Protein AF-A0A662WIC7-F1 (afdb_monomer)

Foldseek 3Di:
DVVLVVVLVVLVVVVVVCVPVDDPVSVVVSVVSVVVVVVVVVVVVVVVVVVVVVVVVVVVVVVVVVVVVVVQVVVLVVVCVVPVPDPSDSPPVVVVVLLVLLLDDDLVLLQVLVLVLVVVVVVLVCVVVVPPDDDDDDDDDDDPPPPPRDDDDPVVSVVLSVLQSVLSVVCSVVLLLLQQLLQLVDPDGFSQWHAPVSQVVLCCQQQPPPPQSDPVLLVVLLVVLLVPDDPPDPPPPDPPPDDDDDDDDDDDPPPPRSIAGSNSSSSSLLSSLSRRQADDSDPPDPDDDPDDRDRSSVSSVCCCPPGRVVGGPPPPLVVLVVLCVDPLNVVLCVVCVVLLVQLLQVLLVVPDDPPGSFWHALVSVVVLCVLLVVDPPFDHSSRSLSLLSSLDDPPVPQDDPDDDDRVVVSRSRIAGSSSVSSSLLSSLCRVVVDPVDRSSVSSNCCVVPGRSVRRDGDDDVPD

Radius of gyration: 36.05 Å; Cα contacts (8 Å, |Δi|>4): 368; chains: 1; bounding box: 97×63×124 Å

pLDDT: mean 76.26, std 19.21, range [27.27, 95.88]

Secondary structure (DSSP, 8-state):
-HHHHHHHHHHHHHHHHTTT---HHHHHHHHHHHHHHHHHHHHHHHHHHHHHHHHHHHHHHHHHHHHHHHHHHHHHHHHHHH-TTS------HHHHHHHHHHH---HHHHHHHHHHHHHHHHHHHHHHHGGG---------------PPP---HHHHHHHHHHHHHHHHHTHHHHHHHHHHHHTSSTT--TT-B-HHHHHHHHHHHHTT-SSS-HHHHHHHHHHHHT---S----------------------------B-HHHHHHHHHHHHHHHTPPPPPPS-TTPPPPPPPPHHHHHHHIIIIIITTTTT---HHHHHHHHTSHHHHHHHHHTHHHHHHHHHHHHHHH--TT-TT-EEHHHHHHHHHHTT-BTTTB-HHHHHHHHHHH----S-------S-HHHHHTT-EE-HHHHHHHHHHHHHHHS--TTS-HHHHHHHHIIIIIHHHS-----TT-

Structure (mmCIF, N/CA/C/O backbone):
data_AF-A0A662WIC7-F1
#
_entry.id   AF-A0A662WIC7-F1
#
loop_
_atom_site.group_PDB
_atom_site.id
_atom_site.type_symbol
_atom_site.label_atom_id
_atom_site.label_alt_id
_atom_site.label_comp_id
_atom_site.label_asym_id
_atom_site.label_entity_id
_atom_site.label_seq_id
_atom_site.pdbx_PDB_ins_code
_atom_site.Cartn_x
_atom_site.Cartn_y
_atom_site.Cartn_z
_atom_site.occupancy
_atom_site.B_iso_or_equiv
_atom_site.auth_seq_id
_atom_site.auth_comp_id
_atom_site.auth_asym_id
_atom_site.auth_atom_id
_atom_site.pdbx_PDB_model_num
ATOM 1 N N . ILE A 1 1 ? 34.655 -25.694 -41.082 1.00 86.75 1 ILE A N 1
ATOM 2 C CA . ILE A 1 1 ? 36.067 -26.144 -40.950 1.00 86.75 1 ILE A CA 1
ATOM 3 C C . ILE A 1 1 ? 36.380 -27.325 -41.868 1.00 86.75 1 ILE A C 1
ATOM 5 O O . ILE A 1 1 ? 37.167 -27.144 -42.785 1.00 86.75 1 ILE A O 1
ATOM 9 N N . VAL A 1 2 ? 35.740 -28.493 -41.701 1.00 89.50 2 VAL A N 1
ATOM 10 C CA . VAL A 1 2 ? 36.023 -29.711 -42.502 1.00 89.50 2 VAL A CA 1
ATOM 11 C C . VAL A 1 2 ? 35.977 -29.463 -44.016 1.00 89.50 2 VAL A C 1
ATOM 13 O O . VAL A 1 2 ? 36.882 -29.871 -44.739 1.00 89.50 2 VAL A O 1
ATOM 16 N N . THR A 1 3 ? 34.964 -28.742 -44.502 1.00 92.12 3 THR A N 1
ATOM 17 C CA . THR A 1 3 ? 34.838 -28.384 -45.924 1.00 92.12 3 THR A CA 1
ATOM 18 C C . THR A 1 3 ? 35.985 -27.494 -46.408 1.00 92.12 3 THR A C 1
ATOM 20 O O . THR A 1 3 ? 36.548 -27.756 -47.466 1.00 92.12 3 THR A O 1
ATOM 23 N N . ALA A 1 4 ? 36.375 -26.484 -45.625 1.00 88.06 4 ALA A N 1
ATOM 24 C CA . ALA A 1 4 ? 37.481 -25.588 -45.965 1.00 88.06 4 ALA A CA 1
ATOM 25 C C . ALA A 1 4 ? 38.823 -26.342 -45.972 1.00 88.06 4 ALA A C 1
ATOM 27 O O . ALA A 1 4 ? 39.595 -26.218 -46.916 1.00 88.06 4 ALA A O 1
ATOM 28 N N . TRP A 1 5 ? 39.045 -27.235 -45.001 1.00 92.25 5 TRP A N 1
ATOM 29 C CA . TRP A 1 5 ? 40.227 -28.098 -44.971 1.00 92.25 5 TRP A CA 1
ATOM 30 C C . TRP A 1 5 ? 40.295 -29.041 -46.176 1.00 92.25 5 TRP A C 1
ATOM 32 O O . TRP A 1 5 ? 41.360 -29.252 -46.754 1.00 92.25 5 TRP A O 1
ATOM 42 N N . ARG A 1 6 ? 39.147 -29.579 -46.610 1.00 93.44 6 ARG A N 1
ATOM 43 C CA . ARG A 1 6 ? 39.058 -30.397 -47.827 1.00 93.44 6 ARG A CA 1
ATOM 44 C C . ARG A 1 6 ? 39.462 -29.597 -49.071 1.00 93.44 6 ARG A C 1
ATOM 46 O O . ARG A 1 6 ? 40.166 -30.147 -49.914 1.00 93.44 6 ARG A O 1
ATOM 53 N N . ARG A 1 7 ? 39.075 -28.317 -49.163 1.00 92.75 7 ARG A N 1
ATOM 54 C CA . ARG A 1 7 ? 39.489 -27.410 -50.251 1.00 92.75 7 ARG A CA 1
ATOM 55 C C . ARG A 1 7 ? 40.985 -27.100 -50.202 1.00 92.75 7 ARG A C 1
ATOM 57 O O . ARG A 1 7 ? 41.653 -27.281 -51.213 1.00 92.75 7 ARG A O 1
ATOM 64 N N . VAL A 1 8 ? 41.526 -26.751 -49.031 1.00 93.31 8 VAL A N 1
ATOM 65 C CA . VAL A 1 8 ? 42.975 -26.542 -48.824 1.00 93.31 8 VAL A CA 1
ATOM 66 C C . VAL A 1 8 ? 43.773 -27.777 -49.238 1.00 93.31 8 VAL A C 1
ATOM 68 O O . VAL A 1 8 ? 44.730 -27.670 -49.997 1.00 93.31 8 VAL A O 1
ATOM 71 N N . ARG A 1 9 ? 43.354 -28.971 -48.800 1.00 93.38 9 ARG A N 1
ATOM 72 C CA . ARG A 1 9 ? 43.996 -30.235 -49.184 1.00 93.38 9 ARG A CA 1
ATOM 73 C C . ARG A 1 9 ? 43.935 -30.474 -50.694 1.00 93.38 9 ARG A C 1
ATOM 75 O O . ARG A 1 9 ? 44.922 -30.932 -51.258 1.00 93.38 9 ARG A O 1
ATOM 82 N N . GLY A 1 10 ? 42.798 -30.192 -51.331 1.00 93.50 10 GLY A N 1
ATOM 83 C CA . GLY A 1 10 ? 42.648 -30.293 -52.784 1.00 93.50 10 GLY A CA 1
ATOM 84 C C . GLY A 1 10 ? 43.647 -29.401 -53.519 1.00 93.50 10 GLY A C 1
ATOM 85 O O . GLY A 1 10 ? 44.419 -29.903 -54.331 1.00 93.50 10 GLY A O 1
ATOM 86 N N . LEU A 1 11 ? 43.706 -28.121 -53.140 1.00 91.62 11 LEU A N 1
ATOM 87 C CA . LEU A 1 11 ? 44.625 -27.137 -53.717 1.00 91.62 11 LEU A CA 1
ATOM 88 C C . LEU A 1 11 ? 46.099 -27.501 -53.475 1.00 91.62 11 LEU A C 1
ATOM 90 O O . LEU A 1 11 ? 46.910 -27.399 -54.386 1.00 91.62 11 LEU A O 1
ATOM 94 N N . LEU A 1 12 ? 46.458 -27.999 -52.287 1.00 90.62 12 LEU A N 1
ATOM 95 C CA . LEU A 1 12 ? 47.821 -28.474 -52.002 1.00 90.62 12 LEU A CA 1
ATOM 96 C C . LEU A 1 12 ? 48.233 -29.650 -52.894 1.00 90.62 12 LEU A C 1
ATOM 98 O O . LEU A 1 12 ? 49.374 -29.720 -53.348 1.00 90.62 12 LEU A O 1
ATOM 102 N N . LEU A 1 13 ? 47.317 -30.593 -53.132 1.00 92.88 13 LEU A N 1
ATOM 103 C CA . LEU A 1 13 ? 47.580 -31.736 -54.007 1.00 92.88 13 LEU A CA 1
ATOM 104 C C . LEU A 1 13 ? 47.713 -31.308 -55.469 1.00 92.88 13 LEU A C 1
ATOM 106 O O . LEU A 1 13 ? 48.514 -31.893 -56.194 1.00 92.88 13 LEU A O 1
ATOM 110 N N . GLU A 1 14 ? 46.958 -30.300 -55.891 1.00 89.06 14 GLU A N 1
ATOM 111 C CA . GLU A 1 14 ? 47.039 -29.719 -57.230 1.00 89.06 14 GLU A CA 1
ATOM 112 C C . GLU A 1 14 ? 48.365 -28.979 -57.442 1.00 89.06 14 GLU A C 1
ATOM 114 O O . GLU A 1 14 ? 49.097 -29.313 -58.371 1.00 89.06 14 GLU A O 1
ATOM 119 N N . VAL A 1 15 ? 48.762 -28.113 -56.500 1.00 88.06 15 VAL A N 1
ATOM 120 C CA . VAL A 1 15 ? 50.086 -27.459 -56.480 1.00 88.06 15 VAL A CA 1
ATOM 121 C C . VAL A 1 15 ? 51.210 -28.495 -56.558 1.00 88.06 15 VAL A C 1
ATOM 123 O O . VAL A 1 15 ? 52.120 -28.363 -57.373 1.00 88.06 15 VAL A O 1
ATOM 126 N N . LYS A 1 16 ? 51.124 -29.573 -55.766 1.00 87.88 16 LYS A N 1
ATOM 127 C CA . LYS A 1 16 ? 52.119 -30.656 -55.778 1.00 87.88 16 LYS A CA 1
ATOM 128 C C . LYS A 1 16 ? 52.183 -31.389 -57.124 1.00 87.88 16 LYS A C 1
ATOM 130 O O . LYS A 1 16 ? 53.265 -31.788 -57.541 1.00 87.88 16 LYS A O 1
ATOM 135 N N . ARG A 1 17 ? 51.046 -31.596 -57.797 1.00 89.12 17 ARG A N 1
ATOM 136 C CA . ARG A 1 17 ? 50.989 -32.268 -59.110 1.00 89.12 17 ARG A CA 1
ATOM 137 C C . ARG A 1 17 ? 51.620 -31.439 -60.223 1.00 89.12 17 ARG A C 1
ATOM 139 O O . ARG A 1 17 ? 52.103 -32.023 -61.186 1.00 89.12 17 ARG A O 1
ATOM 146 N N . MET A 1 18 ? 51.628 -30.114 -60.091 1.00 85.38 18 MET A N 1
ATOM 147 C CA . MET A 1 18 ? 52.156 -29.215 -61.117 1.00 85.38 18 MET A CA 1
ATOM 148 C C . MET A 1 18 ? 53.691 -29.112 -61.137 1.00 85.38 18 MET A C 1
ATOM 150 O O . MET A 1 18 ? 54.204 -28.481 -62.052 1.00 85.38 18 MET A O 1
ATOM 154 N N . ASN A 1 19 ? 54.414 -29.745 -60.197 1.00 78.44 19 ASN A N 1
ATOM 155 C CA . ASN A 1 19 ? 55.881 -29.911 -60.202 1.00 78.44 19 ASN A CA 1
ATOM 156 C C . ASN A 1 19 ? 56.645 -28.647 -60.664 1.00 78.44 19 ASN A C 1
ATOM 158 O O . ASN A 1 19 ? 57.348 -28.676 -61.671 1.00 78.44 19 ASN A O 1
ATOM 162 N N . ASP A 1 20 ? 56.432 -27.543 -59.938 1.00 75.19 20 ASP A N 1
ATOM 163 C CA . ASP A 1 20 ? 56.993 -26.193 -60.148 1.00 75.19 20 ASP A CA 1
ATOM 164 C C . ASP A 1 20 ? 56.408 -25.337 -61.294 1.00 75.19 20 ASP A C 1
ATOM 166 O O . ASP A 1 20 ? 56.745 -24.162 -61.400 1.00 75.19 20 ASP A O 1
ATOM 170 N N . ASN A 1 21 ? 55.437 -25.842 -62.065 1.00 82.50 21 ASN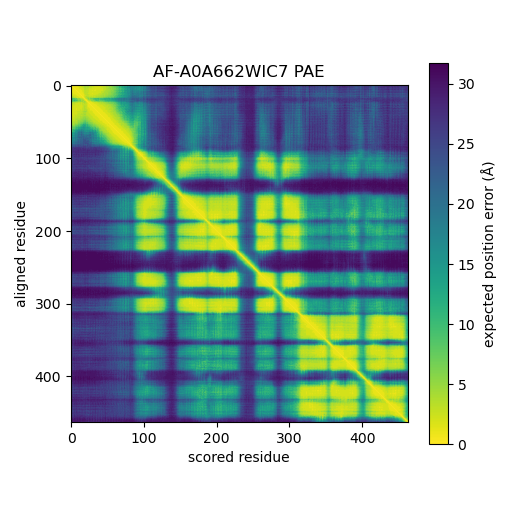 A N 1
ATOM 171 C CA . ASN A 1 21 ? 54.682 -25.069 -63.072 1.00 82.50 21 ASN A CA 1
ATOM 172 C C . ASN A 1 21 ? 53.361 -24.473 -62.538 1.00 82.50 21 ASN A C 1
ATOM 174 O O . ASN A 1 21 ? 52.371 -24.389 -63.264 1.00 82.50 21 ASN A O 1
ATOM 178 N N . TYR A 1 22 ? 53.290 -24.096 -61.262 1.00 79.12 22 TYR A N 1
ATOM 179 C CA . TYR A 1 22 ? 52.057 -23.551 -60.684 1.00 79.12 22 TYR A CA 1
ATOM 180 C C . TYR A 1 22 ? 51.867 -22.058 -60.999 1.00 79.12 22 TYR A C 1
ATOM 182 O O . TYR A 1 22 ? 52.802 -21.264 -60.940 1.00 79.12 22 TYR A O 1
ATOM 190 N N . ASP A 1 23 ? 50.622 -21.662 -61.276 1.00 84.06 23 ASP A N 1
ATOM 191 C CA . ASP A 1 23 ? 50.244 -20.253 -61.421 1.00 84.06 23 ASP A CA 1
ATOM 192 C C . ASP A 1 23 ? 50.256 -19.553 -60.046 1.00 84.06 23 ASP A C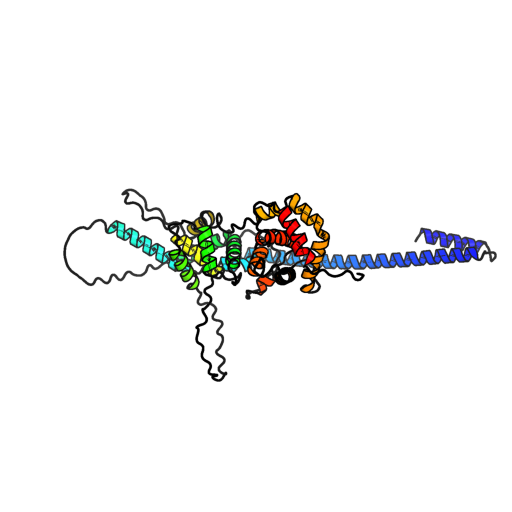 1
ATOM 194 O O . ASP A 1 23 ? 49.756 -20.086 -59.046 1.00 84.06 23 ASP A O 1
ATOM 198 N N . ALA A 1 24 ? 50.790 -18.330 -59.993 1.00 87.12 24 ALA A N 1
ATOM 199 C CA . ALA A 1 24 ? 50.759 -17.462 -58.820 1.00 87.12 24 ALA A CA 1
ATOM 200 C C . ALA A 1 24 ? 49.332 -17.281 -58.267 1.00 87.12 24 ALA A C 1
ATOM 202 O O . ALA A 1 24 ? 49.143 -17.221 -57.048 1.00 87.12 24 ALA A O 1
ATOM 203 N N . LEU A 1 25 ? 48.313 -17.272 -59.135 1.00 88.56 25 LEU A N 1
ATOM 204 C CA . LEU A 1 25 ? 46.906 -17.195 -58.728 1.00 88.56 25 LEU A CA 1
ATOM 205 C C . LEU A 1 25 ? 46.463 -18.394 -57.874 1.00 88.56 25 LEU A C 1
ATOM 207 O O . LEU A 1 25 ? 45.694 -18.225 -56.923 1.00 88.56 25 LEU A O 1
ATOM 211 N N . MET A 1 26 ? 46.978 -19.593 -58.151 1.00 87.31 26 MET A N 1
ATOM 212 C CA . MET A 1 26 ? 46.645 -20.801 -57.393 1.00 87.31 26 MET A CA 1
ATOM 213 C C . MET A 1 26 ? 47.255 -20.770 -55.986 1.00 87.31 26 MET A C 1
ATOM 215 O O . MET A 1 26 ? 46.589 -21.139 -55.017 1.00 87.31 26 MET A O 1
ATOM 219 N N . ILE A 1 27 ? 48.484 -20.260 -55.850 1.00 87.88 27 ILE A N 1
ATOM 220 C CA . ILE A 1 27 ? 49.127 -20.052 -54.543 1.00 87.88 27 ILE A CA 1
ATOM 221 C C . ILE A 1 27 ? 48.354 -19.015 -53.722 1.00 87.88 27 ILE A C 1
ATOM 223 O O . ILE A 1 27 ? 48.080 -19.241 -52.543 1.00 87.88 27 ILE A O 1
ATOM 227 N N . VAL A 1 28 ? 47.931 -17.908 -54.340 1.00 92.06 28 VAL A N 1
ATOM 228 C CA . VAL A 1 28 ? 47.095 -16.894 -53.674 1.00 92.06 28 VAL A CA 1
ATOM 229 C C . VAL A 1 28 ? 45.765 -17.494 -53.208 1.00 92.06 28 VAL A C 1
ATOM 231 O O . VAL A 1 28 ? 45.329 -17.230 -52.084 1.00 92.06 28 VAL A O 1
ATOM 234 N N . HIS A 1 29 ? 45.133 -18.338 -54.027 1.00 92.06 29 HIS A N 1
ATOM 235 C CA . HIS A 1 29 ? 43.888 -19.012 -53.662 1.00 92.06 29 HIS A CA 1
ATOM 236 C C . HIS A 1 29 ? 44.078 -19.995 -52.498 1.00 92.06 29 HIS A C 1
ATOM 238 O O . HIS A 1 29 ? 43.297 -19.974 -51.544 1.00 92.06 29 HIS A O 1
ATOM 244 N N . LEU A 1 30 ? 45.150 -20.791 -52.522 1.00 91.25 30 LEU A N 1
ATOM 245 C CA . LEU A 1 30 ? 45.516 -21.677 -51.420 1.00 91.25 30 LEU A CA 1
ATOM 246 C C . LEU A 1 30 ? 45.731 -20.892 -50.119 1.00 91.25 30 LEU A C 1
ATOM 248 O O . LEU A 1 30 ? 45.150 -21.243 -49.093 1.00 91.25 30 LEU A O 1
ATOM 252 N N . LEU A 1 31 ? 46.496 -19.797 -50.158 1.00 93.31 31 LEU A N 1
ATOM 253 C CA . LEU A 1 31 ? 46.727 -18.940 -48.991 1.00 93.31 31 LEU A CA 1
ATOM 254 C C . LEU A 1 31 ? 45.421 -18.336 -48.454 1.00 93.31 31 LEU A C 1
ATOM 256 O O . LEU A 1 31 ? 45.233 -18.253 -47.239 1.00 93.31 31 LEU A O 1
ATOM 260 N N . LYS A 1 32 ? 44.491 -17.952 -49.335 1.00 94.88 32 LYS A N 1
ATOM 261 C CA . LYS A 1 32 ? 43.167 -17.449 -48.945 1.00 94.88 32 LYS A CA 1
ATOM 262 C C . LYS A 1 32 ? 42.329 -18.523 -48.245 1.00 94.88 32 LYS A C 1
ATOM 264 O O . LYS A 1 32 ? 41.727 -18.244 -47.206 1.00 94.88 32 LYS A O 1
ATOM 269 N N . GLU A 1 33 ? 42.304 -19.747 -48.766 1.00 92.69 33 GLU A N 1
ATOM 270 C CA . GLU A 1 33 ? 41.586 -20.863 -48.135 1.00 92.69 33 GLU A CA 1
ATOM 271 C C . GLU A 1 33 ? 42.251 -21.309 -46.821 1.00 92.69 33 GLU A C 1
ATOM 273 O O . GLU A 1 33 ? 41.548 -21.647 -45.865 1.00 92.69 33 GLU A O 1
ATOM 278 N N . MET A 1 34 ? 43.583 -21.234 -46.718 1.00 92.88 34 MET A N 1
ATOM 279 C CA . MET A 1 34 ? 44.312 -21.472 -45.466 1.00 92.88 34 MET A CA 1
ATOM 280 C C . MET A 1 34 ? 43.974 -20.421 -44.404 1.00 92.88 34 MET A C 1
ATOM 282 O O . MET A 1 34 ? 43.642 -20.793 -43.278 1.00 92.88 34 MET A O 1
ATOM 286 N N . ARG A 1 35 ? 43.956 -19.127 -44.760 1.00 94.06 35 ARG A N 1
ATOM 287 C CA . ARG A 1 35 ? 43.497 -18.057 -43.852 1.00 94.06 35 ARG A CA 1
ATOM 288 C C . ARG A 1 35 ? 42.044 -18.260 -43.432 1.00 94.06 35 ARG A C 1
ATOM 290 O O . ARG A 1 35 ? 41.717 -18.113 -42.262 1.00 94.06 35 ARG A O 1
ATOM 297 N N . THR A 1 36 ? 41.181 -18.658 -44.365 1.00 93.62 36 THR A N 1
ATOM 298 C CA . THR A 1 36 ? 39.773 -18.959 -44.065 1.00 93.62 36 THR A CA 1
ATOM 299 C C . THR A 1 36 ? 39.656 -20.115 -43.067 1.00 93.62 36 THR A C 1
ATOM 301 O O . THR A 1 36 ? 38.874 -20.033 -42.120 1.00 93.62 36 THR A O 1
ATOM 304 N N . CYS A 1 37 ? 40.454 -21.178 -43.223 1.00 93.62 37 CYS A N 1
ATOM 305 C CA . CYS A 1 37 ? 40.531 -22.256 -42.234 1.00 93.62 37 CYS A CA 1
ATOM 306 C C . CYS A 1 37 ? 40.965 -21.739 -40.860 1.00 93.62 37 CYS A C 1
ATOM 308 O O . CYS A 1 37 ? 40.312 -22.059 -39.869 1.00 93.62 37 CYS A O 1
ATOM 310 N N . GLU A 1 38 ? 42.024 -20.931 -40.800 1.00 93.31 38 GLU A N 1
ATOM 311 C CA . GLU A 1 38 ? 42.535 -20.348 -39.556 1.00 93.31 38 GLU A CA 1
ATOM 312 C C . GLU A 1 38 ? 41.465 -19.515 -38.833 1.00 93.31 38 GLU A C 1
ATOM 314 O O . GLU A 1 38 ? 41.238 -19.708 -37.638 1.00 93.31 38 GLU A O 1
ATOM 319 N N . THR A 1 39 ? 40.752 -18.641 -39.552 1.00 95.19 39 THR A N 1
ATOM 320 C CA . THR A 1 39 ? 39.652 -17.841 -38.990 1.00 95.19 39 THR A CA 1
ATOM 321 C C . THR A 1 39 ? 38.551 -18.726 -38.412 1.00 95.19 39 THR A C 1
ATOM 323 O O . THR A 1 39 ? 38.098 -18.489 -37.294 1.00 95.19 39 THR A O 1
ATOM 326 N N . LEU A 1 40 ? 38.154 -19.781 -39.131 1.00 93.44 40 LEU A N 1
ATOM 327 C CA . LEU A 1 40 ? 37.123 -20.706 -38.657 1.00 93.44 40 LEU A CA 1
ATOM 328 C C . LEU A 1 40 ? 37.567 -21.485 -37.408 1.00 93.44 40 LEU A C 1
ATOM 330 O O . LEU A 1 40 ? 36.750 -21.723 -36.522 1.00 93.44 40 LEU A O 1
ATOM 334 N N . PHE A 1 41 ? 38.843 -21.873 -37.312 1.00 92.88 41 PHE A N 1
ATOM 335 C CA . PHE A 1 41 ? 39.383 -22.522 -36.113 1.00 92.88 41 PHE A CA 1
ATOM 336 C C . PHE A 1 41 ? 39.431 -21.573 -34.911 1.00 92.88 41 PHE A C 1
ATOM 338 O O . PHE A 1 41 ? 39.044 -21.977 -33.815 1.00 92.88 41 PHE A O 1
ATOM 345 N N . LYS A 1 42 ? 39.840 -20.312 -35.108 1.00 94.38 42 LYS A N 1
ATOM 346 C CA . LYS A 1 42 ? 39.803 -19.286 -34.050 1.00 94.38 42 LYS A CA 1
ATOM 347 C C . LYS A 1 42 ? 38.380 -19.053 -33.548 1.00 94.38 42 LYS A C 1
ATOM 349 O O . LYS A 1 42 ? 38.169 -19.001 -32.341 1.00 94.38 42 LYS A O 1
ATOM 354 N N . GLN A 1 43 ? 37.410 -18.981 -34.461 1.00 95.19 43 GLN A N 1
ATOM 355 C CA . GLN A 1 43 ? 36.001 -18.849 -34.102 1.00 95.19 43 GLN A CA 1
ATOM 356 C C . GLN A 1 43 ? 35.514 -20.054 -33.286 1.00 95.19 43 GLN A C 1
ATOM 358 O O . GLN A 1 43 ? 34.951 -19.865 -32.217 1.00 95.19 43 GLN A O 1
ATOM 363 N N . LEU A 1 44 ? 35.788 -21.289 -33.728 1.00 94.12 44 LEU A N 1
ATOM 364 C CA . LEU A 1 44 ? 35.409 -22.490 -32.972 1.00 94.12 44 LEU A CA 1
ATOM 365 C C . LEU A 1 44 ? 36.014 -22.500 -31.562 1.00 94.12 44 LEU A C 1
ATOM 367 O O . LEU A 1 44 ? 35.334 -22.857 -30.605 1.00 94.12 44 LEU A O 1
ATOM 371 N N . HIS A 1 45 ? 37.283 -22.116 -31.424 1.00 94.25 45 HIS A N 1
ATOM 372 C CA . HIS A 1 45 ? 37.937 -22.057 -30.120 1.00 94.25 45 HIS A CA 1
ATOM 373 C C . HIS A 1 45 ? 37.289 -21.015 -29.192 1.00 94.25 45 HIS A C 1
ATOM 375 O O . HIS A 1 45 ? 37.075 -21.298 -28.012 1.00 94.25 45 HIS A O 1
ATOM 381 N N . ALA A 1 46 ? 36.928 -19.843 -29.726 1.00 93.62 46 ALA A N 1
ATOM 382 C CA . ALA A 1 46 ? 36.219 -18.809 -28.974 1.00 93.62 46 ALA A CA 1
ATOM 383 C C . ALA A 1 46 ? 34.832 -19.289 -28.506 1.00 93.62 46 ALA A C 1
ATOM 385 O O . ALA A 1 46 ? 34.505 -19.142 -27.330 1.00 93.62 46 ALA A O 1
ATOM 386 N N . GLU A 1 47 ? 34.063 -19.937 -29.386 1.00 94.94 47 GLU A N 1
ATOM 387 C CA . GLU A 1 47 ? 32.745 -20.508 -29.063 1.00 94.94 47 GLU A CA 1
ATOM 388 C C . GLU A 1 47 ? 32.835 -21.610 -27.994 1.00 94.94 47 GLU A C 1
ATOM 390 O O . GLU A 1 47 ? 32.066 -21.616 -27.033 1.00 94.94 47 GLU A O 1
ATOM 395 N N . LEU A 1 48 ? 33.808 -22.524 -28.105 1.00 93.62 48 LEU A N 1
ATOM 396 C CA . LEU A 1 48 ? 34.027 -23.573 -27.100 1.00 93.62 48 LEU A CA 1
ATOM 397 C C . LEU A 1 48 ? 34.410 -22.992 -25.734 1.00 93.62 48 LEU A C 1
ATOM 399 O O . LEU A 1 48 ? 33.933 -23.471 -24.706 1.00 93.62 48 LEU A O 1
ATOM 403 N N . THR A 1 49 ? 35.242 -21.949 -25.720 1.00 93.75 49 THR A N 1
ATOM 404 C CA . THR A 1 49 ? 35.623 -21.253 -24.482 1.00 93.75 49 THR A CA 1
ATOM 405 C C . THR A 1 49 ? 34.412 -20.572 -23.848 1.00 93.75 49 THR A C 1
ATOM 407 O O . THR A 1 49 ? 34.191 -20.712 -22.648 1.00 93.75 49 THR A O 1
ATOM 410 N N . HIS A 1 50 ? 33.588 -19.897 -24.651 1.00 93.75 50 HIS A N 1
ATOM 411 C CA . HIS A 1 50 ? 32.355 -19.267 -24.184 1.00 93.75 50 HIS A CA 1
ATOM 412 C C . HIS A 1 50 ? 31.375 -20.292 -23.588 1.00 93.75 50 HIS A C 1
ATOM 414 O O . HIS A 1 50 ? 30.859 -20.085 -22.492 1.00 93.75 50 HIS A O 1
ATOM 420 N N . LEU A 1 51 ? 31.170 -21.434 -24.256 1.00 92.88 51 LEU A N 1
ATOM 421 C CA . LEU A 1 51 ? 30.330 -22.523 -23.743 1.00 92.88 51 LEU A CA 1
ATOM 422 C C . LEU A 1 51 ? 30.843 -23.083 -22.409 1.00 92.88 51 LEU A C 1
ATOM 424 O O . LEU A 1 51 ? 30.044 -23.347 -21.511 1.00 92.88 51 LEU A O 1
ATOM 428 N N . ALA A 1 52 ? 32.159 -23.240 -22.255 1.00 91.31 52 ALA A N 1
ATOM 429 C CA . ALA A 1 52 ? 32.752 -23.705 -21.004 1.00 91.31 52 ALA A CA 1
ATOM 430 C C . ALA A 1 52 ? 32.525 -22.710 -19.850 1.00 91.31 52 ALA A C 1
ATOM 432 O O . ALA A 1 52 ? 32.172 -23.124 -18.745 1.00 91.31 52 ALA A O 1
ATOM 433 N N . VAL A 1 53 ? 32.671 -21.405 -20.108 1.00 92.00 53 VAL A N 1
ATOM 434 C CA . VAL A 1 53 ? 32.393 -20.349 -19.118 1.00 92.00 53 VAL A CA 1
ATOM 435 C C . VAL A 1 53 ? 30.918 -20.359 -18.719 1.00 92.00 53 VAL A C 1
ATOM 437 O O . VAL A 1 53 ? 30.618 -20.479 -17.532 1.00 92.00 53 VAL A O 1
ATOM 440 N N . ALA A 1 54 ? 30.003 -20.352 -19.691 1.00 90.25 54 ALA A N 1
ATOM 441 C CA . ALA A 1 54 ? 28.565 -20.388 -19.431 1.00 90.25 54 ALA A CA 1
ATOM 442 C C . ALA A 1 54 ? 28.142 -21.642 -18.641 1.00 90.25 54 ALA A C 1
ATOM 444 O O . ALA A 1 54 ? 27.309 -21.565 -17.739 1.00 90.25 54 ALA A O 1
ATOM 445 N N . SER A 1 55 ? 28.745 -22.803 -18.928 1.00 92.38 55 SER A N 1
ATOM 446 C CA . SER A 1 55 ? 28.497 -24.038 -18.174 1.00 92.38 55 SER A CA 1
ATOM 447 C C . SER A 1 55 ? 28.954 -23.936 -16.716 1.00 92.38 55 SER A C 1
ATOM 449 O O . SER A 1 55 ? 28.270 -24.438 -15.821 1.00 92.38 55 SER A O 1
ATOM 451 N N . ASN A 1 56 ? 30.098 -23.301 -16.457 1.00 91.31 56 ASN A N 1
ATOM 452 C CA . ASN A 1 56 ? 30.596 -23.093 -15.096 1.00 91.31 56 ASN A CA 1
ATOM 453 C C . ASN A 1 56 ? 29.722 -22.101 -14.319 1.00 91.31 56 ASN A C 1
ATOM 455 O O . ASN A 1 56 ? 29.400 -22.351 -13.157 1.00 91.31 56 ASN A O 1
ATOM 459 N N . GLU A 1 57 ? 29.288 -21.015 -14.960 1.00 90.62 57 GLU A N 1
ATOM 460 C CA . GLU A 1 57 ? 28.353 -20.049 -14.372 1.00 90.62 57 GLU A CA 1
ATOM 461 C C . GLU A 1 57 ? 27.011 -20.708 -14.027 1.00 90.62 57 GLU A C 1
ATOM 463 O O . GLU A 1 57 ? 26.519 -20.557 -12.908 1.00 90.62 57 GLU A O 1
ATOM 468 N N . ALA A 1 58 ? 26.461 -21.519 -14.938 1.00 88.75 58 ALA A N 1
ATOM 469 C CA . ALA A 1 58 ? 25.236 -22.275 -14.693 1.00 88.75 58 ALA A CA 1
ATOM 470 C C . ALA A 1 58 ? 25.387 -23.259 -13.519 1.00 88.75 58 ALA A C 1
ATOM 472 O O . ALA A 1 58 ? 24.509 -23.337 -12.660 1.00 88.75 58 ALA A O 1
ATOM 473 N N . SER A 1 59 ? 26.514 -23.973 -13.437 1.00 90.12 59 SER A N 1
ATOM 474 C CA . SER A 1 59 ? 26.815 -24.879 -12.319 1.00 90.12 59 SER A CA 1
ATOM 475 C C . SER A 1 59 ? 26.909 -24.138 -10.976 1.00 90.12 59 SER A C 1
ATOM 477 O O . SER A 1 59 ? 26.368 -24.591 -9.961 1.00 90.12 59 SER A O 1
ATOM 479 N N . SER A 1 60 ? 27.531 -22.953 -10.968 1.00 90.06 60 SER A N 1
ATOM 480 C CA . SER A 1 60 ? 27.592 -22.086 -9.786 1.00 90.06 60 SER A CA 1
ATOM 481 C C . SER A 1 60 ? 26.197 -21.629 -9.350 1.00 90.06 60 SER A C 1
ATOM 483 O O . SER A 1 60 ? 25.838 -21.772 -8.179 1.00 90.06 60 SER A O 1
ATOM 485 N N . ALA A 1 61 ? 25.371 -21.165 -10.292 1.00 87.38 61 ALA A N 1
ATOM 486 C CA . ALA A 1 61 ? 23.996 -20.754 -10.018 1.00 87.38 61 ALA A CA 1
ATOM 487 C C . ALA A 1 61 ? 23.150 -21.909 -9.454 1.00 87.38 61 ALA A C 1
ATOM 489 O O . ALA A 1 61 ? 22.462 -21.735 -8.448 1.00 87.38 61 ALA A O 1
ATOM 490 N N . LEU A 1 62 ? 23.251 -23.111 -10.034 1.00 88.50 62 LEU A N 1
ATOM 491 C CA . LEU A 1 62 ? 22.565 -24.305 -9.527 1.00 88.50 62 LEU A CA 1
ATOM 492 C C . LEU A 1 62 ? 23.007 -24.665 -8.105 1.00 88.50 62 LEU A C 1
ATOM 494 O O . LEU A 1 62 ? 22.169 -25.004 -7.271 1.00 88.50 62 LEU A O 1
ATOM 498 N N . SER A 1 63 ? 24.298 -24.532 -7.801 1.00 87.50 63 SER A N 1
ATOM 499 C CA . SER A 1 63 ? 24.830 -24.773 -6.455 1.00 87.50 63 SER A CA 1
ATOM 500 C C . SER A 1 63 ? 24.274 -23.773 -5.434 1.00 87.50 63 SER A C 1
ATOM 502 O O . SER A 1 63 ? 23.887 -24.160 -4.331 1.00 87.50 63 SER A O 1
ATOM 504 N N . GLN A 1 64 ? 24.162 -22.492 -5.805 1.00 89.00 64 GLN A N 1
ATOM 505 C CA . GLN A 1 64 ? 23.546 -21.468 -4.953 1.00 89.00 64 GLN A CA 1
ATOM 506 C C . GLN A 1 64 ? 22.054 -21.733 -4.721 1.00 89.00 64 GLN A C 1
ATOM 508 O O . GLN A 1 64 ? 21.573 -21.601 -3.594 1.00 89.00 64 GLN A O 1
ATOM 513 N N . ILE A 1 65 ? 21.322 -22.136 -5.764 1.00 86.75 65 ILE A N 1
ATOM 514 C CA . ILE A 1 65 ? 19.905 -22.510 -5.656 1.00 86.75 65 ILE A CA 1
ATOM 515 C C . ILE A 1 65 ? 19.746 -23.711 -4.719 1.00 86.75 65 ILE A C 1
ATOM 517 O O . ILE A 1 65 ? 18.905 -23.671 -3.823 1.00 86.75 65 ILE A O 1
ATOM 521 N N . ALA A 1 66 ? 20.581 -24.743 -4.868 1.00 85.81 66 ALA A N 1
ATOM 522 C CA . ALA A 1 66 ? 20.558 -25.918 -4.002 1.00 85.81 66 ALA A CA 1
ATOM 523 C C . ALA A 1 66 ? 20.819 -25.555 -2.530 1.00 85.81 66 ALA A C 1
ATOM 525 O O . ALA A 1 66 ? 20.102 -26.025 -1.646 1.00 85.81 66 ALA A O 1
ATOM 526 N N . TYR A 1 67 ? 21.783 -24.667 -2.259 1.00 88.12 67 TYR A N 1
ATOM 527 C CA . TYR A 1 67 ? 22.055 -24.186 -0.902 1.00 88.12 67 TYR A CA 1
ATOM 528 C C . TYR A 1 67 ? 20.862 -23.427 -0.307 1.00 88.12 67 TYR A C 1
ATOM 530 O O . TYR A 1 67 ? 20.472 -23.682 0.832 1.00 88.12 67 TYR A O 1
ATOM 538 N N . LYS A 1 68 ? 20.232 -22.534 -1.083 1.00 82.06 68 LYS A N 1
ATOM 539 C CA . LYS A 1 68 ? 19.031 -21.804 -0.646 1.00 82.06 68 LYS A CA 1
ATOM 540 C C . LYS A 1 68 ? 17.848 -22.743 -0.392 1.00 82.06 68 LYS A C 1
ATOM 542 O O . LYS A 1 68 ? 17.167 -22.591 0.618 1.00 82.06 68 LYS A O 1
ATOM 547 N N . ALA A 1 69 ? 17.636 -23.737 -1.253 1.00 78.25 69 ALA A N 1
ATOM 548 C CA . ALA A 1 69 ? 16.597 -24.749 -1.066 1.00 78.25 69 ALA A CA 1
ATOM 549 C C . ALA A 1 69 ? 16.833 -25.585 0.205 1.00 78.25 69 ALA A C 1
ATOM 551 O O . ALA A 1 69 ? 15.897 -25.847 0.964 1.00 78.25 69 ALA A O 1
ATOM 552 N N . LEU A 1 70 ? 18.086 -25.954 0.487 1.00 82.81 70 LEU A N 1
ATOM 553 C CA . LEU A 1 70 ? 18.453 -26.659 1.714 1.00 82.81 70 LEU A CA 1
ATOM 554 C C . LEU A 1 70 ? 18.230 -25.784 2.958 1.00 82.81 70 LEU A C 1
ATOM 556 O O . LEU A 1 70 ? 17.661 -26.254 3.941 1.00 82.81 70 LEU A O 1
ATOM 560 N N . ALA A 1 71 ? 18.632 -24.512 2.913 1.00 74.69 71 ALA A N 1
ATOM 561 C CA . ALA A 1 71 ? 18.405 -23.560 3.999 1.00 74.69 71 ALA A CA 1
ATOM 562 C C . ALA A 1 71 ? 16.906 -23.378 4.292 1.00 74.69 71 ALA A C 1
ATOM 564 O O . ALA A 1 71 ? 16.498 -23.418 5.454 1.00 74.69 71 ALA A O 1
ATOM 565 N N . LEU A 1 72 ? 16.084 -23.266 3.244 1.00 76.06 72 LEU A N 1
ATOM 566 C CA . LEU A 1 72 ? 14.628 -23.207 3.355 1.00 76.06 72 LEU A CA 1
ATOM 567 C C . LEU A 1 72 ? 14.059 -24.471 4.005 1.00 76.06 72 LEU A C 1
ATOM 569 O O . LEU A 1 72 ? 13.240 -24.385 4.918 1.00 76.06 72 LEU A O 1
ATOM 573 N N . THR A 1 73 ? 14.534 -25.640 3.570 1.00 76.19 73 THR A N 1
ATOM 574 C CA . THR A 1 73 ? 14.120 -26.939 4.118 1.00 76.19 73 THR A CA 1
ATOM 575 C C . THR A 1 73 ? 14.411 -27.009 5.617 1.00 76.19 73 THR A C 1
ATOM 577 O O . THR A 1 73 ? 13.525 -27.343 6.400 1.00 76.19 73 THR A O 1
ATOM 580 N N . TRP A 1 74 ? 15.617 -26.620 6.041 1.00 74.94 74 TRP A N 1
ATOM 581 C CA . TRP A 1 74 ? 15.969 -26.561 7.462 1.00 74.94 74 TRP A CA 1
ATOM 582 C C . TRP A 1 74 ? 15.144 -25.541 8.242 1.00 74.94 74 TRP A C 1
ATOM 584 O O . TRP A 1 74 ? 14.784 -25.813 9.386 1.00 74.94 74 TRP A O 1
ATOM 594 N N . SER A 1 75 ? 14.814 -24.396 7.641 1.00 70.81 75 SER A N 1
ATOM 595 C CA . SER A 1 75 ? 13.927 -23.414 8.270 1.00 70.81 75 SER A CA 1
ATOM 596 C C . SER A 1 75 ? 12.533 -23.996 8.516 1.00 70.81 75 SER A C 1
ATOM 598 O O . SER A 1 75 ? 12.027 -23.921 9.632 1.00 70.81 75 SER A O 1
ATOM 600 N N . CYS A 1 76 ? 11.964 -24.692 7.526 1.00 68.25 76 CYS A N 1
ATOM 601 C CA . CYS A 1 76 ? 10.666 -25.359 7.654 1.00 68.25 76 CYS A CA 1
ATOM 602 C C . CYS A 1 76 ? 10.680 -26.454 8.734 1.00 68.25 76 CYS A C 1
ATOM 604 O O . CYS A 1 76 ? 9.727 -26.584 9.502 1.00 68.25 76 CYS A O 1
ATOM 606 N N . VAL A 1 77 ? 11.766 -27.234 8.815 1.00 74.38 77 VAL A N 1
ATOM 607 C CA . VAL A 1 77 ? 11.938 -28.262 9.855 1.00 74.38 77 VAL A CA 1
ATOM 608 C C . VAL A 1 77 ? 11.995 -27.625 11.246 1.00 74.38 77 VAL A C 1
ATOM 610 O O . VAL A 1 77 ? 11.290 -28.085 12.140 1.00 74.38 77 VAL A O 1
ATOM 613 N N . ARG A 1 78 ? 12.766 -26.543 11.425 1.00 72.88 78 ARG A N 1
ATOM 614 C CA . ARG A 1 78 ? 12.823 -25.803 12.699 1.00 72.88 78 ARG A CA 1
ATOM 615 C C . ARG A 1 78 ? 11.476 -25.191 13.075 1.00 72.88 78 ARG A C 1
ATOM 617 O O . ARG A 1 78 ? 11.056 -25.325 14.216 1.00 72.88 78 ARG A O 1
ATOM 624 N N . ALA A 1 79 ? 10.777 -24.568 12.128 1.00 63.69 79 ALA A N 1
ATOM 625 C CA . ALA A 1 79 ? 9.461 -23.981 12.375 1.00 63.69 79 ALA A CA 1
ATOM 626 C C . ALA A 1 79 ? 8.449 -25.028 12.873 1.00 63.69 79 ALA A C 1
ATOM 628 O O . ALA A 1 79 ? 7.672 -24.752 13.782 1.00 63.69 79 ALA A O 1
ATOM 629 N N . ARG A 1 80 ? 8.498 -26.252 12.332 1.00 65.19 80 ARG A N 1
ATOM 630 C CA . ARG A 1 80 ? 7.648 -27.368 12.772 1.00 65.19 80 ARG A CA 1
ATOM 631 C C . ARG A 1 80 ? 8.009 -27.920 14.149 1.00 65.19 80 ARG A C 1
ATOM 633 O O . ARG A 1 80 ? 7.113 -28.382 14.847 1.00 65.19 80 ARG A O 1
ATOM 640 N N . ASP A 1 81 ? 9.282 -27.878 14.528 1.00 72.12 81 ASP A N 1
ATOM 641 C CA . ASP A 1 81 ? 9.725 -28.256 15.875 1.00 72.12 81 ASP A CA 1
ATOM 642 C C . ASP A 1 81 ? 9.224 -27.251 16.928 1.00 72.12 81 ASP A C 1
ATOM 644 O O . ASP A 1 81 ? 8.686 -27.636 17.963 1.00 72.12 81 ASP A O 1
ATOM 648 N N . VAL A 1 82 ? 9.300 -25.951 16.617 1.00 70.62 82 VAL A N 1
ATOM 649 C CA . VAL A 1 82 ? 8.840 -24.870 17.507 1.00 70.62 82 VAL A CA 1
ATOM 650 C C . VAL A 1 82 ? 7.306 -24.773 17.557 1.00 70.62 82 VAL A C 1
ATOM 652 O O . VAL A 1 82 ? 6.738 -24.470 18.607 1.00 70.62 82 VAL A O 1
ATOM 655 N N . HIS A 1 83 ? 6.613 -25.054 16.448 1.00 66.44 83 HIS A N 1
ATOM 656 C CA . HIS A 1 83 ? 5.158 -24.911 16.330 1.00 66.44 83 HIS A CA 1
ATOM 657 C C . HIS A 1 83 ? 4.481 -26.201 15.823 1.00 66.44 83 HIS A C 1
ATOM 659 O O . HIS A 1 83 ? 4.015 -26.256 14.683 1.00 66.44 83 HIS A O 1
ATOM 665 N N . PRO A 1 84 ? 4.346 -27.241 16.669 1.00 64.69 84 PRO A N 1
ATOM 666 C CA . PRO A 1 84 ? 3.892 -28.571 16.245 1.00 64.69 84 PRO A CA 1
ATOM 667 C C . PRO A 1 84 ? 2.435 -28.637 15.758 1.00 64.69 84 PRO A C 1
ATOM 669 O O . PRO A 1 84 ? 2.059 -29.605 15.102 1.00 64.69 84 PRO A O 1
ATOM 672 N N . GLN A 1 85 ? 1.612 -27.633 16.078 1.00 58.84 85 GLN A N 1
ATOM 673 C CA . GLN A 1 85 ? 0.192 -27.562 15.698 1.00 58.84 85 GLN A CA 1
ATOM 674 C C . GLN A 1 85 ? -0.107 -26.454 14.676 1.00 58.84 85 GLN A C 1
ATOM 676 O O . GLN A 1 85 ? -1.254 -26.303 14.258 1.00 58.84 85 GLN A O 1
ATOM 681 N N . ALA A 1 86 ? 0.897 -25.666 14.274 1.00 55.47 86 ALA A N 1
ATOM 682 C CA . ALA A 1 86 ? 0.707 -24.654 13.245 1.00 55.47 86 ALA A CA 1
ATOM 683 C C . ALA A 1 86 ? 0.738 -25.322 11.859 1.00 55.47 86 ALA A C 1
ATOM 685 O O . ALA A 1 86 ? 1.591 -26.183 11.613 1.00 55.47 86 ALA A O 1
ATOM 686 N N . PRO A 1 87 ? -0.164 -24.957 10.931 1.00 52.06 87 PRO A N 1
ATOM 687 C CA . PRO A 1 87 ? -0.039 -25.396 9.551 1.00 52.06 87 PRO A CA 1
ATOM 688 C C . PRO A 1 87 ? 1.331 -24.958 9.019 1.00 52.06 87 PRO A C 1
ATOM 690 O O . PRO A 1 87 ? 1.740 -23.816 9.220 1.00 52.06 87 PRO A O 1
ATOM 693 N N . LEU A 1 88 ? 2.039 -25.879 8.355 1.00 50.25 88 LEU A N 1
ATOM 694 C CA . LEU A 1 88 ? 3.290 -25.625 7.632 1.00 50.25 88 LEU A CA 1
ATOM 695 C C . LEU A 1 88 ? 3.011 -24.690 6.442 1.00 50.25 88 LEU A C 1
ATOM 697 O O . LEU A 1 88 ? 3.001 -25.105 5.285 1.00 50.25 88 LEU A O 1
ATOM 701 N N . ALA A 1 89 ? 2.729 -23.428 6.729 1.00 52.19 89 ALA A N 1
ATOM 702 C CA . ALA A 1 89 ? 2.838 -22.356 5.767 1.00 52.19 89 ALA A CA 1
ATOM 703 C C . ALA A 1 89 ? 4.308 -21.931 5.725 1.00 52.19 89 ALA A C 1
ATOM 705 O O . ALA A 1 89 ? 4.987 -21.918 6.753 1.00 52.19 89 ALA A O 1
ATOM 706 N N . LEU A 1 90 ? 4.809 -21.595 4.537 1.00 49.09 90 LEU A N 1
ATOM 707 C CA . LEU A 1 90 ? 6.022 -20.795 4.412 1.00 49.09 90 LEU A CA 1
ATOM 708 C C . LEU A 1 90 ? 5.750 -19.477 5.140 1.00 49.09 90 LEU A C 1
ATOM 710 O O . LEU A 1 90 ? 5.092 -18.595 4.596 1.00 49.09 90 LEU A O 1
ATOM 714 N N . VAL A 1 91 ? 6.176 -19.388 6.398 1.00 51.19 91 VAL A N 1
ATOM 715 C CA . VAL A 1 91 ? 6.154 -18.134 7.139 1.00 51.19 91 VAL A CA 1
ATOM 716 C C . VAL A 1 91 ? 7.249 -17.291 6.512 1.00 51.19 91 VAL A C 1
ATOM 718 O O . VAL A 1 91 ? 8.432 -17.596 6.640 1.00 51.19 91 VAL A O 1
ATOM 721 N N . ASP A 1 92 ? 6.844 -16.285 5.746 1.00 52.59 92 ASP A N 1
ATOM 722 C CA . ASP A 1 92 ? 7.761 -15.229 5.360 1.00 52.59 92 ASP A CA 1
ATOM 723 C C . ASP A 1 92 ? 8.144 -14.493 6.646 1.00 52.59 92 ASP A C 1
ATOM 725 O O . ASP A 1 92 ? 7.328 -13.762 7.213 1.00 52.59 92 ASP A O 1
ATOM 729 N N . ASP A 1 93 ? 9.371 -14.720 7.121 1.00 51.47 93 ASP A N 1
ATOM 730 C CA . ASP A 1 93 ? 9.916 -14.096 8.330 1.00 51.47 93 ASP A CA 1
ATOM 731 C C . ASP A 1 93 ? 9.745 -12.564 8.303 1.00 51.47 93 ASP A C 1
ATOM 733 O O . ASP A 1 93 ? 9.562 -11.943 9.346 1.00 51.47 93 ASP A O 1
ATOM 737 N N . ARG A 1 94 ? 9.691 -11.946 7.113 1.00 56.00 94 ARG A N 1
ATOM 738 C CA . ARG A 1 94 ? 9.500 -10.496 6.934 1.00 56.00 94 ARG A CA 1
ATOM 739 C C . ARG A 1 94 ? 8.058 -10.065 7.125 1.00 56.00 94 ARG A C 1
ATOM 741 O O . ARG A 1 94 ? 7.794 -8.978 7.633 1.00 56.00 94 ARG A O 1
ATOM 748 N N . ILE A 1 95 ? 7.108 -10.877 6.667 1.00 54.59 95 ILE A N 1
ATOM 749 C CA . ILE A 1 95 ? 5.690 -10.651 6.968 1.00 54.59 95 ILE A CA 1
ATOM 750 C C . ILE A 1 95 ? 5.484 -10.871 8.463 1.00 54.59 95 ILE A C 1
ATOM 752 O O . ILE A 1 95 ? 4.814 -10.069 9.101 1.00 54.59 95 ILE A O 1
ATOM 756 N N . HIS A 1 96 ? 6.121 -11.891 9.038 1.00 62.09 96 HIS A N 1
ATOM 757 C CA . HIS A 1 96 ? 6.041 -12.173 10.465 1.00 62.09 96 HIS A CA 1
ATOM 758 C C . HIS A 1 96 ? 6.592 -11.024 11.325 1.00 62.09 96 HIS A C 1
ATOM 760 O O . HIS A 1 96 ? 5.941 -10.638 12.292 1.00 62.09 96 HIS A O 1
ATOM 766 N N . GLU A 1 97 ? 7.729 -10.425 10.958 1.00 60.84 97 GLU A N 1
ATOM 767 C CA . GLU A 1 97 ? 8.269 -9.241 11.643 1.00 60.84 97 GLU A CA 1
ATOM 768 C C . GLU A 1 97 ? 7.362 -8.013 11.507 1.00 60.84 97 GLU A C 1
ATOM 770 O O . GLU A 1 97 ? 7.080 -7.370 12.516 1.00 60.84 97 GLU A O 1
ATOM 775 N N . ARG A 1 98 ? 6.838 -7.725 10.305 1.00 63.22 98 ARG A N 1
ATOM 776 C CA . ARG A 1 98 ? 5.897 -6.606 10.077 1.00 63.22 98 ARG A CA 1
ATOM 777 C C . ARG A 1 98 ? 4.595 -6.756 10.857 1.00 63.22 98 ARG A C 1
ATOM 779 O O . ARG A 1 98 ? 4.010 -5.780 11.311 1.00 63.22 98 ARG A O 1
ATOM 786 N N . VAL A 1 99 ? 4.134 -7.991 10.986 1.00 66.19 99 VAL A N 1
ATOM 787 C CA . VAL A 1 99 ? 2.873 -8.321 11.637 1.00 66.19 99 VAL A CA 1
ATOM 788 C C . VAL A 1 99 ? 3.018 -8.406 13.157 1.00 66.19 99 VAL A C 1
ATOM 790 O O . VAL A 1 99 ? 2.038 -8.173 13.859 1.00 66.19 99 VAL A O 1
ATOM 793 N N . ARG A 1 100 ? 4.216 -8.709 13.680 1.00 75.56 100 ARG A N 1
ATOM 794 C CA . ARG A 1 100 ? 4.459 -8.932 15.116 1.00 75.56 100 ARG A CA 1
ATOM 795 C C . ARG A 1 100 ? 3.913 -7.803 15.989 1.00 75.56 100 ARG A C 1
ATOM 797 O O . ARG A 1 100 ? 3.334 -8.089 17.031 1.00 75.56 100 ARG A O 1
ATOM 804 N N . GLU A 1 101 ? 4.043 -6.557 15.545 1.00 77.38 101 GLU A N 1
ATOM 805 C CA . GLU A 1 101 ? 3.549 -5.385 16.273 1.00 77.38 101 GLU A CA 1
ATOM 806 C C . GLU A 1 101 ? 2.019 -5.389 16.459 1.00 77.38 101 GLU A C 1
ATOM 808 O O . GLU A 1 101 ? 1.514 -4.922 17.471 1.00 77.38 101 GLU A O 1
ATOM 813 N N . PHE A 1 102 ? 1.269 -5.984 15.530 1.00 83.25 102 PHE A N 1
ATOM 814 C CA . PHE A 1 102 ? -0.195 -6.100 15.591 1.00 83.25 102 PHE A CA 1
ATOM 815 C C . PHE A 1 102 ? -0.670 -7.358 16.332 1.00 83.25 102 PHE A C 1
ATOM 817 O O . PHE A 1 102 ? -1.869 -7.567 16.506 1.00 83.25 102 PHE A O 1
ATOM 824 N N . LEU A 1 103 ? 0.254 -8.228 16.746 1.00 81.81 103 LEU A N 1
ATOM 825 C CA . LEU A 1 103 ? -0.051 -9.418 17.545 1.00 81.81 103 LEU A CA 1
ATOM 826 C C . LEU A 1 103 ? 0.155 -9.179 19.036 1.00 81.81 103 LEU A C 1
ATOM 828 O O . LEU A 1 103 ? -0.298 -9.989 19.849 1.00 81.81 103 LEU A O 1
ATOM 832 N N . ASP A 1 104 ? 0.868 -8.112 19.394 1.00 80.69 104 ASP A N 1
ATOM 833 C CA . ASP A 1 104 ? 1.212 -7.852 20.778 1.00 80.69 104 ASP A CA 1
ATOM 834 C C . ASP A 1 104 ? 0.066 -7.129 21.485 1.00 80.69 104 ASP A C 1
ATOM 836 O O . ASP A 1 104 ? -0.210 -5.951 21.260 1.00 80.69 104 ASP A O 1
ATOM 840 N N . VAL A 1 105 ? -0.636 -7.888 22.322 1.00 82.38 105 VAL A N 1
ATOM 841 C CA . VAL A 1 105 ? -1.611 -7.366 23.274 1.00 82.38 105 VAL A CA 1
ATOM 842 C C . VAL A 1 105 ? -1.132 -7.707 24.664 1.00 82.38 105 VAL A C 1
ATOM 844 O O . VAL A 1 105 ? -0.841 -8.868 24.982 1.00 82.38 105 VAL A O 1
ATOM 847 N N . ASP A 1 106 ? -1.084 -6.668 25.483 1.00 83.06 106 ASP A N 1
ATOM 848 C CA . ASP A 1 106 ? -0.564 -6.725 26.831 1.00 83.06 106 ASP A CA 1
ATOM 849 C C . ASP A 1 106 ? -1.522 -7.460 27.772 1.00 83.06 106 ASP A C 1
ATOM 851 O O . ASP A 1 106 ? -2.719 -7.162 27.858 1.00 83.06 106 ASP A O 1
ATOM 855 N N . SER A 1 107 ? -0.979 -8.385 28.566 1.00 84.56 107 SER A N 1
ATOM 856 C CA . SER A 1 107 ? -1.754 -9.101 29.588 1.00 84.56 107 SER A CA 1
ATOM 857 C C . SER A 1 107 ? -2.333 -8.156 30.651 1.00 84.56 107 SER A C 1
ATOM 859 O O . SER A 1 107 ? -3.356 -8.473 31.257 1.00 84.56 107 SER A O 1
ATOM 861 N N . SER A 1 108 ? -1.718 -6.989 30.880 1.00 85.50 108 SER A N 1
ATOM 862 C CA . SER A 1 108 ? -2.265 -5.928 31.740 1.00 85.50 108 SER A CA 1
ATOM 863 C C . SER A 1 108 ? -3.561 -5.355 31.160 1.00 85.50 108 SER A C 1
ATOM 865 O O . SER A 1 108 ? -4.559 -5.275 31.876 1.00 85.50 108 SER A O 1
ATOM 867 N N . CYS A 1 109 ? -3.587 -5.064 29.855 1.00 86.56 109 CYS A N 1
ATOM 868 C CA . CYS A 1 109 ? -4.779 -4.604 29.146 1.00 86.56 109 CYS A CA 1
ATOM 869 C C . CYS A 1 109 ? -5.915 -5.635 29.236 1.00 86.56 109 CYS A C 1
ATOM 871 O O . CYS A 1 109 ? -7.040 -5.292 29.606 1.00 86.56 109 CYS A O 1
ATOM 873 N N . ILE A 1 110 ? -5.620 -6.914 28.980 1.00 88.94 110 ILE A N 1
ATOM 874 C CA . ILE A 1 110 ? -6.615 -7.992 29.091 1.00 88.94 110 ILE A CA 1
ATOM 875 C C . ILE A 1 110 ? -7.132 -8.120 30.526 1.00 88.94 110 ILE A C 1
ATOM 877 O O . ILE A 1 110 ? -8.341 -8.234 30.736 1.00 88.94 110 ILE A O 1
ATOM 881 N N . ARG A 1 111 ? -6.251 -8.042 31.529 1.00 88.62 111 ARG A N 1
ATOM 882 C CA . ARG A 1 111 ? -6.654 -8.090 32.939 1.00 88.62 111 ARG A CA 1
ATOM 883 C C . ARG A 1 111 ? -7.598 -6.951 33.301 1.00 88.62 111 ARG A C 1
ATOM 885 O O . ARG A 1 111 ? -8.614 -7.207 33.939 1.00 88.62 111 ARG A O 1
ATOM 892 N N . GLU A 1 112 ? -7.294 -5.721 32.892 1.00 88.50 112 GLU A N 1
ATOM 893 C CA . GLU A 1 112 ? -8.171 -4.569 33.122 1.00 88.50 112 GLU A CA 1
ATOM 894 C C . GLU A 1 112 ? -9.568 -4.801 32.544 1.00 88.50 112 GLU A C 1
ATOM 896 O O . GLU A 1 112 ? -10.565 -4.558 33.224 1.00 88.50 112 GLU A O 1
ATOM 901 N N . LEU A 1 113 ? -9.651 -5.316 31.315 1.00 88.19 113 LEU A N 1
ATOM 902 C CA . LEU A 1 113 ? -10.926 -5.607 30.660 1.00 88.19 113 LEU A CA 1
ATOM 903 C C . LEU A 1 113 ? -11.704 -6.719 31.380 1.00 88.19 113 LEU A C 1
ATOM 905 O O . LEU A 1 113 ? -12.912 -6.592 31.574 1.00 88.19 113 LEU A O 1
ATOM 909 N N . LEU A 1 114 ? -11.026 -7.772 31.845 1.00 87.00 114 LEU A N 1
ATOM 910 C CA . LEU A 1 114 ? -11.658 -8.855 32.607 1.00 87.00 114 LEU A CA 1
ATOM 911 C C . LEU A 1 114 ? -12.146 -8.399 33.989 1.00 87.00 114 LEU A C 1
ATOM 913 O O . LEU A 1 114 ? -13.205 -8.840 34.446 1.00 87.00 114 LEU A O 1
ATOM 917 N N . VAL A 1 115 ? -11.414 -7.497 34.650 1.00 86.94 115 VAL A N 1
ATOM 918 C CA . VAL A 1 115 ? -11.852 -6.867 35.906 1.00 86.94 115 VAL A CA 1
ATOM 919 C C . VAL A 1 115 ? -13.092 -6.009 35.654 1.00 86.94 115 VAL A C 1
ATOM 921 O O . VAL A 1 115 ? -14.081 -6.162 36.366 1.00 86.94 115 VAL A O 1
ATOM 924 N N . GLN A 1 116 ? -13.096 -5.187 34.598 1.00 85.06 116 GLN A N 1
ATOM 925 C CA . GLN A 1 116 ? -14.257 -4.371 34.223 1.00 85.06 116 GLN A CA 1
ATOM 926 C C . GLN A 1 116 ? -15.491 -5.222 33.898 1.00 85.06 116 GLN A C 1
ATOM 928 O O . GLN A 1 116 ? -16.602 -4.894 34.321 1.00 85.06 116 GLN A O 1
ATOM 933 N N . ASP A 1 117 ? -15.313 -6.329 33.177 1.00 84.50 117 ASP A N 1
ATOM 934 C CA . ASP A 1 117 ? -16.390 -7.274 32.883 1.00 84.50 117 ASP A CA 1
ATOM 935 C C . ASP A 1 117 ? -16.915 -7.950 34.165 1.00 84.50 117 ASP A C 1
ATOM 937 O O . ASP A 1 117 ? -18.129 -8.091 34.350 1.00 84.50 117 ASP A O 1
ATOM 941 N N . SER A 1 118 ? -16.019 -8.297 35.095 1.00 82.19 118 SER A N 1
ATOM 942 C CA . SER A 1 118 ? -16.374 -8.869 36.400 1.00 82.19 118 SER A CA 1
ATOM 943 C C . SER A 1 118 ? -17.147 -7.878 37.270 1.00 82.19 118 SER A C 1
ATOM 945 O O . SER A 1 118 ? -18.165 -8.246 37.862 1.00 82.19 118 SER A O 1
ATOM 947 N N . ASP A 1 119 ? -16.714 -6.617 37.323 1.00 82.19 119 ASP A N 1
ATOM 948 C CA . ASP A 1 119 ? -17.396 -5.538 38.043 1.00 82.19 119 ASP A CA 1
ATOM 949 C C . ASP A 1 119 ? -18.794 -5.285 37.474 1.00 82.19 119 ASP A C 1
ATOM 951 O O . ASP A 1 119 ? -19.766 -5.146 38.221 1.00 82.19 119 ASP A O 1
ATOM 955 N N . ARG A 1 120 ? -18.928 -5.289 36.145 1.00 78.69 120 ARG A N 1
ATOM 956 C CA . ARG A 1 120 ? -20.220 -5.145 35.460 1.00 78.69 120 ARG A CA 1
ATOM 957 C C . ARG A 1 120 ? -21.165 -6.296 35.775 1.00 78.69 120 ARG A C 1
ATOM 959 O O . ARG A 1 120 ? -22.329 -6.051 36.099 1.00 78.69 120 ARG A O 1
ATOM 966 N N . ALA A 1 121 ? -20.673 -7.533 35.743 1.00 75.44 121 ALA A N 1
ATOM 967 C CA . ALA A 1 121 ? -21.458 -8.704 36.120 1.00 75.44 121 ALA A CA 1
ATOM 968 C C . ALA A 1 121 ? -21.923 -8.623 37.587 1.00 75.44 121 ALA A C 1
ATOM 970 O O . ALA A 1 121 ? -23.090 -8.893 37.887 1.00 75.44 121 ALA A O 1
ATOM 971 N N . HIS A 1 122 ? -21.050 -8.171 38.497 1.00 76.75 122 HIS A N 1
ATOM 972 C CA . HIS A 1 122 ? -21.400 -7.952 39.903 1.00 76.75 122 HIS A CA 1
ATOM 973 C C . HIS A 1 122 ? -22.456 -6.856 40.076 1.00 76.75 122 HIS A C 1
ATOM 975 O O . HIS A 1 122 ? -23.430 -7.057 40.805 1.00 76.75 122 HIS A O 1
ATOM 981 N N . GLN A 1 123 ? -22.320 -5.723 39.385 1.00 75.69 123 GLN A N 1
ATOM 982 C CA . GLN A 1 123 ? -23.313 -4.645 39.414 1.00 75.69 123 GLN A CA 1
ATOM 983 C C . GLN A 1 123 ? -24.673 -5.115 38.881 1.00 75.69 123 GLN A C 1
ATOM 985 O O . GLN A 1 123 ? -25.707 -4.826 39.488 1.00 75.69 123 GLN A O 1
ATOM 990 N N . GLN A 1 124 ? -24.692 -5.890 37.794 1.00 71.62 124 GLN A N 1
ATOM 991 C CA . GLN A 1 124 ? -25.924 -6.448 37.235 1.00 71.62 124 GLN A CA 1
ATOM 992 C C . GLN A 1 124 ? -26.598 -7.427 38.210 1.00 71.62 124 GLN A C 1
ATOM 994 O O . GLN A 1 124 ? -27.816 -7.376 38.402 1.00 71.62 124 GLN A O 1
ATOM 999 N N . MET A 1 125 ? -25.815 -8.270 38.890 1.00 67.44 125 MET A N 1
ATOM 1000 C CA . MET A 1 125 ? -26.325 -9.195 39.904 1.00 67.44 125 MET A CA 1
ATOM 1001 C C . MET A 1 125 ? -26.882 -8.454 41.130 1.00 67.44 125 MET A C 1
ATOM 1003 O O . MET A 1 125 ? -27.975 -8.773 41.602 1.00 67.44 125 MET A O 1
ATOM 1007 N N . GLN A 1 126 ? -26.195 -7.413 41.613 1.00 71.25 126 GLN A N 1
ATOM 1008 C CA . GLN A 1 126 ? -26.679 -6.587 42.726 1.00 71.25 126 GLN A CA 1
ATOM 1009 C C . GLN A 1 126 ? -27.978 -5.846 42.382 1.00 71.25 126 GLN A C 1
ATOM 1011 O O . GLN A 1 126 ? -28.867 -5.747 43.230 1.00 71.25 126 GLN A O 1
ATOM 1016 N N . GLN A 1 127 ? -28.143 -5.378 41.141 1.00 66.19 127 GLN A N 1
ATOM 1017 C CA . GLN A 1 127 ? -29.388 -4.745 40.689 1.00 66.19 127 GLN A CA 1
ATOM 1018 C C . GLN A 1 127 ? -30.574 -5.723 40.639 1.00 66.19 127 GLN A C 1
ATOM 1020 O O . GLN A 1 127 ? -31.703 -5.325 40.935 1.00 66.19 127 GLN A O 1
ATOM 1025 N N . LEU A 1 128 ? -30.336 -7.002 40.327 1.00 62.69 128 LEU A N 1
ATOM 1026 C CA . LEU A 1 128 ? -31.366 -8.048 40.356 1.00 62.69 128 LEU A CA 1
ATOM 1027 C C . LEU A 1 128 ? -31.777 -8.426 41.791 1.00 62.69 128 LEU A C 1
ATOM 1029 O O . LEU A 1 128 ? -32.955 -8.671 42.049 1.00 62.69 128 LEU A O 1
ATOM 1033 N N . VAL A 1 129 ? -30.835 -8.423 42.741 1.00 60.78 129 VAL A N 1
ATOM 1034 C CA . VAL A 1 129 ? -31.089 -8.779 44.152 1.00 60.78 129 VAL A CA 1
ATOM 1035 C C . VAL A 1 129 ? -31.654 -7.595 44.961 1.00 60.78 129 VAL A C 1
ATOM 1037 O O . VAL A 1 129 ? -32.497 -7.784 45.841 1.00 60.78 129 VAL A O 1
ATOM 1040 N N . GLY A 1 130 ? -31.257 -6.359 44.642 1.00 55.66 130 GLY A N 1
ATOM 1041 C CA . GLY A 1 130 ? -31.658 -5.133 45.347 1.00 55.66 130 GLY A CA 1
ATOM 1042 C C . GLY A 1 130 ? -33.085 -4.640 45.065 1.00 55.66 130 GLY A C 1
ATOM 1043 O O . GLY A 1 130 ? -33.591 -3.771 45.774 1.00 55.66 130 GLY A O 1
ATOM 1044 N N . GLY A 1 131 ? -33.783 -5.212 44.078 1.00 48.41 131 GLY A N 1
ATOM 1045 C CA . GLY A 1 131 ? -35.126 -4.786 43.662 1.00 48.41 131 GLY A CA 1
ATOM 1046 C C . GLY A 1 131 ? -36.277 -5.095 44.634 1.00 48.41 131 GLY A C 1
ATOM 1047 O O . GLY A 1 131 ? -37.424 -4.786 44.311 1.00 48.41 131 GLY A O 1
ATOM 1048 N N . ARG A 1 132 ? -36.025 -5.700 45.808 1.00 44.41 132 ARG A N 1
ATOM 1049 C CA . ARG A 1 132 ? -37.089 -6.232 46.689 1.00 44.41 132 ARG A CA 1
ATOM 1050 C C . ARG A 1 132 ? -37.220 -5.611 48.084 1.00 44.41 132 ARG A C 1
ATOM 1052 O O . ARG A 1 132 ? -37.955 -6.156 48.903 1.00 44.41 132 ARG A O 1
ATOM 1059 N N . ARG A 1 133 ? -36.584 -4.474 48.386 1.00 45.00 133 ARG A N 1
ATOM 1060 C CA . ARG A 1 133 ? -36.810 -3.773 49.669 1.00 45.00 133 ARG A CA 1
ATOM 1061 C C . ARG A 1 133 ? -37.143 -2.296 49.472 1.00 45.00 133 ARG A C 1
ATOM 1063 O O . ARG A 1 133 ? -36.263 -1.446 49.431 1.00 45.00 133 ARG A O 1
ATOM 1070 N N . LYS A 1 134 ? -38.443 -1.991 49.410 1.00 43.91 134 LYS A N 1
ATOM 1071 C CA . LYS A 1 134 ? -38.971 -0.678 49.807 1.00 43.91 134 LYS A CA 1
ATOM 1072 C C . LYS A 1 134 ? -39.437 -0.745 51.267 1.00 43.91 134 LYS A C 1
ATOM 1074 O O . LYS A 1 134 ? -40.033 -1.736 51.667 1.00 43.91 134 LYS A O 1
ATOM 1079 N N . SER A 1 135 ? -39.157 0.358 51.969 1.00 40.09 135 SER A N 1
ATOM 1080 C CA . SER A 1 135 ? -39.564 0.802 53.316 1.00 40.09 135 SER A CA 1
ATOM 1081 C C . SER A 1 135 ? -38.973 0.086 54.542 1.00 40.09 135 SER A C 1
ATOM 1083 O O . SER A 1 135 ? -39.485 -0.944 54.956 1.00 40.09 135 SER A O 1
ATOM 1085 N N . SER A 1 136 ? -37.995 0.708 55.218 1.00 35.84 136 SER A N 1
ATOM 1086 C CA . SER A 1 136 ? -38.275 1.631 56.340 1.00 35.84 136 SER A CA 1
ATOM 1087 C C . SER A 1 136 ? -36.998 2.304 56.891 1.00 35.84 136 SER A C 1
ATOM 1089 O O . SER A 1 136 ? -36.062 1.622 57.281 1.00 35.84 136 SER A O 1
ATOM 1091 N N . VAL A 1 137 ? -37.007 3.642 56.901 1.00 41.47 137 VAL A N 1
ATOM 1092 C CA . VAL A 1 137 ? -36.615 4.582 57.980 1.00 41.47 137 VAL A CA 1
ATOM 1093 C C . VAL A 1 137 ? -35.333 4.324 58.824 1.00 41.47 137 VAL A C 1
ATOM 1095 O O . VAL A 1 137 ? -35.233 3.355 59.563 1.00 41.47 137 VAL A O 1
ATOM 1098 N N . THR A 1 138 ? -34.439 5.335 58.769 1.00 36.38 138 THR A N 1
ATOM 1099 C CA . THR A 1 138 ? -33.376 5.799 59.710 1.00 36.38 138 THR A CA 1
ATOM 1100 C C . THR A 1 138 ? -32.182 4.902 60.068 1.00 36.38 138 THR A C 1
ATOM 1102 O O . THR A 1 138 ? -32.342 3.906 60.761 1.00 36.38 138 THR A O 1
ATOM 1105 N N . THR A 1 139 ? -30.958 5.341 59.711 1.00 34.44 139 THR A N 1
ATOM 1106 C CA . THR A 1 139 ? -29.849 5.861 60.577 1.00 34.44 139 THR A CA 1
ATOM 1107 C C . THR A 1 139 ? -28.536 5.891 59.751 1.00 34.44 139 THR A C 1
ATOM 1109 O O . THR A 1 139 ? -28.265 4.910 59.058 1.00 34.44 139 THR A O 1
ATOM 1112 N N . PRO A 1 140 ? -27.703 6.957 59.772 1.00 40.56 140 PRO A N 1
ATOM 1113 C CA . PRO A 1 140 ? -26.445 6.996 59.021 1.00 40.56 140 PRO A CA 1
ATOM 1114 C C . PRO A 1 140 ? -25.332 6.277 59.800 1.00 40.56 140 PRO A C 1
ATOM 1116 O O . PRO A 1 140 ? -24.691 6.851 60.676 1.00 40.56 140 PRO A O 1
ATOM 1119 N N . GLY A 1 141 ? -25.126 4.996 59.498 1.00 32.03 141 GLY A N 1
ATOM 1120 C CA . GLY A 1 141 ? -23.992 4.209 59.979 1.00 32.03 141 GLY A CA 1
ATOM 1121 C C . GLY A 1 141 ? -22.940 4.059 58.884 1.00 32.03 141 GLY A C 1
ATOM 1122 O O . GLY A 1 141 ? -23.245 3.569 57.799 1.00 32.03 141 GLY A O 1
ATOM 1123 N N . LEU A 1 142 ? -21.713 4.483 59.187 1.00 37.88 142 LEU A N 1
ATOM 1124 C CA . LEU A 1 142 ? -20.489 4.279 58.411 1.00 37.88 142 LEU A CA 1
ATOM 1125 C C . LEU A 1 142 ? -20.273 2.783 58.121 1.00 37.88 142 LEU A C 1
ATOM 1127 O O . LEU A 1 142 ? -19.613 2.081 58.881 1.00 37.88 142 LEU A O 1
ATOM 1131 N N . ALA A 1 143 ? -20.822 2.288 57.016 1.00 32.41 143 ALA A N 1
ATOM 1132 C CA . ALA A 1 143 ? -20.443 1.010 56.437 1.00 32.41 143 ALA A CA 1
ATOM 1133 C C . ALA A 1 143 ? -19.512 1.301 55.260 1.00 32.41 143 ALA A C 1
ATOM 1135 O O . ALA A 1 143 ? -19.949 1.463 54.123 1.00 32.41 143 ALA A O 1
ATOM 1136 N N . ALA A 1 144 ? -18.215 1.402 55.552 1.00 37.81 144 ALA A N 1
ATOM 1137 C CA . ALA A 1 144 ? -17.188 1.255 54.537 1.00 37.81 144 ALA A CA 1
ATOM 1138 C C . ALA A 1 144 ? -17.290 -0.181 54.003 1.00 37.81 144 ALA A C 1
ATOM 1140 O O . ALA A 1 144 ? -16.762 -1.122 54.594 1.00 37.81 144 ALA A O 1
ATOM 1141 N N . SER A 1 145 ? -18.040 -0.363 52.917 1.00 40.06 145 SER A N 1
ATOM 1142 C CA . SER A 1 145 ? -17.997 -1.585 52.130 1.00 40.06 145 SER A CA 1
ATOM 1143 C C . SER A 1 145 ? -16.602 -1.673 51.522 1.00 40.06 145 SER A C 1
ATOM 1145 O O . SER A 1 145 ? -16.327 -1.076 50.484 1.00 40.06 145 SER A O 1
ATOM 1147 N N . SER A 1 146 ? -15.708 -2.384 52.204 1.00 42.41 146 SER A N 1
ATOM 1148 C CA . SER A 1 146 ? -14.473 -2.886 51.616 1.00 42.41 146 SER A CA 1
ATOM 1149 C C . SER A 1 146 ? -14.869 -3.907 50.548 1.00 42.41 146 SER A C 1
ATOM 1151 O O . SER A 1 146 ? -14.976 -5.103 50.817 1.00 42.41 146 SER A O 1
ATOM 1153 N N . SER A 1 147 ? -15.220 -3.428 49.351 1.00 45.72 147 SER A N 1
ATOM 1154 C CA . SER A 1 147 ? -15.335 -4.287 48.181 1.00 45.72 147 SER A CA 1
ATOM 1155 C C . SER A 1 147 ? -13.914 -4.689 47.822 1.00 45.72 147 SER A C 1
ATOM 1157 O O . SER A 1 147 ? -13.152 -3.882 47.288 1.00 45.72 147 SER A O 1
ATOM 1159 N N . MET A 1 148 ? -13.531 -5.913 48.180 1.00 47.34 148 MET A N 1
ATOM 1160 C CA . MET A 1 148 ? -12.315 -6.513 47.645 1.00 47.34 148 MET A CA 1
ATOM 1161 C C . MET A 1 148 ? -12.373 -6.391 46.121 1.00 47.34 148 MET A C 1
ATOM 1163 O O . MET A 1 148 ? -13.374 -6.786 45.520 1.00 47.34 148 MET A O 1
ATOM 1167 N N . ALA A 1 149 ? -11.349 -5.779 45.522 1.00 56.16 149 ALA A N 1
ATOM 1168 C CA . ALA A 1 149 ? -11.263 -5.654 44.073 1.00 56.16 149 ALA A CA 1
ATOM 1169 C C . ALA A 1 149 ? -11.375 -7.055 43.441 1.00 56.16 149 ALA A C 1
ATOM 1171 O O . ALA A 1 149 ? -10.812 -8.003 44.005 1.00 56.16 149 ALA A O 1
ATOM 1172 N N . PRO A 1 150 ? -12.094 -7.221 42.317 1.00 66.56 150 PRO A N 1
ATOM 1173 C CA . PRO A 1 150 ? -12.197 -8.515 41.657 1.00 66.56 150 PRO A CA 1
ATOM 1174 C C . PRO A 1 150 ? -10.798 -9.032 41.322 1.00 66.56 150 PRO A C 1
ATOM 1176 O O . PRO A 1 150 ? -10.045 -8.386 40.594 1.00 66.56 150 PRO A O 1
ATOM 1179 N N . VAL A 1 151 ? -10.437 -10.194 41.863 1.00 75.44 151 VAL A N 1
ATOM 1180 C CA . VAL A 1 151 ? -9.171 -10.854 41.535 1.00 75.44 151 VAL A CA 1
ATOM 1181 C C . VAL A 1 151 ? -9.437 -11.825 40.393 1.00 75.44 151 VAL A C 1
ATOM 1183 O O . VAL A 1 151 ? -10.109 -12.837 40.583 1.00 75.44 151 VAL A O 1
ATOM 1186 N N . VAL A 1 152 ? -8.913 -11.510 39.209 1.00 81.69 152 VAL A N 1
ATOM 1187 C CA . VAL A 1 152 ? -8.931 -12.410 38.049 1.00 81.69 152 VAL A CA 1
ATOM 1188 C C . VAL A 1 152 ? -7.706 -13.333 38.132 1.00 81.69 152 VAL A C 1
ATOM 1190 O O . VAL A 1 152 ? -6.586 -12.816 38.219 1.00 81.69 152 VAL A O 1
ATOM 1193 N N . PRO A 1 153 ? -7.876 -14.670 38.132 1.00 84.81 153 PRO A N 1
ATOM 1194 C CA . PRO A 1 153 ? -6.759 -15.612 38.138 1.00 84.81 153 PRO A CA 1
ATOM 1195 C C . PRO A 1 153 ? -5.827 -15.420 36.938 1.00 84.81 153 PRO A C 1
ATOM 1197 O O . PRO A 1 153 ? -6.286 -15.227 35.815 1.00 84.81 153 PRO A O 1
ATOM 1200 N N . GLU A 1 154 ? -4.517 -15.557 37.154 1.00 84.81 154 GLU A N 1
ATOM 1201 C CA . GLU A 1 154 ? -3.512 -15.371 36.092 1.00 84.81 154 GLU A CA 1
ATOM 1202 C C . GLU A 1 154 ? -3.738 -16.291 34.892 1.00 84.81 154 GLU A C 1
ATOM 1204 O O . GLU A 1 154 ? -3.661 -15.868 33.744 1.00 84.81 154 GLU A O 1
ATOM 1209 N N . ARG A 1 155 ? -4.120 -17.540 35.171 1.00 83.94 155 ARG A N 1
ATOM 1210 C CA . ARG A 1 155 ? -4.419 -18.547 34.153 1.00 83.94 155 ARG A CA 1
ATOM 1211 C C . ARG A 1 155 ? -5.550 -18.121 33.211 1.00 83.94 155 ARG A C 1
ATOM 1213 O O . ARG A 1 155 ? -5.517 -18.461 32.032 1.00 83.94 155 ARG A O 1
ATOM 1220 N N . ASP A 1 156 ? -6.546 -17.402 33.725 1.00 84.75 156 ASP A N 1
ATOM 1221 C CA . ASP A 1 156 ? -7.674 -16.936 32.918 1.00 84.75 156 ASP A CA 1
ATOM 1222 C C . ASP A 1 156 ? -7.248 -15.757 32.036 1.00 84.75 156 ASP A C 1
ATOM 1224 O O . ASP A 1 156 ? -7.660 -15.679 30.880 1.00 84.75 156 ASP A O 1
ATOM 1228 N N . VAL A 1 157 ? -6.365 -14.887 32.546 1.00 86.75 157 VAL A N 1
ATOM 1229 C CA . VAL A 1 157 ? -5.746 -13.813 31.755 1.00 86.75 157 VAL A CA 1
ATOM 1230 C C . VAL A 1 157 ? -4.933 -14.410 30.610 1.00 86.75 157 VAL A C 1
ATOM 1232 O O . VAL A 1 157 ? -5.178 -14.052 29.467 1.00 86.75 157 VAL A O 1
ATOM 1235 N N . GLU A 1 158 ? -4.036 -15.363 30.880 1.00 86.25 158 GLU A N 1
ATOM 1236 C CA . GLU A 1 158 ? -3.234 -16.042 29.849 1.00 86.25 158 GLU A CA 1
ATOM 1237 C C . GLU A 1 158 ? -4.113 -16.709 28.783 1.00 86.25 158 GLU A C 1
ATOM 1239 O O . GLU A 1 158 ? -3.900 -16.515 27.586 1.00 86.25 158 GLU A O 1
ATOM 1244 N N . PHE A 1 159 ? -5.153 -17.436 29.206 1.00 87.50 159 PHE A N 1
ATOM 1245 C CA . PHE A 1 159 ? -6.070 -18.112 28.290 1.00 87.50 159 PHE A CA 1
ATOM 1246 C C . PHE A 1 159 ? -6.799 -17.133 27.357 1.00 87.50 159 PHE A C 1
ATOM 1248 O O . PHE A 1 159 ? -6.917 -17.393 26.154 1.00 87.50 159 PHE A O 1
ATOM 1255 N N . VAL A 1 160 ? -7.284 -16.009 27.895 1.00 88.25 160 VAL A N 1
ATOM 1256 C CA . VAL A 1 160 ? -7.968 -14.973 27.108 1.00 88.25 160 VAL A CA 1
ATOM 1257 C C . VAL A 1 160 ? -6.978 -14.220 26.221 1.00 88.25 160 VAL A C 1
ATOM 1259 O O . VAL A 1 160 ? -7.284 -13.989 25.052 1.00 88.25 160 VAL A O 1
ATOM 1262 N N . THR A 1 161 ? -5.784 -13.897 26.722 1.00 88.31 161 THR A N 1
ATOM 1263 C CA . THR A 1 161 ? -4.711 -13.275 25.936 1.00 88.31 161 THR A CA 1
ATOM 1264 C C . THR A 1 161 ? -4.358 -14.141 24.728 1.00 88.31 161 THR A C 1
ATOM 1266 O O . THR A 1 161 ? -4.338 -13.643 23.604 1.00 88.31 161 THR A O 1
ATOM 1269 N N . ASP A 1 162 ? -4.168 -15.449 24.914 1.00 85.81 162 ASP A N 1
ATOM 1270 C CA . ASP A 1 162 ? -3.885 -16.377 23.816 1.00 85.81 162 ASP A CA 1
ATOM 1271 C C . ASP A 1 162 ? -5.041 -16.466 22.813 1.00 85.81 162 ASP A C 1
ATOM 1273 O O . ASP A 1 162 ? -4.817 -16.565 21.604 1.00 85.81 162 ASP A O 1
ATOM 1277 N N . ALA A 1 163 ? -6.290 -16.426 23.286 1.00 87.12 163 ALA A N 1
ATOM 1278 C CA . ALA A 1 163 ? -7.460 -16.415 22.412 1.00 87.12 163 ALA A CA 1
ATOM 1279 C C . ALA A 1 163 ? -7.525 -15.144 21.553 1.00 87.12 163 ALA A C 1
ATOM 1281 O O . ALA A 1 163 ? -7.711 -15.244 20.339 1.00 87.12 163 ALA A O 1
ATOM 1282 N N . VAL A 1 164 ? -7.301 -13.972 22.153 1.00 89.44 164 VAL A N 1
ATOM 1283 C CA . VAL A 1 164 ? -7.259 -12.689 21.438 1.00 89.44 164 VAL A CA 1
ATOM 1284 C C . VAL A 1 164 ? -6.101 -12.670 20.440 1.00 89.44 164 VAL A C 1
ATOM 1286 O O . VAL A 1 164 ? -6.328 -12.380 19.268 1.00 89.44 164 VAL A O 1
ATOM 1289 N N . ARG A 1 165 ? -4.891 -13.083 20.842 1.00 88.31 165 ARG A N 1
ATOM 1290 C CA . ARG A 1 165 ? -3.716 -13.169 19.953 1.00 88.31 165 ARG A CA 1
ATOM 1291 C C . ARG A 1 165 ? -3.955 -14.059 18.734 1.00 88.31 165 ARG A C 1
ATOM 1293 O O . ARG A 1 165 ? -3.536 -13.711 17.634 1.00 88.31 165 ARG A O 1
ATOM 1300 N N . ARG A 1 166 ? -4.667 -15.183 18.891 1.00 85.50 166 ARG A N 1
ATOM 1301 C CA . ARG A 1 166 ? -5.050 -16.043 17.754 1.00 85.50 166 ARG A CA 1
ATOM 1302 C C . ARG A 1 166 ? -5.956 -15.325 16.755 1.00 85.50 166 ARG A C 1
ATOM 1304 O O . ARG A 1 166 ? -5.781 -15.505 15.554 1.00 85.50 166 ARG A O 1
ATOM 1311 N N . VAL A 1 167 ? -6.916 -14.531 17.229 1.00 87.81 167 VAL A N 1
ATOM 1312 C CA . VAL A 1 167 ? -7.810 -13.769 16.342 1.00 87.81 167 VAL A CA 1
ATOM 1313 C C . VAL A 1 167 ? -7.075 -12.597 15.695 1.00 87.81 167 VAL A C 1
ATOM 1315 O O . VAL A 1 167 ? -7.257 -12.357 14.506 1.00 87.81 167 VAL A O 1
ATOM 1318 N N . LEU A 1 168 ? -6.185 -11.925 16.425 1.00 88.69 168 LEU A N 1
ATOM 1319 C CA . LEU A 1 168 ? -5.315 -10.894 15.859 1.00 88.69 168 LEU A CA 1
ATOM 1320 C C . LEU A 1 168 ? -4.428 -11.438 14.749 1.00 88.69 168 LEU A C 1
ATOM 1322 O O . LEU A 1 168 ? -4.316 -10.806 13.706 1.00 88.69 168 LEU A O 1
ATOM 1326 N N . LEU A 1 169 ? -3.883 -12.643 14.927 1.00 84.81 169 LEU A N 1
ATOM 1327 C CA . LEU A 1 169 ? -3.122 -13.329 13.887 1.00 84.81 169 LEU A CA 1
ATOM 1328 C C . LEU A 1 169 ? -3.952 -13.593 12.627 1.00 84.81 169 LEU A C 1
ATOM 1330 O O . LEU A 1 169 ? -3.421 -13.507 11.525 1.00 84.81 169 LEU A O 1
ATOM 1334 N N . ALA A 1 170 ? -5.246 -13.883 12.769 1.00 83.44 170 ALA A N 1
ATOM 1335 C CA . ALA A 1 170 ? -6.126 -14.096 11.623 1.00 83.44 170 ALA A CA 1
ATOM 1336 C C . ALA A 1 170 ? -6.380 -12.807 10.818 1.00 83.44 170 ALA A C 1
ATOM 1338 O O . ALA A 1 170 ? -6.492 -12.877 9.599 1.00 83.44 170 ALA A O 1
ATOM 1339 N N . TYR A 1 171 ? -6.425 -11.649 11.486 1.00 85.88 171 TYR A N 1
ATOM 1340 C CA . TYR A 1 171 ? -6.693 -10.335 10.877 1.00 85.88 171 TYR A CA 1
ATOM 1341 C C . TYR A 1 171 ? -5.447 -9.473 10.686 1.00 85.88 171 TYR A C 1
ATOM 1343 O O . TYR A 1 171 ? -5.525 -8.283 10.397 1.00 85.88 171 TYR A O 1
ATOM 1351 N N . SER A 1 172 ? -4.275 -10.057 10.873 1.00 82.25 172 SER A N 1
ATOM 1352 C CA . SER A 1 172 ? -3.049 -9.307 11.095 1.00 82.25 172 SER A CA 1
ATOM 1353 C C . SER A 1 172 ? -2.613 -8.488 9.878 1.00 82.25 172 SER A C 1
ATOM 1355 O O . SER A 1 172 ? -2.079 -7.388 10.012 1.00 82.25 172 SER A O 1
ATOM 1357 N N . LYS A 1 173 ? -2.882 -9.020 8.681 1.00 77.56 173 LYS A N 1
ATOM 1358 C CA . LYS A 1 173 ? -2.675 -8.328 7.411 1.00 77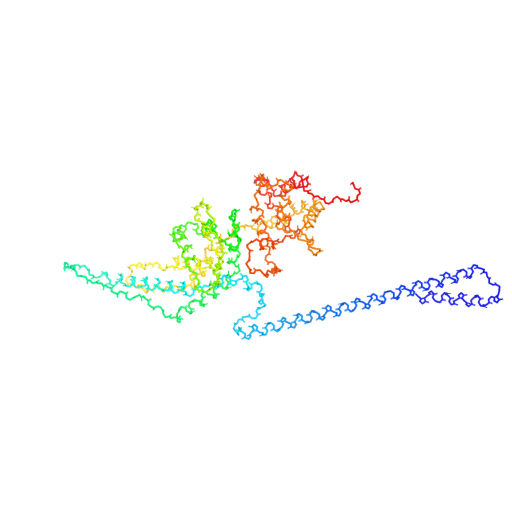.56 173 LYS A CA 1
ATOM 1359 C C . LYS A 1 173 ? -3.631 -7.143 7.270 1.00 77.56 173 LYS A C 1
ATOM 1361 O O . LYS A 1 173 ? -3.178 -6.031 7.025 1.00 77.56 173 LYS A O 1
ATOM 1366 N N . ASP A 1 174 ? -4.927 -7.370 7.482 1.00 83.19 174 ASP A N 1
ATOM 1367 C CA . ASP A 1 174 ? -5.937 -6.316 7.369 1.00 83.19 174 ASP A CA 1
ATOM 1368 C C . ASP A 1 174 ? -5.663 -5.182 8.364 1.00 83.19 174 ASP A C 1
ATOM 1370 O O . ASP A 1 174 ? -5.738 -4.009 8.012 1.00 83.19 174 ASP A O 1
ATOM 1374 N N . LEU A 1 175 ? -5.283 -5.523 9.600 1.00 88.12 175 LEU A N 1
ATOM 1375 C CA . LEU A 1 175 ? -4.913 -4.557 10.635 1.00 88.12 175 LEU A CA 1
ATOM 1376 C C . LEU A 1 175 ? -3.731 -3.681 10.210 1.00 88.12 175 LEU A C 1
ATOM 1378 O O . LEU A 1 175 ? -3.794 -2.461 10.373 1.00 88.12 175 LEU A O 1
ATOM 1382 N N . HIS A 1 176 ? -2.691 -4.285 9.629 1.00 83.12 176 HIS A N 1
ATOM 1383 C CA . HIS A 1 176 ? -1.540 -3.558 9.100 1.00 83.12 176 HIS A CA 1
ATOM 1384 C C . HIS A 1 176 ? -1.939 -2.601 7.968 1.00 83.12 176 HIS A C 1
ATOM 1386 O O . HIS A 1 176 ? -1.579 -1.421 7.998 1.00 83.12 176 HIS A O 1
ATOM 1392 N N . ASP A 1 177 ? -2.725 -3.081 7.003 1.00 78.56 177 ASP A N 1
ATOM 1393 C CA . ASP A 1 177 ? -3.149 -2.291 5.844 1.00 78.56 177 ASP A CA 1
ATOM 1394 C C . ASP A 1 177 ? -4.041 -1.110 6.262 1.00 78.56 177 ASP A C 1
ATOM 1396 O O . ASP A 1 177 ? -3.830 0.027 5.825 1.00 78.56 177 ASP A O 1
ATOM 1400 N N . ILE A 1 178 ? -4.995 -1.355 7.170 1.00 87.44 178 ILE A N 1
ATOM 1401 C CA . ILE A 1 178 ? -5.854 -0.329 7.776 1.00 87.44 178 ILE A CA 1
ATOM 1402 C C . ILE A 1 178 ? -4.998 0.718 8.479 1.00 87.44 178 ILE A C 1
ATOM 1404 O O . ILE A 1 178 ? -5.139 1.910 8.197 1.00 87.44 178 ILE A O 1
ATOM 1408 N N . PHE A 1 179 ? -4.102 0.285 9.367 1.00 87.69 179 PHE A N 1
ATOM 1409 C CA . PHE A 1 179 ? -3.239 1.192 10.111 1.00 87.69 179 PHE A CA 1
ATOM 1410 C C . PHE A 1 179 ? -2.447 2.086 9.157 1.00 87.69 179 PHE A C 1
ATOM 1412 O O . PHE A 1 179 ? -2.571 3.307 9.220 1.00 87.69 179 PHE A O 1
ATOM 1419 N N . LYS A 1 180 ? -1.735 1.496 8.191 1.00 80.94 180 LYS A N 1
ATOM 1420 C CA . LYS A 1 180 ? -0.916 2.233 7.222 1.00 80.94 180 LYS A CA 1
ATOM 1421 C C . LYS A 1 180 ? -1.732 3.247 6.419 1.00 80.94 180 LYS A C 1
ATOM 1423 O O . LYS A 1 180 ? -1.282 4.373 6.218 1.00 80.94 180 LYS A O 1
ATOM 1428 N N . HIS A 1 181 ? -2.934 2.888 5.975 1.00 82.00 181 HIS A N 1
ATOM 1429 C CA . HIS A 1 181 ? -3.797 3.790 5.209 1.00 82.00 181 HIS A CA 1
ATOM 1430 C C . HIS A 1 181 ? -4.235 5.026 6.005 1.00 82.00 181 HIS A C 1
ATOM 1432 O O . HIS A 1 181 ? -4.247 6.151 5.483 1.00 82.00 181 HIS A O 1
ATOM 1438 N N . TYR A 1 182 ? -4.621 4.831 7.267 1.00 86.06 182 TYR A N 1
ATOM 1439 C CA . TYR A 1 182 ? -5.079 5.928 8.112 1.00 86.06 182 TYR A CA 1
ATOM 1440 C C . TYR A 1 182 ? -3.909 6.744 8.672 1.00 86.06 182 TYR A C 1
ATOM 1442 O O . TYR A 1 182 ? -4.007 7.966 8.636 1.00 86.06 182 TYR A O 1
ATOM 1450 N N . SER A 1 183 ? -2.781 6.129 9.038 1.00 83.88 183 SER A N 1
ATOM 1451 C CA . SER A 1 183 ? -1.534 6.828 9.408 1.00 83.88 183 SER A CA 1
ATOM 1452 C C . SER A 1 183 ? -0.919 7.606 8.236 1.00 83.88 183 SER A C 1
ATOM 1454 O O . SER A 1 183 ? -0.206 8.582 8.420 1.00 83.88 183 SER A O 1
ATOM 1456 N N . ALA A 1 184 ? -1.214 7.220 6.991 1.00 73.75 184 ALA A N 1
ATOM 1457 C CA . ALA A 1 184 ? -0.846 8.015 5.820 1.00 73.75 184 ALA A CA 1
ATOM 1458 C C . ALA A 1 184 ? -1.770 9.226 5.606 1.00 73.75 184 ALA A C 1
ATOM 1460 O O . ALA A 1 184 ? -1.419 10.149 4.874 1.00 73.75 184 ALA A O 1
ATOM 1461 N N . SER A 1 185 ? -2.962 9.245 6.211 1.00 72.75 185 SER A N 1
ATOM 1462 C CA . SER A 1 185 ? -4.004 10.223 5.887 1.00 72.75 185 SER A CA 1
ATOM 1463 C C . SER A 1 185 ? -3.764 11.625 6.461 1.00 72.75 185 SER A C 1
ATOM 1465 O O . SER A 1 185 ? -4.407 12.566 5.987 1.00 72.75 185 SER A O 1
ATOM 1467 N N . GLY A 1 186 ? -2.883 11.798 7.448 1.00 62.44 186 GLY A N 1
ATOM 1468 C CA . GLY A 1 186 ? -2.565 13.088 8.061 1.00 62.44 186 GLY A CA 1
ATOM 1469 C C . GLY A 1 186 ? -1.376 13.783 7.401 1.00 62.44 186 GLY A C 1
ATOM 1470 O O . GLY A 1 186 ? -0.357 13.182 7.077 1.00 62.44 186 GLY A O 1
ATOM 1471 N N . GLY A 1 187 ? -1.511 15.098 7.204 1.00 53.97 187 GLY A N 1
ATOM 1472 C CA . GLY A 1 187 ? -0.633 15.941 6.378 1.00 53.97 187 GLY A CA 1
ATOM 1473 C C . GLY A 1 187 ? 0.873 15.905 6.679 1.00 53.97 187 GLY A C 1
ATOM 1474 O O . GLY A 1 187 ? 1.667 16.269 5.810 1.00 53.97 187 GLY A O 1
ATOM 1475 N N . ALA A 1 188 ? 1.270 15.495 7.887 1.00 56.47 188 ALA A N 1
ATOM 1476 C CA . ALA A 1 188 ? 2.643 15.596 8.385 1.00 56.47 188 ALA A CA 1
ATOM 1477 C C . ALA A 1 188 ? 3.103 14.399 9.250 1.00 56.47 188 ALA A C 1
ATOM 1479 O O . ALA A 1 188 ? 4.199 14.464 9.800 1.00 56.47 188 ALA A O 1
ATOM 1480 N N . GLY A 1 189 ? 2.295 13.336 9.365 1.00 57.97 189 GLY A N 1
ATOM 1481 C CA . GLY A 1 189 ? 2.534 12.208 10.276 1.00 57.97 189 GLY A CA 1
ATOM 1482 C C . GLY A 1 189 ? 3.478 11.122 9.742 1.00 57.97 189 GLY A C 1
ATOM 1483 O O . GLY A 1 189 ? 3.843 11.097 8.559 1.00 57.97 189 GLY A O 1
ATOM 1484 N N . SER A 1 190 ? 3.887 10.228 10.643 1.00 67.81 190 SER A N 1
ATOM 1485 C CA . SER A 1 190 ? 4.641 9.002 10.353 1.00 67.81 190 SER A CA 1
ATOM 1486 C C . SER A 1 190 ? 3.712 7.897 9.833 1.00 67.81 190 SER A C 1
ATOM 1488 O O . SER A 1 190 ? 2.605 7.758 10.323 1.00 67.81 190 SER A O 1
ATOM 1490 N N . LEU A 1 191 ? 4.153 7.031 8.909 1.00 68.31 191 LEU A N 1
ATOM 1491 C CA . LEU A 1 191 ? 3.371 5.821 8.578 1.00 68.31 191 LEU A CA 1
ATOM 1492 C C . LEU A 1 191 ? 3.369 4.786 9.708 1.00 68.31 191 LEU A C 1
ATOM 1494 O O . LEU A 1 191 ? 2.461 3.962 9.779 1.00 68.31 191 LEU A O 1
ATOM 1498 N N . ALA A 1 192 ? 4.374 4.847 10.580 1.00 73.38 192 ALA A N 1
ATOM 1499 C CA . ALA A 1 192 ? 4.527 3.959 11.725 1.00 73.38 192 ALA A CA 1
ATOM 1500 C C . ALA A 1 192 ? 3.732 4.431 12.954 1.00 73.38 192 ALA A C 1
ATOM 1502 O O . ALA A 1 192 ? 3.742 3.755 13.979 1.00 73.38 192 ALA A O 1
ATOM 1503 N N . ALA A 1 193 ? 3.072 5.594 12.882 1.00 83.94 193 ALA A N 1
ATOM 1504 C CA . ALA A 1 193 ? 2.371 6.163 14.022 1.00 83.94 193 ALA A CA 1
ATOM 1505 C C . ALA A 1 193 ? 1.110 6.926 13.590 1.00 83.94 193 ALA A C 1
ATOM 1507 O O . ALA A 1 193 ? 1.139 7.729 12.668 1.00 83.94 193 ALA A O 1
ATOM 1508 N N . MET A 1 194 ? -0.007 6.672 14.264 1.00 86.56 194 MET A N 1
ATOM 1509 C CA . MET A 1 194 ? -1.309 7.253 13.967 1.00 86.56 194 MET A CA 1
ATOM 1510 C C . MET A 1 194 ? -1.642 8.351 14.976 1.00 86.56 194 MET A C 1
ATOM 1512 O O . MET A 1 194 ? -1.841 8.100 16.166 1.00 86.56 194 MET A O 1
ATOM 1516 N N . SER A 1 195 ? -1.754 9.578 14.490 1.00 89.56 195 SER A N 1
ATOM 1517 C CA . SER A 1 195 ? -2.175 10.738 15.270 1.00 89.56 195 SER A CA 1
ATOM 1518 C C . SER A 1 195 ? -3.655 10.652 15.690 1.00 89.56 195 SER A C 1
ATOM 1520 O O . SER A 1 195 ? -4.450 9.908 15.100 1.00 89.56 195 SER A O 1
ATOM 1522 N N . PRO A 1 196 ? -4.103 11.482 16.652 1.00 89.56 196 PRO A N 1
ATOM 1523 C CA . PRO A 1 196 ? -5.502 11.512 17.069 1.00 89.56 196 PRO A CA 1
ATOM 1524 C C . PRO A 1 196 ? -6.438 11.912 15.923 1.00 89.56 196 PRO A C 1
ATOM 1526 O O . PRO A 1 196 ? -7.583 11.468 15.869 1.00 89.56 196 PRO A O 1
ATOM 1529 N N . ILE A 1 197 ? -5.972 12.753 14.994 1.00 88.69 197 ILE 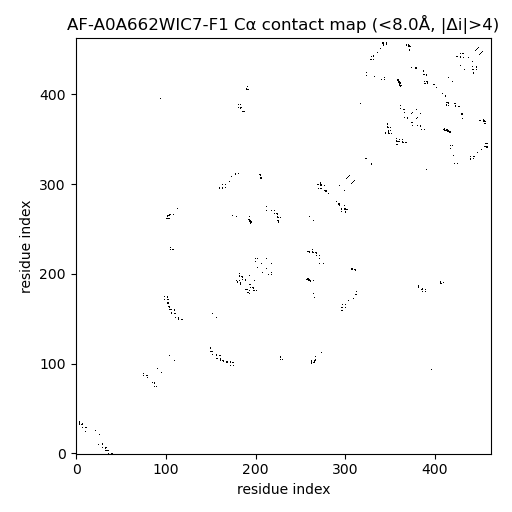A N 1
ATOM 1530 C CA . ILE A 1 197 ? -6.756 13.200 13.834 1.00 88.69 197 ILE A CA 1
ATOM 1531 C C . ILE A 1 197 ? -7.001 12.024 12.882 1.00 88.69 197 ILE A C 1
ATOM 1533 O O . ILE A 1 197 ? -8.127 11.824 12.423 1.00 88.69 197 ILE A O 1
ATOM 1537 N N . GLU A 1 198 ? -5.965 11.232 12.616 1.00 90.50 198 GLU A N 1
ATOM 1538 C CA . GLU A 1 198 ? -6.029 10.051 11.751 1.00 90.50 198 GLU A CA 1
ATOM 1539 C C . GLU A 1 198 ? -6.874 8.942 12.375 1.00 90.50 198 GLU A C 1
ATOM 1541 O O . GLU A 1 198 ? -7.747 8.388 11.707 1.00 90.50 198 GLU A O 1
ATOM 1546 N N . TYR A 1 199 ? -6.712 8.701 13.678 1.00 92.12 199 TYR A N 1
ATOM 1547 C CA . TYR A 1 199 ? -7.555 7.762 14.411 1.00 92.12 199 TYR A CA 1
ATOM 1548 C C . TYR A 1 199 ? -9.027 8.190 14.397 1.00 92.12 199 TYR A C 1
ATOM 1550 O O . TYR A 1 199 ? -9.913 7.391 14.106 1.00 92.12 199 TYR A O 1
ATOM 1558 N N . ASN A 1 200 ? -9.325 9.473 14.617 1.00 91.19 200 ASN A N 1
ATOM 1559 C CA . ASN A 1 200 ? -10.699 9.971 14.525 1.00 91.19 200 ASN A CA 1
ATOM 1560 C C . ASN A 1 200 ? -11.280 9.854 13.109 1.00 91.19 200 ASN A C 1
ATOM 1562 O O . ASN A 1 200 ? -12.491 9.675 12.963 1.00 91.19 200 ASN A O 1
ATOM 1566 N N . LYS A 1 201 ? -10.450 9.950 12.065 1.00 89.69 201 LYS A N 1
ATOM 1567 C CA . LYS A 1 201 ? -10.877 9.673 10.689 1.00 89.69 201 LYS A CA 1
ATOM 1568 C C . LYS A 1 201 ? -11.255 8.198 10.530 1.00 89.69 201 LYS A C 1
ATOM 1570 O O . LYS A 1 201 ? -12.362 7.925 10.079 1.00 89.69 201 LYS A O 1
ATOM 1575 N N . PHE A 1 202 ? -10.405 7.278 10.988 1.00 92.50 202 PHE A N 1
ATOM 1576 C CA . PHE A 1 202 ? -10.709 5.843 11.027 1.00 92.50 202 PHE A CA 1
ATOM 1577 C C . PHE A 1 202 ? -12.036 5.552 11.745 1.00 92.50 202 PHE A C 1
ATOM 1579 O O . PHE A 1 202 ? -12.897 4.855 11.206 1.00 92.50 202 PHE A O 1
ATOM 1586 N N . ILE A 1 203 ? -12.238 6.144 12.927 1.00 93.69 203 ILE A N 1
ATOM 1587 C CA . ILE A 1 203 ? -13.463 5.957 13.710 1.00 93.69 203 ILE A CA 1
ATOM 1588 C C . ILE A 1 203 ? -14.690 6.478 12.965 1.00 93.69 203 ILE A C 1
ATOM 1590 O O . ILE A 1 203 ? -15.720 5.807 12.937 1.00 93.69 203 ILE A O 1
ATOM 1594 N N . LYS A 1 204 ? -14.597 7.650 12.330 1.00 90.56 204 LYS A N 1
ATOM 1595 C CA . LYS A 1 204 ? -15.697 8.187 11.521 1.00 90.56 204 LYS A CA 1
ATOM 1596 C C . LYS A 1 204 ? -16.028 7.270 10.351 1.00 90.56 204 LYS A C 1
ATOM 1598 O O . LYS A 1 204 ? -17.204 7.011 10.122 1.00 90.56 204 LYS A O 1
ATOM 1603 N N . ASP A 1 205 ? -15.031 6.759 9.643 1.00 89.62 205 ASP A N 1
ATOM 1604 C CA . ASP A 1 205 ? -15.263 5.942 8.452 1.00 89.62 205 ASP A CA 1
ATOM 1605 C C . ASP A 1 205 ? -15.890 4.580 8.804 1.00 89.62 205 ASP A C 1
ATOM 1607 O O . ASP A 1 205 ? -16.798 4.128 8.096 1.00 89.62 205 ASP A O 1
ATOM 1611 N N . CYS A 1 206 ? -15.479 3.974 9.927 1.00 91.62 206 CYS A N 1
ATOM 1612 C CA . CYS A 1 206 ? -15.928 2.640 10.349 1.00 91.62 206 CYS A CA 1
ATOM 1613 C C . CYS A 1 206 ? -17.177 2.635 11.244 1.00 91.62 206 CYS A C 1
ATOM 1615 O O . CYS A 1 206 ? -17.969 1.699 11.190 1.00 91.62 206 CYS A O 1
ATOM 1617 N N . PHE A 1 207 ? -17.389 3.684 12.045 1.00 90.44 207 PHE A N 1
ATOM 1618 C CA . PHE A 1 207 ? -18.445 3.745 13.067 1.00 90.44 207 PHE A CA 1
ATOM 1619 C C . PHE A 1 207 ? -19.387 4.946 12.885 1.00 90.44 207 PHE A C 1
ATOM 1621 O O . PHE A 1 207 ? -19.989 5.442 13.840 1.00 90.44 207 PHE A O 1
ATOM 1628 N N . SER A 1 208 ? -19.537 5.440 11.652 1.00 84.44 208 SER A N 1
ATOM 1629 C CA . SER A 1 208 ? -20.468 6.528 11.327 1.00 84.44 208 SER A CA 1
ATOM 1630 C C . SER A 1 208 ? -21.894 6.232 11.810 1.00 84.44 208 SER A C 1
ATOM 1632 O O . SER A 1 208 ? -22.573 5.356 11.282 1.00 84.44 208 SER A O 1
ATOM 1634 N N . GLY A 1 209 ? -22.372 7.012 12.785 1.00 77.94 209 GLY A N 1
ATOM 1635 C CA . GLY A 1 209 ? -23.730 6.888 13.328 1.00 77.94 209 GLY A CA 1
ATOM 1636 C C . GLY A 1 209 ? -23.903 5.811 14.404 1.00 77.94 209 GLY A C 1
ATOM 1637 O O . GLY A 1 209 ? -25.035 5.556 14.823 1.00 77.94 209 GLY A O 1
ATOM 1638 N N . ASP A 1 210 ? -22.812 5.203 14.875 1.00 86.25 210 ASP A N 1
ATOM 1639 C CA . ASP A 1 210 ? -22.839 4.271 15.998 1.00 86.25 210 ASP A CA 1
ATOM 1640 C C . ASP A 1 210 ? -23.170 5.000 17.316 1.00 86.25 210 ASP A C 1
ATOM 1642 O O . ASP A 1 210 ? -22.649 6.077 17.612 1.00 86.25 210 ASP A O 1
ATOM 1646 N N . LYS A 1 211 ? -24.070 4.424 18.120 1.00 85.25 211 LYS A N 1
ATOM 1647 C CA . LYS A 1 211 ? -24.504 5.006 19.403 1.00 85.25 211 LYS A CA 1
ATOM 1648 C C . LYS A 1 211 ? -23.579 4.650 20.568 1.00 85.25 211 LYS A C 1
ATOM 1650 O O . LYS A 1 211 ? -23.609 5.333 21.588 1.00 85.25 211 LYS A O 1
ATOM 1655 N N . LEU A 1 212 ? -22.823 3.565 20.441 1.00 86.56 212 LEU A N 1
ATOM 1656 C CA . LEU A 1 212 ? -21.928 3.024 21.460 1.00 86.56 212 LEU A CA 1
ATOM 1657 C C . LEU A 1 212 ? -20.499 3.539 21.257 1.00 86.56 212 LEU A C 1
ATOM 1659 O O . LEU A 1 212 ? -19.823 3.868 22.230 1.00 86.56 212 LEU A O 1
ATOM 1663 N N . VAL A 1 213 ? -20.065 3.689 20.004 1.00 89.88 213 VAL A N 1
ATOM 1664 C CA . VAL A 1 213 ? -18.757 4.266 19.654 1.00 89.88 213 VAL A CA 1
ATOM 1665 C C . VAL A 1 213 ? -18.905 5.764 19.386 1.00 89.88 213 VAL A C 1
ATOM 1667 O O . VAL A 1 213 ? -18.941 6.231 18.251 1.00 89.88 213 VAL A O 1
ATOM 1670 N N . THR A 1 214 ? -19.025 6.539 20.464 1.00 90.50 214 THR A N 1
ATOM 1671 C CA . THR A 1 214 ? -19.077 8.010 20.388 1.00 90.50 214 THR A CA 1
ATOM 1672 C C . THR A 1 214 ? -17.670 8.619 20.308 1.00 90.50 214 THR A C 1
ATOM 1674 O O . THR A 1 214 ? -16.711 7.974 20.734 1.00 90.50 214 THR A O 1
ATOM 1677 N N . PRO A 1 215 ? -17.509 9.881 19.856 1.00 88.12 215 PRO A N 1
ATOM 1678 C CA . PRO A 1 215 ? -16.205 10.553 19.855 1.00 88.12 215 PRO A CA 1
ATOM 1679 C C . PRO A 1 215 ? -15.526 10.580 21.233 1.00 88.12 215 PRO A C 1
ATOM 1681 O O . PRO A 1 215 ? -14.321 10.383 21.325 1.00 88.12 215 PRO A O 1
ATOM 1684 N N . ALA A 1 216 ? -16.304 10.737 22.311 1.00 89.00 216 ALA A N 1
ATOM 1685 C CA . ALA A 1 216 ? -15.786 10.703 23.679 1.00 89.00 216 ALA A CA 1
ATOM 1686 C C . ALA A 1 216 ? -15.272 9.307 24.077 1.00 89.00 216 ALA A C 1
ATOM 1688 O O . ALA A 1 216 ? -14.251 9.188 24.748 1.00 89.00 216 ALA A O 1
ATOM 1689 N N . VAL A 1 217 ? -15.959 8.243 23.642 1.00 90.81 217 VAL A N 1
ATOM 1690 C CA . VAL A 1 217 ? -15.499 6.859 23.845 1.00 90.81 217 VAL A CA 1
ATOM 1691 C C . VAL A 1 217 ? -14.232 6.598 23.034 1.00 90.81 217 VAL A C 1
ATOM 1693 O O . VAL A 1 217 ? -13.282 6.030 23.563 1.00 90.81 217 VAL A O 1
ATOM 1696 N N . ALA A 1 218 ? -14.185 7.050 21.780 1.00 91.69 218 ALA A N 1
ATOM 1697 C CA . ALA A 1 218 ? -13.009 6.916 20.930 1.00 91.69 218 ALA A CA 1
ATOM 1698 C C . ALA A 1 218 ? -11.782 7.619 21.533 1.00 91.69 218 ALA A C 1
ATOM 1700 O O . ALA A 1 218 ? -10.707 7.027 21.578 1.00 91.69 218 ALA A O 1
ATOM 1701 N N . GLU A 1 219 ? -11.947 8.835 22.059 1.00 92.56 219 GLU A N 1
ATOM 1702 C CA . GLU A 1 219 ? -10.886 9.577 22.746 1.00 92.56 219 GLU A CA 1
ATOM 1703 C C . GLU A 1 219 ? -10.446 8.894 24.051 1.00 92.56 219 GLU A C 1
ATOM 1705 O O . GLU A 1 219 ? -9.250 8.777 24.320 1.00 92.56 219 GLU A O 1
ATOM 1710 N N . ALA A 1 220 ? -11.386 8.387 24.854 1.00 91.25 220 ALA A N 1
ATOM 1711 C CA . ALA A 1 220 ? -11.057 7.640 26.068 1.00 91.25 220 ALA A CA 1
ATOM 1712 C C . ALA A 1 220 ? -10.250 6.370 25.751 1.00 91.25 220 ALA A C 1
ATOM 1714 O O . ALA A 1 220 ? -9.251 6.094 26.413 1.00 91.25 220 ALA A O 1
ATOM 1715 N N . VAL A 1 221 ? -10.644 5.632 24.709 1.00 92.69 221 VAL A N 1
ATOM 1716 C CA . VAL A 1 221 ? -9.926 4.436 24.253 1.00 92.69 221 VAL A CA 1
ATOM 1717 C C . VAL A 1 221 ? -8.544 4.786 23.701 1.00 92.69 221 VAL A C 1
ATOM 1719 O O . VAL A 1 221 ? -7.584 4.095 24.030 1.00 92.69 221 VAL A O 1
ATOM 1722 N N . PHE A 1 222 ? -8.424 5.862 22.921 1.00 92.75 222 PHE A N 1
ATOM 1723 C CA . PHE A 1 222 ? -7.141 6.345 22.403 1.00 92.75 222 PHE A CA 1
ATOM 1724 C C . PHE A 1 222 ? -6.151 6.621 23.542 1.00 92.75 222 PHE A C 1
ATOM 1726 O O . PHE A 1 222 ? -5.028 6.124 23.536 1.00 92.75 222 PHE A O 1
ATOM 1733 N N . ASN A 1 223 ? -6.588 7.360 24.567 1.00 91.56 223 ASN A N 1
ATOM 1734 C CA . ASN A 1 223 ? -5.745 7.664 25.723 1.00 91.56 223 ASN A CA 1
ATOM 1735 C C . ASN A 1 223 ? -5.424 6.412 26.556 1.00 91.56 223 ASN A C 1
ATOM 1737 O O . ASN A 1 223 ? -4.298 6.265 27.020 1.00 91.56 223 ASN A O 1
ATOM 1741 N N . ALA A 1 224 ? -6.384 5.496 26.728 1.00 89.06 224 ALA A N 1
ATOM 1742 C CA . ALA A 1 224 ? -6.157 4.244 27.450 1.00 89.06 224 ALA A CA 1
ATOM 1743 C C . ALA A 1 224 ? -5.155 3.328 26.728 1.00 89.06 224 ALA A C 1
ATOM 1745 O O . ALA A 1 224 ? -4.353 2.662 27.380 1.00 89.06 224 ALA A O 1
ATOM 1746 N N . ALA A 1 225 ? -5.178 3.305 25.393 1.00 89.44 225 ALA A N 1
ATOM 1747 C CA . ALA A 1 225 ? -4.214 2.554 24.598 1.00 89.44 225 ALA A CA 1
ATOM 1748 C C . ALA A 1 225 ? -2.788 3.087 24.796 1.00 89.44 225 ALA A C 1
ATOM 1750 O O . ALA A 1 225 ? -1.901 2.289 25.059 1.00 89.44 225 ALA A O 1
ATOM 1751 N N . LEU A 1 226 ? -2.587 4.411 24.785 1.00 88.44 226 LEU A N 1
ATOM 1752 C CA . LEU A 1 226 ? -1.273 5.036 25.019 1.00 88.44 226 LEU A CA 1
ATOM 1753 C C . LEU A 1 226 ? -0.720 4.846 26.439 1.00 88.44 226 LEU A C 1
ATOM 1755 O O . LEU A 1 226 ? 0.482 4.928 26.652 1.00 88.44 226 LEU A O 1
ATOM 1759 N N . GLN A 1 227 ? -1.588 4.645 27.432 1.00 82.88 227 GLN A N 1
ATOM 1760 C CA . GLN A 1 227 ? -1.171 4.410 28.822 1.00 82.88 227 GLN A CA 1
ATOM 1761 C C . GLN A 1 227 ? -0.782 2.949 29.088 1.00 82.88 227 GLN A C 1
ATOM 1763 O O . GLN A 1 227 ? -0.259 2.640 30.157 1.00 82.88 227 GLN A O 1
ATOM 1768 N N . SER A 1 228 ? -1.048 2.057 28.132 1.00 65.56 228 SER A N 1
ATOM 1769 C CA . SER A 1 228 ? -0.747 0.628 28.216 1.00 65.56 228 SER A CA 1
ATOM 1770 C C . SER A 1 228 ? 0.674 0.361 27.697 1.00 65.56 228 SER A C 1
ATOM 1772 O O . SER A 1 228 ? 0.833 -0.354 26.720 1.00 65.56 228 SER A O 1
ATOM 1774 N N . GLU A 1 229 ? 1.692 0.991 28.289 1.00 55.47 229 GLU A N 1
ATOM 1775 C CA . GLU A 1 229 ? 3.103 0.745 27.940 1.00 55.47 229 GLU A CA 1
ATOM 1776 C C . GLU A 1 229 ? 3.720 -0.310 28.885 1.00 55.47 229 GLU A C 1
ATOM 1778 O O . GLU A 1 229 ? 3.549 -0.219 30.112 1.00 55.47 229 GLU A O 1
ATOM 1783 N N . PRO A 1 230 ? 4.477 -1.294 28.366 1.00 44.00 230 PRO A N 1
ATOM 1784 C CA . PRO A 1 230 ? 5.206 -2.253 29.182 1.00 44.00 230 PRO A CA 1
ATOM 1785 C C . PRO A 1 230 ? 6.333 -1.586 29.984 1.00 44.00 230 PRO A C 1
ATOM 1787 O O . PRO A 1 230 ? 7.149 -0.831 29.464 1.00 44.00 230 PRO A O 1
ATOM 1790 N N . LEU A 1 231 ? 6.520 -2.003 31.239 1.00 38.44 231 LEU A N 1
ATOM 1791 C CA . LEU A 1 231 ? 7.735 -1.735 32.035 1.00 38.44 231 LEU A CA 1
ATOM 1792 C C . LEU A 1 231 ? 9.007 -2.434 31.483 1.00 38.44 231 LEU A C 1
ATOM 1794 O O . LEU A 1 231 ? 9.970 -2.658 32.217 1.00 38.44 231 LEU A O 1
ATOM 1798 N N . ALA A 1 232 ? 9.042 -2.799 30.202 1.00 36.72 232 ALA A N 1
ATOM 1799 C CA . ALA A 1 232 ? 10.103 -3.579 29.584 1.00 36.72 232 ALA A CA 1
ATOM 1800 C C . ALA A 1 232 ? 10.632 -2.869 28.333 1.00 36.72 232 ALA A C 1
ATOM 1802 O O . ALA A 1 232 ? 10.170 -3.127 27.235 1.00 36.72 232 ALA A O 1
ATOM 1803 N N . PHE A 1 233 ? 11.589 -1.963 28.562 1.00 33.03 233 PHE A N 1
ATOM 1804 C CA . PHE A 1 233 ? 12.715 -1.514 27.714 1.00 33.03 233 PHE A CA 1
ATOM 1805 C C . PHE A 1 233 ? 13.062 -0.042 28.001 1.00 33.03 233 PHE A C 1
ATOM 1807 O O . PHE A 1 233 ? 13.256 0.783 27.114 1.00 33.03 233 PHE A O 1
ATOM 1814 N N . HIS A 1 234 ? 13.275 0.288 29.279 1.00 29.91 234 HIS A N 1
ATOM 1815 C CA . HIS A 1 234 ? 14.234 1.340 29.602 1.00 29.91 234 HIS A CA 1
ATOM 1816 C C . HIS A 1 234 ? 15.640 0.820 29.275 1.00 29.91 234 HIS A C 1
ATOM 1818 O O . HIS A 1 234 ? 16.353 0.309 30.140 1.00 29.91 234 HIS A O 1
ATOM 1824 N N . HIS A 1 235 ? 16.072 0.982 28.021 1.00 31.06 235 HIS A N 1
ATOM 1825 C CA . HIS A 1 235 ? 17.489 1.222 27.785 1.00 31.06 235 HIS A CA 1
ATOM 1826 C C . HIS A 1 235 ? 17.815 2.529 28.497 1.00 31.06 235 HIS A C 1
ATOM 1828 O O . HIS A 1 235 ? 17.560 3.621 27.997 1.00 31.06 235 HIS A O 1
ATOM 1834 N N . ALA A 1 236 ? 18.314 2.386 29.722 1.00 29.44 236 ALA A N 1
ATOM 1835 C CA . ALA A 1 236 ? 18.875 3.458 30.505 1.00 29.44 236 ALA A CA 1
ATOM 1836 C C . ALA A 1 236 ? 19.930 4.177 29.655 1.00 29.44 236 ALA A C 1
ATOM 1838 O O . ALA A 1 236 ? 21.072 3.729 29.540 1.00 29.44 236 ALA A O 1
ATOM 1839 N N . ALA A 1 237 ? 19.547 5.308 29.064 1.00 28.91 237 ALA A N 1
ATOM 1840 C CA . ALA A 1 237 ? 20.492 6.351 28.737 1.00 28.91 237 ALA A CA 1
ATOM 1841 C C . ALA A 1 237 ? 21.093 6.791 30.075 1.00 28.91 237 ALA A C 1
ATOM 1843 O O . ALA A 1 237 ? 20.475 7.504 30.866 1.00 28.91 237 ALA A O 1
ATOM 1844 N N . LEU A 1 238 ? 22.279 6.259 30.368 1.00 27.27 238 LEU A N 1
ATOM 1845 C CA . LEU A 1 238 ? 23.112 6.704 31.470 1.00 27.27 238 LEU A CA 1
ATOM 1846 C C . LEU A 1 238 ? 23.210 8.239 31.396 1.00 27.27 238 LEU A C 1
ATOM 1848 O O . LEU A 1 238 ? 23.570 8.758 30.336 1.00 27.27 238 LEU A O 1
ATOM 1852 N N . PRO A 1 239 ? 22.946 8.988 32.479 1.00 30.41 239 PRO A N 1
ATOM 1853 C CA . PRO A 1 239 ? 23.161 10.422 32.463 1.00 30.41 239 PRO A CA 1
ATOM 1854 C C . PRO A 1 239 ? 24.670 10.677 32.413 1.00 30.41 239 PRO A C 1
ATOM 1856 O O . PRO A 1 239 ? 25.377 10.566 33.419 1.00 30.41 239 PRO A O 1
ATOM 1859 N N . THR A 1 240 ? 25.186 11.026 31.235 1.00 29.58 240 THR A N 1
ATOM 1860 C CA . THR A 1 240 ? 26.514 11.622 31.093 1.00 29.58 240 THR A CA 1
ATOM 1861 C C . THR A 1 240 ? 26.513 12.969 31.808 1.00 29.58 240 THR A C 1
ATOM 1863 O O . THR A 1 240 ? 26.080 13.988 31.275 1.00 29.58 240 THR A O 1
ATOM 1866 N N . LYS A 1 241 ? 26.998 12.968 33.054 1.00 34.31 241 LYS A N 1
ATOM 1867 C CA . LYS A 1 241 ? 27.420 14.172 33.772 1.00 34.31 241 LYS A CA 1
ATOM 1868 C C . LYS A 1 241 ? 28.525 14.856 32.966 1.00 34.31 241 LYS A C 1
ATOM 1870 O O . LYS A 1 241 ? 29.643 14.351 32.929 1.00 34.31 241 LYS A O 1
ATOM 1875 N N . GLY A 1 242 ? 28.230 16.012 32.376 1.00 38.12 242 GLY A N 1
ATOM 1876 C CA . GLY A 1 242 ? 29.267 16.893 31.841 1.00 38.12 242 GLY A CA 1
ATOM 1877 C C . GLY A 1 242 ? 28.844 17.754 30.657 1.00 38.12 242 GLY A C 1
ATOM 1878 O O . GLY A 1 242 ? 29.356 17.555 29.564 1.00 38.12 242 GLY A O 1
ATOM 1879 N N . ALA A 1 243 ? 27.978 18.745 30.873 1.00 30.30 243 ALA A N 1
ATOM 1880 C CA . ALA A 1 243 ? 27.925 19.940 30.027 1.00 30.30 243 ALA A CA 1
ATOM 1881 C C . ALA A 1 243 ? 27.461 21.154 30.867 1.00 30.30 243 ALA A C 1
ATOM 1883 O O . ALA A 1 243 ? 26.556 20.998 31.689 1.00 30.30 243 ALA A O 1
ATOM 1884 N N . PRO A 1 244 ? 28.111 22.328 30.739 1.00 35.16 244 PRO A N 1
ATOM 1885 C CA . PRO A 1 244 ? 27.887 23.487 31.604 1.00 35.16 244 PRO A CA 1
ATOM 1886 C C . PRO A 1 244 ? 26.576 24.232 31.275 1.00 35.16 244 PRO A C 1
ATOM 1888 O O . PRO A 1 244 ? 26.047 24.087 30.172 1.00 35.16 244 PRO A O 1
ATOM 1891 N N . PRO A 1 245 ? 26.050 25.050 32.209 1.00 34.25 245 PRO A N 1
ATOM 1892 C CA . PRO A 1 245 ? 24.740 25.670 32.082 1.00 34.25 245 PRO A CA 1
ATOM 1893 C C . PRO A 1 245 ? 24.815 26.902 31.174 1.00 34.25 245 PRO A C 1
ATOM 1895 O O . PRO A 1 245 ? 25.392 27.924 31.540 1.00 34.25 245 PRO A O 1
ATOM 1898 N N . GLY A 1 246 ? 24.217 26.792 29.989 1.00 31.22 246 GLY A N 1
ATOM 1899 C CA . GLY A 1 246 ? 23.952 27.905 29.082 1.00 31.22 246 GLY A CA 1
ATOM 1900 C C . GLY A 1 246 ? 22.491 28.330 29.180 1.00 31.22 246 GLY A C 1
ATOM 1901 O O . GLY A 1 246 ? 21.596 27.641 28.710 1.00 31.22 246 GLY A O 1
ATOM 1902 N N . THR A 1 247 ? 22.272 29.467 29.823 1.00 38.12 247 THR A N 1
ATOM 1903 C CA . THR A 1 247 ? 21.026 30.233 29.906 1.00 38.12 247 THR A CA 1
ATOM 1904 C C . THR A 1 247 ? 20.428 30.571 28.538 1.00 38.12 247 THR A C 1
ATOM 1906 O O . THR A 1 247 ? 21.098 31.190 27.714 1.00 38.12 247 THR A O 1
ATOM 1909 N N . GLY A 1 248 ? 19.143 30.271 28.350 1.00 28.39 248 GLY A N 1
ATOM 1910 C CA . GLY A 1 248 ? 18.336 30.765 27.233 1.00 28.39 248 GLY A CA 1
ATOM 1911 C C . GLY A 1 248 ? 16.915 30.218 27.303 1.00 28.39 248 GLY A C 1
ATOM 1912 O O . GLY A 1 248 ? 16.664 29.091 26.899 1.00 28.39 248 GLY A O 1
ATOM 1913 N N . ALA A 1 249 ? 16.014 30.999 27.890 1.00 40.50 249 ALA A N 1
ATOM 1914 C CA . ALA A 1 249 ? 14.609 30.682 28.068 1.00 40.50 249 ALA A CA 1
ATOM 1915 C C . ALA A 1 249 ? 13.845 30.702 26.734 1.00 40.50 249 ALA A C 1
ATOM 1917 O O . ALA A 1 249 ? 13.819 31.738 26.080 1.00 40.50 249 ALA A O 1
ATOM 1918 N N . ASP A 1 250 ? 13.179 29.596 26.401 1.00 29.39 250 ASP A N 1
ATOM 1919 C CA . ASP A 1 250 ? 11.803 29.621 25.895 1.00 29.39 250 ASP A CA 1
ATOM 1920 C C . ASP A 1 250 ? 11.159 28.251 26.156 1.00 29.39 250 ASP A C 1
ATOM 1922 O O . ASP A 1 250 ? 11.379 27.268 25.450 1.00 29.39 250 ASP A O 1
ATOM 1926 N N . GLY A 1 251 ? 10.463 28.152 27.287 1.00 34.75 251 GLY A N 1
ATOM 1927 C CA . GLY A 1 251 ? 9.797 26.935 27.726 1.00 34.75 251 GLY A CA 1
ATOM 1928 C C . GLY A 1 251 ? 8.429 26.813 27.075 1.00 34.75 251 GLY A C 1
ATOM 1929 O O . GLY A 1 251 ? 7.430 27.190 27.679 1.00 34.75 251 GLY A O 1
ATOM 1930 N N . THR A 1 252 ? 8.378 26.235 25.880 1.00 31.78 252 THR A N 1
ATOM 1931 C CA . THR A 1 252 ? 7.236 25.394 25.515 1.00 31.78 252 THR A CA 1
ATOM 1932 C C . THR A 1 252 ? 7.637 23.960 25.852 1.00 31.78 252 THR A C 1
ATOM 1934 O O . THR A 1 252 ? 8.689 23.511 25.392 1.00 31.78 252 THR A O 1
ATOM 1937 N N . PRO A 1 253 ? 6.898 23.237 26.718 1.00 33.72 253 PRO A N 1
ATOM 1938 C CA . PRO A 1 253 ? 7.121 21.805 26.833 1.00 33.72 253 PRO A CA 1
ATOM 1939 C C . PRO A 1 253 ? 6.919 21.239 25.430 1.00 33.72 253 PRO A C 1
ATOM 1941 O O . PRO A 1 253 ? 5.905 21.541 24.801 1.00 33.72 253 PRO A O 1
ATOM 1944 N N . ALA A 1 254 ? 7.906 20.503 24.920 1.00 36.75 254 ALA A N 1
ATOM 1945 C CA . ALA A 1 254 ? 7.732 19.735 23.701 1.00 36.75 254 ALA A CA 1
ATOM 1946 C C . ALA A 1 254 ? 6.438 18.932 23.879 1.00 36.75 254 ALA A C 1
ATOM 1948 O O . ALA A 1 254 ? 6.362 18.105 24.788 1.00 36.75 254 ALA A O 1
ATOM 1949 N N . GLU A 1 255 ? 5.395 19.259 23.110 1.00 42.56 255 GLU A N 1
ATOM 1950 C CA . GLU A 1 255 ? 4.213 18.414 23.010 1.00 42.56 255 GLU A CA 1
ATOM 1951 C C . GLU A 1 255 ? 4.741 17.047 22.588 1.00 42.56 255 GLU A C 1
ATOM 1953 O O . GLU A 1 255 ? 5.165 16.873 21.447 1.00 42.56 255 GLU A O 1
ATOM 1958 N N . GLU A 1 256 ? 4.803 16.102 23.527 1.00 48.06 256 GLU A N 1
ATOM 1959 C CA . GLU A 1 256 ? 4.983 14.700 23.190 1.00 48.06 256 GLU A CA 1
ATOM 1960 C C . GLU A 1 256 ? 3.882 14.383 22.185 1.00 48.06 256 GLU A C 1
ATOM 1962 O O . GLU A 1 256 ? 2.689 14.444 22.506 1.00 48.06 256 GLU A O 1
ATOM 1967 N N . THR A 1 257 ? 4.283 14.160 20.937 1.00 62.38 257 THR A N 1
ATOM 1968 C CA . THR A 1 257 ? 3.391 13.827 19.839 1.00 62.38 257 THR A CA 1
ATOM 1969 C C . THR A 1 257 ? 2.656 12.554 20.233 1.00 62.38 257 THR A C 1
ATOM 1971 O O . THR A 1 257 ? 3.207 11.458 20.181 1.00 62.38 257 THR A O 1
ATOM 1974 N N . ARG A 1 258 ? 1.417 12.705 20.719 1.00 82.12 258 ARG A N 1
ATOM 1975 C CA . ARG A 1 258 ? 0.554 11.589 21.116 1.00 82.12 258 ARG A CA 1
ATOM 1976 C C . ARG A 1 258 ? 0.168 10.813 19.865 1.00 82.12 258 ARG A C 1
ATOM 1978 O O . ARG A 1 258 ? -0.798 11.176 19.198 1.00 82.12 258 ARG A O 1
ATOM 1985 N N . GLU A 1 259 ? 0.911 9.763 19.553 1.00 87.88 259 GLU A N 1
ATOM 1986 C CA . GLU A 1 259 ? 0.701 8.943 18.360 1.00 87.88 259 GLU A CA 1
ATOM 1987 C C . GLU A 1 259 ? 0.602 7.460 18.739 1.00 87.88 259 GLU A C 1
ATOM 1989 O O . GLU A 1 259 ? 1.375 6.959 19.554 1.00 87.88 259 GLU A O 1
ATOM 1994 N N . LEU A 1 260 ? -0.367 6.747 18.160 1.00 88.31 260 LEU A N 1
ATOM 1995 C CA . LEU A 1 260 ? -0.528 5.304 18.338 1.00 88.31 260 LEU A CA 1
ATOM 1996 C C . LEU A 1 260 ? 0.415 4.565 17.391 1.00 88.31 260 LEU A C 1
ATOM 1998 O O . LEU A 1 260 ? 0.338 4.749 16.183 1.00 88.31 260 LEU A O 1
ATOM 2002 N N . SER A 1 261 ? 1.233 3.665 17.912 1.00 88.62 261 SER A N 1
ATOM 2003 C CA . SER A 1 261 ? 1.932 2.667 17.096 1.00 88.62 261 SER A CA 1
ATOM 2004 C C . SER A 1 261 ? 0.985 1.511 16.726 1.00 88.62 261 SER A C 1
ATOM 2006 O O . SER A 1 261 ? -0.182 1.501 17.139 1.00 88.62 261 SER A O 1
ATOM 2008 N N . GLY A 1 262 ? 1.438 0.535 15.938 1.00 85.31 262 GLY A N 1
ATOM 2009 C CA . GLY A 1 262 ? 0.601 -0.582 15.477 1.00 85.31 262 GLY A CA 1
ATOM 2010 C C . GLY A 1 262 ? 0.031 -1.421 16.628 1.00 85.31 262 GLY A C 1
ATOM 2011 O O . GLY A 1 262 ? -1.142 -1.818 16.602 1.00 85.31 262 GLY A O 1
ATOM 2012 N N . HIS A 1 263 ? 0.812 -1.607 17.694 1.00 87.50 263 HIS A N 1
ATOM 2013 C CA . HIS A 1 263 ? 0.358 -2.333 18.882 1.00 87.50 263 HIS A CA 1
ATOM 2014 C C . HIS A 1 263 ? -0.679 -1.509 19.666 1.00 87.50 263 HIS A C 1
ATOM 2016 O O . HIS A 1 263 ? -1.738 -2.021 20.035 1.00 87.50 263 HIS A O 1
ATOM 2022 N N . HIS A 1 264 ? -0.440 -0.201 19.834 1.00 90.75 264 HIS A N 1
ATOM 2023 C CA . HIS A 1 264 ? -1.384 0.715 20.475 1.00 90.75 264 HIS A CA 1
ATOM 2024 C C . HIS A 1 264 ? -2.720 0.753 19.720 1.00 90.75 264 HIS A C 1
ATOM 2026 O O . HIS A 1 264 ? -3.789 0.731 20.333 1.00 90.75 264 HIS A O 1
ATOM 2032 N N . PHE A 1 265 ? -2.678 0.761 18.386 1.00 92.50 265 PHE A N 1
ATOM 2033 C CA . PHE A 1 265 ? -3.868 0.686 17.542 1.00 92.50 265 PHE A CA 1
ATOM 2034 C C . PHE A 1 265 ? -4.643 -0.619 17.760 1.00 92.50 265 PHE A C 1
ATOM 2036 O O . PHE A 1 265 ? -5.865 -0.600 17.923 1.00 92.50 265 PHE A O 1
ATOM 2043 N N . THR A 1 266 ? -3.942 -1.747 17.852 1.00 92.25 266 THR A N 1
ATOM 2044 C CA . THR A 1 266 ? -4.564 -3.048 18.124 1.00 92.25 266 THR A CA 1
ATOM 2045 C C . THR A 1 266 ? -5.212 -3.087 19.512 1.00 92.25 266 THR A C 1
ATOM 2047 O O . THR A 1 266 ? -6.376 -3.475 19.643 1.00 92.25 266 THR A O 1
ATOM 2050 N N . ASN A 1 267 ? -4.519 -2.588 20.539 1.00 91.19 267 ASN A N 1
ATOM 2051 C CA . ASN A 1 267 ? -5.061 -2.432 21.891 1.00 91.19 267 ASN A CA 1
ATOM 2052 C C . ASN A 1 267 ? -6.314 -1.540 21.906 1.00 91.19 267 ASN A C 1
ATOM 2054 O O . ASN A 1 267 ? -7.305 -1.865 22.567 1.00 91.19 267 ASN A O 1
ATOM 2058 N N . ALA A 1 268 ? -6.315 -0.442 21.144 1.00 93.12 268 ALA A N 1
ATOM 2059 C CA . ALA A 1 268 ? -7.483 0.422 20.997 1.00 93.12 268 ALA A CA 1
ATOM 2060 C C . ALA A 1 268 ? -8.682 -0.336 20.396 1.00 93.12 268 ALA A C 1
ATOM 2062 O O . ALA A 1 268 ? -9.797 -0.232 20.912 1.00 93.12 268 ALA A O 1
ATOM 2063 N N . LEU A 1 269 ? -8.471 -1.161 19.367 1.00 94.75 269 LEU A N 1
ATOM 2064 C CA . LEU A 1 269 ? -9.534 -1.979 18.771 1.00 94.75 269 LEU A CA 1
ATOM 2065 C C . LEU A 1 269 ? -10.068 -3.049 19.732 1.00 94.75 269 LEU A C 1
ATOM 2067 O O . LEU A 1 269 ? -11.282 -3.232 19.822 1.00 94.75 269 LEU A O 1
ATOM 2071 N N . VAL A 1 270 ? -9.203 -3.710 20.505 1.00 93.81 270 VAL A N 1
ATOM 2072 C CA . VAL A 1 270 ? -9.633 -4.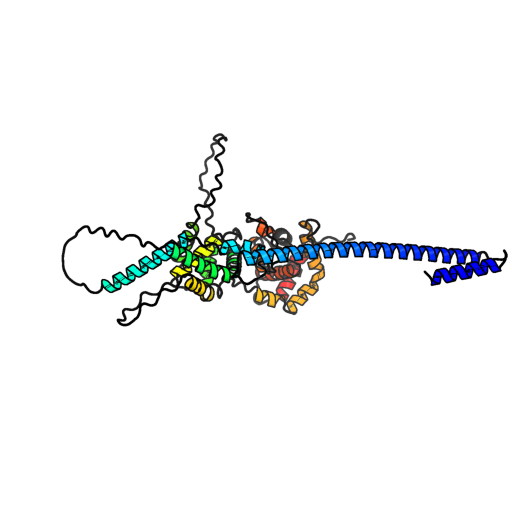670 21.540 1.00 93.81 270 VAL A CA 1
ATOM 2073 C C . VAL A 1 270 ? -10.496 -3.979 22.601 1.00 93.81 270 VAL A C 1
ATOM 2075 O O . VAL A 1 270 ? -11.563 -4.484 22.960 1.00 93.81 270 VAL A O 1
ATOM 2078 N N . ARG A 1 271 ? -10.104 -2.780 23.051 1.00 93.12 271 ARG A N 1
ATOM 2079 C CA . ARG A 1 271 ? -10.892 -1.968 23.996 1.00 93.12 271 ARG A CA 1
ATOM 2080 C C . ARG A 1 271 ? -12.219 -1.489 23.385 1.00 93.12 271 ARG A C 1
ATOM 2082 O O . ARG A 1 271 ? -13.245 -1.478 24.075 1.00 93.12 271 ARG A O 1
ATOM 2089 N N . LEU A 1 272 ? -12.243 -1.141 22.096 1.00 93.00 272 LEU A N 1
ATOM 2090 C CA . LEU A 1 272 ? -13.478 -0.806 21.373 1.00 93.00 272 LEU A CA 1
ATOM 2091 C C . LEU A 1 272 ? -14.424 -2.004 21.279 1.00 93.00 272 LEU A C 1
ATOM 2093 O O . LEU A 1 272 ? -15.606 -1.861 21.592 1.00 93.00 272 LEU A O 1
ATOM 2097 N N . ALA A 1 273 ? -13.916 -3.186 20.924 1.00 92.56 273 ALA A N 1
ATOM 2098 C CA . ALA A 1 273 ? -14.694 -4.421 20.884 1.00 92.56 273 ALA A CA 1
ATOM 2099 C C . ALA A 1 273 ? -15.303 -4.741 22.256 1.00 92.56 273 ALA A C 1
ATOM 2101 O O . ALA A 1 273 ? -16.502 -5.017 22.361 1.00 92.56 273 ALA A O 1
ATOM 2102 N N . ALA A 1 274 ? -14.495 -4.622 23.315 1.00 90.62 274 ALA A N 1
ATOM 2103 C CA . ALA A 1 274 ? -14.934 -4.815 24.691 1.00 90.62 274 ALA A CA 1
ATOM 2104 C C . ALA A 1 274 ? -16.027 -3.822 25.112 1.00 90.62 274 ALA A C 1
ATOM 2106 O O . ALA A 1 274 ? -16.868 -4.181 25.929 1.00 90.62 274 ALA A O 1
ATOM 2107 N N . THR A 1 275 ? -16.037 -2.604 24.558 1.00 89.50 275 THR A N 1
ATOM 2108 C CA . THR A 1 275 ? -17.015 -1.550 24.880 1.00 89.50 275 THR A CA 1
ATOM 2109 C C . THR A 1 275 ? -18.298 -1.657 24.055 1.00 89.50 275 THR A C 1
ATOM 2111 O O . THR A 1 275 ? -19.389 -1.462 24.590 1.00 89.50 275 THR A O 1
ATOM 2114 N N . LYS A 1 276 ? -18.188 -1.971 22.761 1.00 88.69 276 LYS A N 1
ATOM 2115 C CA . LYS A 1 276 ? -19.318 -2.012 21.826 1.00 88.69 276 LYS A CA 1
ATOM 2116 C C . LYS A 1 276 ? -20.162 -3.274 21.981 1.00 88.69 276 LYS A C 1
ATOM 2118 O O . LYS A 1 276 ? -21.384 -3.192 22.013 1.00 88.69 276 LYS A O 1
ATOM 2123 N N . TYR A 1 277 ? -19.524 -4.433 22.113 1.00 88.06 277 TYR A N 1
ATOM 2124 C CA . TYR A 1 277 ? -20.212 -5.728 22.157 1.00 88.06 277 TYR A CA 1
ATOM 2125 C C . TYR A 1 277 ? -20.499 -6.204 23.586 1.00 88.06 277 TYR A C 1
ATOM 2127 O O . TYR A 1 277 ? -20.581 -7.402 23.863 1.00 88.06 277 TYR A O 1
ATOM 2135 N N . VAL A 1 278 ? -20.666 -5.258 24.512 1.00 80.19 278 VAL A N 1
ATOM 2136 C CA . VAL A 1 278 ? -21.151 -5.541 25.866 1.00 80.19 278 VAL A CA 1
ATOM 2137 C C . VAL A 1 278 ? -22.619 -5.956 25.767 1.00 80.19 278 VAL A C 1
ATOM 2139 O O . VAL A 1 278 ? -23.402 -5.241 25.134 1.00 80.19 278 VAL A O 1
ATOM 2142 N N . PRO A 1 279 ? -23.039 -7.066 26.399 1.00 64.75 279 PRO A N 1
ATOM 2143 C CA . PRO A 1 279 ? -24.444 -7.437 26.428 1.00 64.75 279 PRO A CA 1
ATOM 2144 C C . PRO A 1 279 ? -25.280 -6.295 27.028 1.00 64.75 279 PRO A C 1
ATOM 2146 O O . PRO A 1 279 ? -24.934 -5.790 28.101 1.00 64.75 279 PRO A O 1
ATOM 2149 N N . PRO A 1 280 ? -26.384 -5.874 26.386 1.00 59.59 280 PRO A N 1
ATOM 2150 C CA . PRO A 1 280 ? -27.274 -4.894 26.988 1.00 59.59 280 PRO A CA 1
ATOM 2151 C C . PRO A 1 280 ? -27.821 -5.441 28.317 1.00 59.59 280 PRO A C 1
ATOM 2153 O O . PRO A 1 280 ? -28.066 -6.649 28.426 1.00 59.59 280 PRO A O 1
ATOM 2156 N N . PRO A 1 281 ? -28.049 -4.585 29.333 1.00 56.28 281 PRO A N 1
ATOM 2157 C CA . PRO A 1 281 ? -28.677 -5.022 30.571 1.00 56.28 281 PRO A CA 1
ATOM 2158 C C . PRO A 1 281 ? -30.041 -5.625 30.226 1.00 56.28 281 PRO A C 1
ATOM 2160 O O . PRO A 1 281 ? -30.895 -4.950 29.647 1.00 56.28 281 PRO A O 1
ATOM 2163 N N . ALA A 1 282 ? -30.209 -6.917 30.521 1.00 54.31 282 ALA A N 1
ATOM 2164 C CA . ALA A 1 282 ? -31.391 -7.675 30.134 1.00 54.31 282 ALA A CA 1
ATOM 2165 C C . ALA A 1 282 ? -32.683 -6.926 30.526 1.00 54.31 282 ALA A C 1
ATOM 2167 O O . ALA A 1 282 ? -32.777 -6.413 31.650 1.00 54.31 282 ALA A O 1
ATOM 2168 N N . PRO A 1 283 ? -33.697 -6.853 29.642 1.00 49.03 283 PRO A N 1
ATOM 2169 C CA . PRO A 1 283 ? -35.001 -6.346 30.034 1.00 49.03 283 PRO A CA 1
ATOM 2170 C C . PRO A 1 283 ? -35.534 -7.193 31.193 1.00 49.03 283 PRO A C 1
ATOM 2172 O O . PRO A 1 283 ? -35.294 -8.397 31.251 1.00 49.03 283 PRO A O 1
ATOM 2175 N N . ARG A 1 284 ? -36.257 -6.549 32.119 1.00 49.97 284 ARG A N 1
ATOM 2176 C CA . ARG A 1 284 ? -36.882 -7.138 33.319 1.00 49.97 284 ARG A CA 1
ATOM 2177 C C . ARG A 1 284 ? -37.956 -8.183 32.965 1.00 49.97 284 ARG A C 1
ATOM 2179 O O . ARG A 1 284 ? -39.126 -7.996 33.284 1.00 49.97 284 ARG A O 1
ATOM 2186 N N . GLN A 1 285 ? -37.595 -9.259 32.277 1.00 46.84 285 GLN A N 1
ATOM 2187 C CA . GLN A 1 285 ? -38.463 -10.402 32.048 1.00 46.84 285 GLN A CA 1
ATOM 2188 C C . GLN A 1 285 ? -38.117 -11.501 33.061 1.00 46.84 285 GLN A C 1
ATOM 2190 O O . GLN A 1 285 ? -36.953 -11.881 33.177 1.00 46.84 285 GLN A O 1
ATOM 2195 N N . PRO A 1 286 ? -39.106 -12.022 33.806 1.00 49.50 286 PRO A N 1
ATOM 2196 C CA . PRO A 1 286 ? -38.885 -12.940 34.925 1.00 49.50 286 PRO A CA 1
ATOM 2197 C C . PRO A 1 286 ? -38.493 -14.374 34.517 1.00 49.50 286 PRO A C 1
ATOM 2199 O O . PRO A 1 286 ? -38.476 -15.254 35.371 1.00 49.50 286 PRO A O 1
ATOM 2202 N N . THR A 1 287 ? -38.184 -14.635 33.243 1.00 52.75 287 THR A N 1
ATOM 2203 C CA . THR A 1 287 ? -37.930 -15.991 32.716 1.00 52.75 287 THR A CA 1
ATOM 2204 C C . THR A 1 287 ? -36.682 -16.120 31.833 1.00 52.75 287 THR A C 1
ATOM 2206 O O . THR A 1 287 ? -36.436 -17.196 31.295 1.00 52.75 287 THR A O 1
ATOM 2209 N N . GLY A 1 288 ? -35.875 -15.067 31.671 1.00 46.31 288 GLY A N 1
ATOM 2210 C CA . GLY A 1 288 ? -34.684 -15.109 30.817 1.00 46.31 288 GLY A CA 1
ATOM 2211 C C . GLY A 1 288 ? -33.458 -15.655 31.545 1.00 46.31 288 GLY A C 1
ATOM 2212 O O . GLY A 1 288 ? -32.969 -15.028 32.482 1.00 46.31 288 GLY A O 1
ATOM 2213 N N . THR A 1 289 ? -32.928 -16.792 31.093 1.00 49.81 289 THR A N 1
ATOM 2214 C CA . THR A 1 289 ? -31.545 -17.198 31.382 1.00 49.81 289 THR A CA 1
ATOM 2215 C C . THR A 1 289 ? -30.600 -16.041 31.034 1.00 49.81 289 THR A C 1
ATOM 2217 O O . THR A 1 289 ? -30.739 -15.497 29.935 1.00 49.81 289 THR A O 1
ATOM 2220 N N . PRO A 1 290 ? -29.667 -15.637 31.918 1.00 53.31 290 PRO A N 1
ATOM 2221 C CA . PRO A 1 290 ? -28.726 -14.565 31.613 1.00 53.31 290 PRO A CA 1
ATOM 2222 C C . PRO A 1 290 ? -27.947 -14.934 30.351 1.00 53.31 290 PRO A C 1
ATOM 2224 O O . PRO A 1 290 ? -27.333 -15.999 30.289 1.00 53.31 290 PRO A O 1
ATOM 2227 N N . THR A 1 291 ? -28.021 -14.085 29.326 1.00 56.78 291 THR A N 1
ATOM 2228 C CA . THR A 1 291 ? -27.255 -14.271 28.095 1.00 56.78 291 THR A CA 1
ATOM 2229 C C . THR A 1 291 ? -25.772 -14.272 28.469 1.00 56.78 291 THR A C 1
ATOM 2231 O O . THR A 1 291 ? -25.320 -13.296 29.077 1.00 56.78 291 THR A O 1
ATOM 2234 N N . PRO A 1 292 ? -25.014 -15.342 28.169 1.00 62.56 292 PRO A N 1
ATOM 2235 C CA . PRO A 1 292 ? -23.596 -15.392 28.488 1.00 62.56 292 PRO A CA 1
ATOM 2236 C C . PRO A 1 292 ? -22.878 -14.240 27.793 1.00 62.56 292 PRO A C 1
ATOM 2238 O O . PRO A 1 292 ? -23.118 -13.969 26.615 1.00 62.56 292 PRO A O 1
ATOM 2241 N N . MET A 1 293 ? -22.011 -13.553 28.529 1.00 71.56 293 MET A N 1
ATOM 2242 C CA . MET A 1 293 ? -21.155 -12.530 27.948 1.00 71.56 293 MET A CA 1
ATOM 2243 C C . MET A 1 293 ? -20.250 -13.175 26.896 1.00 71.56 293 MET A C 1
ATOM 2245 O O . MET A 1 293 ? -19.638 -14.212 27.157 1.00 71.56 293 MET A O 1
ATOM 2249 N N . LEU A 1 294 ? -20.192 -12.578 25.704 1.00 84.31 294 LEU A N 1
ATOM 2250 C CA . LEU A 1 294 ? -19.355 -13.097 24.629 1.00 84.31 294 LEU A CA 1
ATOM 2251 C C . LEU A 1 294 ? -17.868 -12.992 25.018 1.00 84.31 294 LEU A C 1
ATOM 2253 O O . LEU A 1 294 ? -17.447 -11.954 25.546 1.00 84.31 294 LEU A O 1
ATOM 2257 N N . PRO A 1 295 ? -17.059 -14.031 24.743 1.00 88.56 295 PRO A N 1
ATOM 2258 C CA . PRO A 1 295 ? -15.610 -13.971 24.894 1.00 88.56 295 PRO A CA 1
ATOM 2259 C C . PRO A 1 295 ? -14.997 -12.774 24.152 1.00 88.56 295 PRO A C 1
ATOM 2261 O O . PRO A 1 295 ? -15.546 -12.289 23.160 1.00 88.56 295 PRO A O 1
ATOM 2264 N N . LEU A 1 296 ? -13.880 -12.244 24.656 1.00 88.56 296 LEU A N 1
ATOM 2265 C CA . LEU A 1 296 ? -13.263 -11.030 24.106 1.00 88.56 296 LEU A CA 1
ATOM 2266 C C . LEU A 1 296 ? -12.774 -11.222 22.660 1.00 88.56 296 LEU A C 1
ATOM 2268 O O . LEU A 1 296 ? -12.901 -10.316 21.841 1.00 88.56 296 LEU A O 1
ATOM 2272 N N . ASP A 1 297 ? -12.285 -12.413 22.333 1.00 89.75 297 ASP A N 1
ATOM 2273 C CA . ASP A 1 297 ? -11.877 -12.809 20.986 1.00 89.75 297 ASP A CA 1
ATOM 2274 C C . ASP A 1 297 ? -13.063 -12.846 20.002 1.00 89.75 297 ASP A C 1
ATOM 2276 O O . ASP A 1 297 ? -12.935 -12.391 18.865 1.00 89.75 297 ASP A O 1
ATOM 2280 N N . GLU A 1 298 ? -14.244 -13.290 20.449 1.00 90.81 298 GLU A N 1
ATOM 2281 C CA . GLU A 1 298 ? -15.483 -13.236 19.658 1.00 90.81 298 GLU A CA 1
ATOM 2282 C C . GLU A 1 298 ? -15.948 -11.793 19.437 1.00 90.81 298 GLU A C 1
ATOM 2284 O O . GLU A 1 298 ? -16.287 -11.405 18.321 1.00 90.81 298 GLU A O 1
ATOM 2289 N N . ARG A 1 299 ? -15.912 -10.965 20.490 1.00 92.62 299 ARG A N 1
ATOM 2290 C CA . ARG A 1 299 ? -16.246 -9.535 20.396 1.00 92.62 299 ARG A CA 1
ATOM 2291 C C . ARG A 1 299 ? -15.339 -8.817 19.398 1.00 92.62 299 ARG A C 1
ATOM 2293 O O . ARG A 1 299 ? -15.820 -8.001 18.615 1.00 92.62 299 ARG A O 1
ATOM 2300 N N . PHE A 1 300 ? -14.043 -9.126 19.411 1.00 93.62 300 PHE A N 1
ATOM 2301 C CA . PHE A 1 300 ? -13.093 -8.567 18.454 1.00 93.62 300 PHE A CA 1
ATOM 2302 C C . PHE A 1 300 ? -13.385 -9.030 17.024 1.00 93.62 300 PHE A C 1
ATOM 2304 O O . PHE A 1 300 ? -13.393 -8.211 16.108 1.00 93.62 300 PHE A O 1
ATOM 2311 N N . ARG A 1 301 ? -13.691 -10.318 16.824 1.00 92.38 301 ARG A N 1
ATOM 2312 C CA . ARG A 1 301 ? -14.072 -10.843 15.506 1.00 92.38 301 ARG A CA 1
ATOM 2313 C C . ARG A 1 301 ? -15.298 -10.126 14.938 1.00 92.38 301 ARG A C 1
ATOM 2315 O O . ARG A 1 301 ? -15.265 -9.702 13.788 1.00 92.38 301 ARG A O 1
ATOM 2322 N N . LEU A 1 302 ? -16.332 -9.920 15.757 1.00 92.06 302 LEU A N 1
ATOM 2323 C CA . LEU A 1 302 ? -17.530 -9.175 15.358 1.00 92.06 302 LEU A CA 1
ATOM 2324 C C . LEU A 1 302 ? -17.210 -7.723 14.981 1.00 92.06 302 LEU A C 1
ATOM 2326 O O . LEU A 1 302 ? -17.697 -7.249 13.958 1.00 92.06 302 LEU A O 1
ATOM 2330 N N . LEU A 1 303 ? -16.355 -7.043 15.757 1.00 94.12 303 LEU A N 1
ATOM 2331 C CA . LEU A 1 303 ? -15.883 -5.694 15.425 1.00 94.12 303 LEU A CA 1
ATOM 2332 C C . LEU A 1 303 ? -15.221 -5.666 14.040 1.00 94.12 303 LEU A C 1
ATOM 2334 O O . LEU A 1 303 ? -15.538 -4.801 13.223 1.00 94.12 303 LEU A O 1
ATOM 2338 N N . MET A 1 304 ? -14.331 -6.623 13.766 1.00 92.94 304 MET A N 1
ATOM 2339 C CA . MET A 1 304 ? -13.637 -6.703 12.483 1.00 92.94 304 MET A CA 1
ATOM 2340 C C . MET A 1 304 ? -14.604 -6.967 11.328 1.00 92.94 304 MET A C 1
ATOM 2342 O O . MET A 1 304 ? -14.626 -6.205 10.365 1.00 92.94 304 MET A O 1
ATOM 2346 N N . GLU A 1 305 ? -15.433 -8.003 11.428 1.00 91.50 305 GLU A N 1
ATOM 2347 C CA . GLU A 1 305 ? -16.288 -8.459 10.327 1.00 91.50 305 GLU A CA 1
ATOM 2348 C C . GLU A 1 305 ? -17.471 -7.526 10.041 1.00 91.50 305 GLU A C 1
ATOM 2350 O O . GLU A 1 305 ? -17.845 -7.355 8.881 1.00 91.50 305 GLU A O 1
ATOM 2355 N N . GLN A 1 306 ? -18.078 -6.928 11.072 1.00 90.50 306 GLN A N 1
ATOM 2356 C CA . GLN A 1 306 ? -19.305 -6.136 10.912 1.00 90.50 306 GLN A CA 1
ATOM 2357 C C . GLN A 1 306 ? -19.040 -4.642 10.739 1.00 90.50 306 GLN A C 1
ATOM 2359 O O . GLN A 1 306 ? -19.787 -3.971 10.025 1.00 90.50 306 GLN A O 1
ATOM 2364 N N . ASP A 1 307 ? -17.992 -4.115 11.376 1.00 90.88 307 ASP A N 1
ATOM 2365 C CA . ASP A 1 307 ? -17.800 -2.668 11.482 1.00 90.88 307 ASP A CA 1
ATOM 2366 C C . ASP A 1 307 ? -16.542 -2.171 10.790 1.00 90.88 307 ASP A C 1
ATOM 2368 O O . ASP A 1 307 ? -16.584 -1.142 10.122 1.00 90.88 307 ASP A O 1
ATOM 2372 N N . VAL A 1 308 ? -15.420 -2.870 10.951 1.00 92.50 308 VAL A N 1
ATOM 2373 C CA . VAL A 1 308 ? -14.134 -2.384 10.450 1.00 92.50 308 VAL A CA 1
ATOM 2374 C C . VAL A 1 308 ? -13.945 -2.772 8.990 1.00 92.50 308 VAL A C 1
ATOM 2376 O O . VAL A 1 308 ? -13.894 -1.889 8.144 1.00 92.50 308 VAL A O 1
ATOM 2379 N N . LEU A 1 309 ? -13.890 -4.060 8.650 1.00 88.44 309 LEU A N 1
ATOM 2380 C CA . LEU A 1 309 ? -13.582 -4.516 7.287 1.00 88.44 309 LEU A CA 1
ATOM 2381 C C . LEU A 1 309 ? -14.552 -3.994 6.210 1.00 88.44 309 LEU A C 1
ATOM 2383 O O . LEU A 1 309 ? -14.077 -3.608 5.142 1.00 88.44 309 LEU A O 1
ATOM 2387 N N . PRO A 1 310 ? -15.879 -3.899 6.445 1.00 85.88 310 PRO A N 1
ATOM 2388 C CA . PRO A 1 310 ? -16.798 -3.377 5.431 1.00 85.88 310 PRO A CA 1
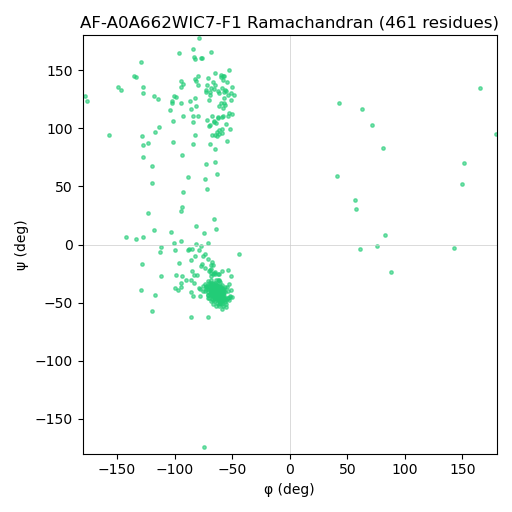ATOM 2389 C C . PRO A 1 310 ? -16.626 -1.879 5.145 1.00 85.88 310 PRO A C 1
ATOM 2391 O O . PRO A 1 310 ? -17.128 -1.375 4.138 1.00 85.88 310 PRO A O 1
ATOM 2394 N N . HIS A 1 311 ? -15.971 -1.148 6.048 1.00 85.12 311 HIS A N 1
ATOM 2395 C CA . HIS A 1 311 ? -15.988 0.310 6.060 1.00 85.12 311 HIS A CA 1
ATOM 2396 C C . HIS A 1 311 ? -14.608 0.962 6.114 1.00 85.12 311 HIS A C 1
ATOM 2398 O O . HIS A 1 311 ? -14.516 2.156 5.826 1.00 85.12 311 HIS A O 1
ATOM 2404 N N . ALA A 1 312 ? -13.565 0.229 6.485 1.00 82.69 312 ALA A N 1
ATOM 2405 C CA . ALA A 1 312 ? -12.187 0.677 6.456 1.00 82.69 312 ALA A CA 1
ATOM 2406 C C . ALA A 1 312 ? -11.655 0.648 5.019 1.00 82.69 312 ALA A C 1
ATOM 2408 O O . ALA A 1 312 ? -12.211 -0.024 4.154 1.00 82.69 312 ALA A O 1
ATOM 2409 N N . LEU A 1 313 ? -10.574 1.390 4.750 1.00 71.19 313 LEU A N 1
ATOM 2410 C CA . LEU A 1 313 ? -9.880 1.342 3.457 1.00 71.19 313 LEU A CA 1
ATOM 2411 C C . LEU A 1 313 ? -10.769 1.666 2.244 1.00 71.19 313 LEU A C 1
ATOM 2413 O O . LEU A 1 313 ? -10.495 1.200 1.140 1.00 71.19 313 LEU A O 1
ATOM 2417 N N . ARG A 1 314 ? -11.803 2.512 2.391 1.00 62.72 314 ARG A N 1
ATOM 2418 C CA . ARG A 1 314 ? -12.703 2.910 1.281 1.00 62.72 314 ARG A CA 1
ATOM 2419 C C . ARG A 1 314 ? -12.020 3.694 0.150 1.00 62.72 314 ARG A C 1
ATOM 2421 O O . ARG A 1 314 ? -12.706 4.271 -0.696 1.00 62.72 314 ARG A O 1
ATOM 2428 N N . SER A 1 315 ? -10.690 3.727 0.082 1.00 59.41 315 SER A N 1
ATOM 2429 C CA . SER A 1 315 ? -10.018 3.940 -1.194 1.00 59.41 315 SER A CA 1
ATOM 2430 C C . SER A 1 315 ? -10.473 2.838 -2.142 1.00 59.41 315 SER A C 1
ATOM 2432 O O . SER A 1 315 ? -10.120 1.677 -1.978 1.00 59.41 315 SER A O 1
ATOM 2434 N N . GLN A 1 316 ? -11.260 3.203 -3.147 1.00 62.41 316 GLN A N 1
ATOM 2435 C CA . GLN A 1 316 ? -11.683 2.309 -4.218 1.00 62.41 316 GLN A CA 1
ATOM 2436 C C . GLN A 1 316 ? -10.503 1.995 -5.159 1.00 62.41 316 GLN A C 1
ATOM 2438 O O . GLN A 1 316 ? -10.630 2.131 -6.370 1.00 62.41 316 GLN A O 1
ATOM 2443 N N . SER A 1 317 ? -9.335 1.635 -4.618 1.00 70.88 317 SER A N 1
ATOM 2444 C CA . SER A 1 317 ? -8.087 1.429 -5.358 1.00 70.88 317 SER A CA 1
ATOM 2445 C C . SER A 1 317 ? -8.250 0.341 -6.413 1.00 70.88 317 SER A C 1
ATOM 2447 O O . SER A 1 317 ? -7.846 0.545 -7.550 1.00 70.88 317 SER A O 1
ATOM 2449 N N . GLU A 1 318 ? -8.940 -0.757 -6.096 1.00 71.19 318 GLU A N 1
ATOM 2450 C CA . GLU A 1 318 ? -9.213 -1.822 -7.070 1.00 71.19 318 GLU A CA 1
ATOM 2451 C C . GLU A 1 318 ? -10.207 -1.401 -8.165 1.00 71.19 318 GLU A C 1
ATOM 2453 O O . GLU A 1 318 ? -10.009 -1.727 -9.337 1.00 71.19 318 GLU A O 1
ATOM 2458 N N . LEU A 1 319 ? -11.249 -0.626 -7.832 1.00 75.25 319 LEU A N 1
ATOM 2459 C CA . LEU A 1 319 ? -12.173 -0.099 -8.849 1.00 75.25 319 LEU A CA 1
ATOM 2460 C C . LEU A 1 319 ? -11.480 0.942 -9.735 1.00 75.25 319 LEU A C 1
ATOM 2462 O O . LEU A 1 319 ? -11.639 0.920 -10.953 1.00 75.25 319 LEU A O 1
ATOM 2466 N N . PHE A 1 320 ? -10.667 1.811 -9.137 1.00 84.88 320 PHE A N 1
ATOM 2467 C CA . PHE A 1 320 ? -9.860 2.790 -9.851 1.00 84.88 320 PHE A CA 1
ATOM 2468 C C . PHE A 1 320 ? -8.838 2.104 -10.758 1.00 84.88 320 PHE A C 1
ATOM 2470 O O . PHE A 1 320 ? -8.697 2.461 -11.922 1.00 84.88 320 PHE A O 1
ATOM 2477 N N . ARG A 1 321 ? -8.179 1.048 -10.282 1.00 85.81 321 ARG A N 1
ATOM 2478 C CA . ARG A 1 321 ? -7.251 0.240 -11.076 1.00 85.81 321 ARG A CA 1
ATOM 2479 C C . ARG A 1 321 ? -7.953 -0.444 -12.248 1.00 85.81 321 ARG A C 1
ATOM 2481 O O . ARG A 1 321 ? -7.404 -0.472 -13.351 1.00 85.81 321 ARG A O 1
ATOM 2488 N N . ALA A 1 322 ? -9.179 -0.931 -12.055 1.00 84.56 322 ALA A N 1
ATOM 2489 C CA . ALA A 1 322 ? -10.010 -1.425 -13.151 1.00 84.56 322 ALA A CA 1
ATOM 2490 C C . ALA A 1 322 ? -10.342 -0.312 -14.168 1.00 84.56 322 ALA A C 1
ATOM 2492 O O . ALA A 1 322 ? -10.309 -0.553 -15.377 1.00 84.56 322 ALA A O 1
ATOM 2493 N N . GLU A 1 323 ? -10.594 0.915 -13.705 1.00 87.56 323 GLU A N 1
ATOM 2494 C CA . GLU A 1 323 ? -10.813 2.081 -14.567 1.00 87.56 323 GLU A CA 1
ATOM 2495 C C . GLU A 1 323 ? -9.546 2.481 -15.344 1.00 87.56 323 GLU A C 1
ATOM 2497 O O . GLU A 1 323 ? -9.606 2.721 -16.552 1.00 87.56 323 GLU A O 1
ATOM 2502 N N . VAL A 1 324 ? -8.375 2.473 -14.700 1.00 90.62 324 VAL A N 1
ATOM 2503 C CA . VAL A 1 324 ? -7.070 2.720 -15.339 1.00 90.62 324 VAL A CA 1
ATOM 2504 C C . VAL A 1 324 ? -6.747 1.636 -16.374 1.00 90.62 324 VAL A C 1
ATOM 2506 O O . VAL A 1 324 ? -6.208 1.927 -17.446 1.00 90.62 324 VAL A O 1
ATOM 2509 N N . ALA A 1 325 ? -7.128 0.387 -16.101 1.00 89.69 325 ALA A N 1
ATOM 2510 C CA . ALA A 1 325 ? -6.984 -0.731 -17.026 1.00 89.69 325 ALA A CA 1
ATOM 2511 C C . ALA A 1 325 ? -7.987 -0.697 -18.196 1.00 89.69 325 ALA A C 1
ATOM 2513 O O . ALA A 1 325 ? -7.838 -1.479 -19.145 1.00 89.69 325 ALA A O 1
ATOM 2514 N N . ALA A 1 326 ? -8.977 0.204 -18.181 1.00 92.25 326 ALA A N 1
ATOM 2515 C CA . ALA A 1 326 ? -9.970 0.302 -19.240 1.00 92.25 326 ALA A CA 1
ATOM 2516 C C . ALA A 1 326 ? -9.311 0.592 -20.608 1.00 92.25 326 ALA A C 1
ATOM 2518 O O . ALA A 1 326 ? -8.355 1.374 -20.693 1.00 92.25 326 ALA A O 1
ATOM 2519 N N . PRO A 1 327 ? -9.837 0.036 -21.722 1.00 93.81 327 PRO A N 1
ATOM 2520 C CA . PRO A 1 327 ? -9.186 0.111 -23.033 1.00 93.81 327 PRO A CA 1
ATOM 2521 C C . PRO A 1 327 ? -8.839 1.534 -23.489 1.00 93.81 327 PRO A C 1
ATOM 2523 O O . PRO A 1 327 ? -7.754 1.764 -24.017 1.00 93.81 327 PRO A O 1
ATOM 2526 N N . LYS A 1 328 ? -9.730 2.500 -23.232 1.00 94.06 328 LYS A N 1
ATOM 2527 C CA . LYS A 1 328 ? -9.541 3.907 -23.620 1.00 94.06 328 LYS A CA 1
ATOM 2528 C C . LYS A 1 328 ? -8.414 4.589 -22.843 1.00 94.06 328 LYS A C 1
ATOM 2530 O O . LYS A 1 328 ? -7.669 5.373 -23.419 1.00 94.06 328 LYS A O 1
ATOM 2535 N N . VAL A 1 329 ? -8.281 4.299 -21.549 1.00 93.75 329 VAL A N 1
ATOM 2536 C CA . VAL A 1 329 ? -7.210 4.863 -20.709 1.00 93.75 329 VAL A CA 1
ATOM 2537 C C . VAL A 1 329 ? -5.872 4.239 -21.101 1.00 93.75 329 VAL A C 1
ATOM 2539 O O . VAL A 1 329 ? -4.890 4.948 -21.327 1.00 93.75 329 VAL A O 1
ATOM 2542 N N . ARG A 1 330 ? -5.855 2.918 -21.315 1.00 94.06 330 ARG A N 1
ATOM 2543 C CA . ARG A 1 330 ? -4.687 2.214 -21.852 1.00 94.06 330 ARG A CA 1
ATOM 2544 C C . ARG A 1 330 ? -4.223 2.769 -23.194 1.00 94.06 330 ARG A C 1
ATOM 2546 O O . ARG A 1 330 ? -3.020 2.874 -23.407 1.00 94.06 330 ARG A O 1
ATOM 2553 N N . GLU A 1 331 ? -5.138 3.103 -24.099 1.00 94.31 331 GLU A N 1
ATOM 2554 C CA . GLU A 1 331 ? -4.789 3.670 -25.404 1.00 94.31 331 GLU A CA 1
ATOM 2555 C C . GLU A 1 331 ? -4.018 4.991 -25.261 1.00 94.31 331 GLU A C 1
ATOM 2557 O O . GLU A 1 331 ? -2.987 5.177 -25.908 1.00 94.31 331 GLU A O 1
ATOM 2562 N N . VAL A 1 332 ? -4.461 5.871 -24.356 1.00 95.75 332 VAL A N 1
ATOM 2563 C CA . VAL A 1 332 ? -3.773 7.135 -24.048 1.00 95.75 332 VAL A CA 1
ATOM 2564 C C . VAL A 1 332 ? -2.366 6.870 -23.514 1.00 95.75 332 VAL A C 1
ATOM 2566 O O . VAL A 1 332 ? -1.390 7.430 -24.018 1.00 95.75 332 VAL A O 1
ATOM 2569 N N . PHE A 1 333 ? -2.228 5.960 -22.549 1.00 95.88 333 PHE A N 1
ATOM 2570 C CA . PHE A 1 333 ? -0.917 5.600 -22.011 1.00 95.88 333 PHE A CA 1
ATOM 2571 C C . PHE A 1 333 ? 0.004 4.947 -23.046 1.00 95.88 333 PHE A C 1
ATOM 2573 O O . PHE A 1 333 ? 1.209 5.186 -23.012 1.00 95.88 333 PHE A O 1
ATOM 2580 N N . GLN A 1 334 ? -0.532 4.158 -23.982 1.00 94.62 334 GLN A N 1
ATOM 2581 C CA . GLN A 1 334 ? 0.249 3.579 -25.079 1.00 94.62 334 GLN A CA 1
ATOM 2582 C C . GLN A 1 334 ? 0.713 4.646 -26.071 1.00 94.62 334 GLN A C 1
ATOM 2584 O O . GLN A 1 334 ? 1.870 4.616 -26.490 1.00 94.62 334 GLN A O 1
ATOM 2589 N N . ARG A 1 335 ? -0.145 5.622 -26.393 1.00 95.69 335 ARG A N 1
ATOM 2590 C CA . ARG A 1 335 ? 0.187 6.753 -27.272 1.00 95.69 335 ARG A CA 1
ATOM 2591 C C . ARG A 1 335 ? 1.376 7.555 -26.742 1.00 95.69 335 ARG A C 1
ATOM 2593 O O . ARG A 1 335 ? 2.282 7.881 -27.503 1.00 95.69 335 ARG A O 1
ATOM 2600 N N . HIS A 1 336 ? 1.409 7.804 -25.433 1.00 94.44 336 HIS A N 1
ATOM 2601 C CA . HIS A 1 336 ? 2.471 8.581 -24.775 1.00 94.44 336 HIS A CA 1
ATOM 2602 C C . HIS A 1 336 ? 3.610 7.730 -24.199 1.00 94.44 336 HIS A C 1
ATOM 2604 O O . HIS A 1 336 ? 4.543 8.265 -23.594 1.00 94.44 336 HIS A O 1
ATOM 2610 N N . LYS A 1 337 ? 3.580 6.405 -24.388 1.00 92.50 337 LYS A N 1
ATOM 2611 C CA . LYS A 1 337 ? 4.500 5.460 -23.738 1.00 92.50 337 LYS A CA 1
ATOM 2612 C C . LYS A 1 337 ? 5.986 5.796 -23.922 1.00 92.50 337 LYS A C 1
ATOM 2614 O O . LYS A 1 337 ? 6.695 5.773 -22.917 1.00 92.50 337 LYS A O 1
ATOM 2619 N N . PRO A 1 338 ? 6.497 6.134 -25.123 1.00 92.31 338 PRO A N 1
ATOM 2620 C CA . PRO A 1 338 ? 7.924 6.428 -25.296 1.00 92.31 338 PRO A CA 1
ATOM 2621 C C . PRO A 1 338 ? 8.391 7.660 -24.504 1.00 92.31 338 PRO A C 1
ATOM 2623 O O . PRO A 1 338 ? 9.473 7.649 -23.909 1.00 92.31 338 PRO A O 1
ATOM 2626 N N . ALA A 1 339 ? 7.561 8.706 -24.461 1.00 92.31 339 ALA A N 1
ATOM 2627 C CA . ALA A 1 339 ? 7.852 9.930 -23.721 1.00 92.31 339 ALA A CA 1
ATOM 2628 C C . ALA A 1 339 ? 7.787 9.677 -22.208 1.00 92.31 339 ALA A C 1
ATOM 2630 O O . ALA A 1 339 ? 8.725 10.008 -21.483 1.00 92.31 339 ALA A O 1
ATOM 2631 N N . LEU A 1 340 ? 6.745 8.979 -21.746 1.00 92.81 340 LEU A N 1
ATOM 2632 C CA . LEU A 1 340 ? 6.589 8.600 -20.340 1.00 92.81 340 LEU A CA 1
ATOM 2633 C C . LEU A 1 340 ? 7.728 7.710 -19.841 1.00 92.81 340 LEU A C 1
ATOM 2635 O O . LEU A 1 340 ? 8.239 7.932 -18.750 1.00 92.81 340 LEU A O 1
ATOM 2639 N N . GLN A 1 341 ? 8.180 6.741 -20.641 1.00 91.50 341 GLN A N 1
ATOM 2640 C CA . GLN A 1 341 ? 9.343 5.919 -20.294 1.00 91.50 341 GLN A CA 1
ATOM 2641 C C . GLN A 1 341 ? 10.626 6.746 -20.182 1.00 91.50 341 GLN A C 1
ATOM 2643 O O . GLN A 1 341 ? 11.479 6.443 -19.351 1.00 91.50 341 GLN A O 1
ATOM 2648 N N . SER A 1 342 ? 10.780 7.779 -21.011 1.00 90.31 342 SER A N 1
ATOM 2649 C CA . SER A 1 342 ? 11.947 8.665 -20.958 1.00 90.31 342 SER A CA 1
ATOM 2650 C C . SER A 1 342 ? 11.946 9.515 -19.687 1.00 90.31 342 SER A C 1
ATOM 2652 O O . SER A 1 342 ? 12.981 9.614 -19.027 1.00 90.31 342 SER A O 1
ATO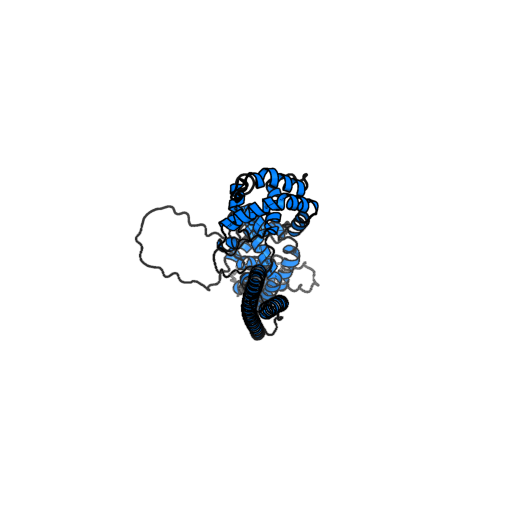M 2654 N N . VAL A 1 343 ? 10.782 10.050 -19.306 1.00 91.50 343 VAL A N 1
ATOM 2655 C CA . VAL A 1 343 ? 10.575 10.757 -18.032 1.00 91.50 343 VAL A CA 1
ATOM 2656 C C . VAL A 1 343 ? 10.841 9.822 -16.850 1.00 91.50 343 VAL A C 1
ATOM 2658 O O . VAL A 1 343 ? 11.677 10.127 -16.002 1.00 91.50 343 VAL A O 1
ATOM 2661 N N . PHE A 1 344 ? 10.203 8.650 -16.827 1.00 91.12 344 PHE A N 1
ATOM 2662 C CA . PHE A 1 344 ? 10.356 7.666 -15.755 1.00 91.12 344 PHE A CA 1
ATOM 2663 C C . PHE A 1 344 ? 11.822 7.278 -15.545 1.00 91.12 344 PHE A C 1
ATOM 2665 O O . PHE A 1 344 ? 12.339 7.393 -14.437 1.00 91.12 344 PHE A O 1
ATOM 2672 N N . ARG A 1 345 ? 12.531 6.896 -16.617 1.00 88.94 345 ARG A N 1
ATOM 2673 C CA . ARG A 1 345 ? 13.952 6.521 -16.536 1.00 88.94 345 ARG A CA 1
ATOM 2674 C C . ARG A 1 345 ? 14.829 7.673 -16.060 1.00 88.94 345 ARG A C 1
ATOM 2676 O O . ARG A 1 345 ? 15.775 7.426 -15.319 1.00 88.94 345 ARG A O 1
ATOM 2683 N N . TYR A 1 346 ? 14.544 8.911 -16.474 1.00 89.62 346 TYR A N 1
ATOM 2684 C CA . TYR A 1 346 ? 15.304 10.077 -16.022 1.00 89.62 346 TYR A CA 1
ATOM 2685 C C . TYR A 1 346 ? 15.233 10.210 -14.498 1.00 89.62 346 TYR A C 1
ATOM 2687 O O . TYR A 1 346 ? 16.273 10.179 -13.836 1.00 89.62 346 TYR A O 1
ATOM 2695 N N . TYR A 1 347 ? 14.023 10.266 -13.938 1.00 89.06 347 TYR A N 1
ATOM 2696 C CA . TYR A 1 347 ? 13.837 10.447 -12.498 1.00 89.06 347 TYR A CA 1
ATOM 2697 C C . TYR A 1 347 ? 14.241 9.212 -11.683 1.00 89.06 347 TYR A C 1
ATOM 2699 O O . TYR A 1 347 ? 14.867 9.372 -10.637 1.00 89.06 347 TYR A O 1
ATOM 2707 N N . ALA A 1 348 ? 13.999 7.996 -12.184 1.00 86.69 348 ALA A N 1
ATOM 2708 C CA . ALA A 1 348 ? 14.492 6.767 -11.556 1.00 86.69 348 ALA A CA 1
ATOM 2709 C C . ALA A 1 348 ? 16.031 6.745 -11.489 1.00 86.69 348 ALA A C 1
ATOM 2711 O O . ALA A 1 348 ? 16.611 6.374 -10.472 1.00 86.69 348 ALA A O 1
ATOM 2712 N N . SER A 1 349 ? 16.716 7.223 -12.536 1.00 84.31 349 SER A N 1
ATOM 2713 C CA . SER A 1 349 ? 18.184 7.240 -12.584 1.00 84.31 349 SER A CA 1
ATOM 2714 C C . SER A 1 349 ? 18.848 8.303 -11.701 1.00 84.31 349 SER A C 1
ATOM 2716 O O . SER A 1 349 ? 20.023 8.154 -11.380 1.00 84.31 349 SER A O 1
ATOM 2718 N N . MET A 1 350 ? 18.131 9.357 -11.289 1.00 76.50 350 MET A N 1
ATOM 2719 C CA . MET A 1 350 ? 18.704 10.432 -10.461 1.00 76.50 350 MET A CA 1
ATOM 2720 C C . MET A 1 350 ? 19.061 9.977 -9.042 1.00 76.50 350 MET A C 1
ATOM 2722 O O . MET A 1 350 ? 19.928 10.575 -8.407 1.00 76.50 350 MET A O 1
ATOM 2726 N N . HIS A 1 351 ? 18.399 8.929 -8.550 1.00 64.44 351 HIS A N 1
ATOM 2727 C CA . HIS A 1 351 ? 18.562 8.431 -7.183 1.00 64.44 351 HIS A CA 1
ATOM 2728 C C . HIS A 1 351 ? 18.875 6.929 -7.110 1.00 64.44 351 HIS A C 1
ATOM 2730 O O . HIS A 1 351 ? 18.949 6.377 -6.016 1.00 64.44 351 HIS A O 1
ATOM 2736 N N . ALA A 1 352 ? 19.101 6.268 -8.250 1.00 58.44 352 ALA A N 1
ATOM 2737 C CA . ALA A 1 352 ? 19.514 4.872 -8.281 1.00 58.44 352 ALA A CA 1
ATOM 2738 C C . ALA A 1 352 ? 21.029 4.739 -8.037 1.00 58.44 352 ALA A C 1
ATOM 2740 O O . ALA A 1 352 ? 21.848 5.179 -8.848 1.00 58.44 352 ALA A O 1
ATOM 2741 N N . LEU A 1 353 ? 21.410 4.041 -6.962 1.00 53.03 353 LEU A N 1
ATOM 2742 C CA . LEU A 1 353 ? 22.667 3.285 -6.951 1.00 53.03 353 LEU A CA 1
ATOM 2743 C C . LEU A 1 353 ? 22.616 2.286 -8.123 1.00 53.03 353 LEU A C 1
ATOM 2745 O O . LEU A 1 353 ? 21.535 1.811 -8.467 1.00 53.03 353 LEU A O 1
ATOM 2749 N N . ARG A 1 354 ? 23.765 2.021 -8.761 1.00 48.16 354 ARG A N 1
ATOM 2750 C CA . ARG A 1 354 ? 23.964 1.420 -10.107 1.00 48.16 354 ARG A CA 1
ATOM 2751 C C . ARG A 1 354 ? 23.109 0.194 -10.516 1.00 48.16 354 ARG A C 1
ATOM 2753 O O . ARG A 1 354 ? 23.140 -0.147 -11.693 1.00 48.16 354 ARG A O 1
ATOM 2760 N N . GLU A 1 355 ? 22.332 -0.420 -9.627 1.00 48.06 355 GLU A N 1
ATOM 2761 C CA . GLU A 1 355 ? 21.573 -1.662 -9.836 1.00 48.06 355 GLU A CA 1
ATOM 2762 C C . GLU A 1 355 ? 20.030 -1.506 -9.828 1.00 48.06 355 GLU A C 1
ATOM 2764 O O . GLU A 1 355 ? 19.338 -2.452 -10.190 1.00 48.06 355 GLU A O 1
ATOM 2769 N N . GLN A 1 356 ? 19.454 -0.332 -9.508 1.00 53.56 356 GLN A N 1
ATOM 2770 C CA . GLN A 1 356 ? 17.985 -0.153 -9.371 1.00 53.56 356 GLN A CA 1
ATOM 2771 C C . GLN A 1 356 ? 17.354 0.873 -10.338 1.00 53.56 356 GLN A C 1
ATOM 2773 O O . GLN A 1 356 ? 16.643 1.786 -9.928 1.00 53.56 356 GLN A O 1
ATOM 2778 N N . GLN A 1 357 ? 17.585 0.748 -11.649 1.00 58.53 357 GLN A N 1
ATOM 2779 C CA . GLN A 1 357 ? 17.039 1.691 -12.653 1.00 58.53 357 GLN A CA 1
ATOM 2780 C C . GLN A 1 357 ? 15.575 1.428 -13.067 1.00 58.53 357 GLN A C 1
ATOM 2782 O O . GLN A 1 357 ? 15.041 2.146 -13.915 1.00 58.53 357 GLN A O 1
ATOM 2787 N N . SER A 1 358 ? 14.928 0.403 -12.505 1.00 72.44 358 SER A N 1
ATOM 2788 C CA . SER A 1 358 ? 13.599 -0.064 -12.938 1.00 72.44 358 SER A CA 1
ATOM 2789 C C . SER A 1 358 ? 12.439 0.425 -12.069 1.00 72.44 358 SER A C 1
ATOM 2791 O O . SER A 1 358 ? 11.288 0.167 -12.407 1.00 72.44 358 SER A O 1
ATOM 2793 N N . THR A 1 359 ? 12.722 1.131 -10.974 1.00 82.56 359 THR A N 1
ATOM 2794 C CA . THR A 1 359 ? 11.726 1.555 -9.980 1.00 82.56 359 THR A CA 1
ATOM 2795 C C . THR A 1 359 ? 11.934 3.008 -9.574 1.00 82.56 359 THR A C 1
ATOM 2797 O O . THR A 1 359 ? 13.069 3.470 -9.460 1.00 82.56 359 THR A O 1
ATOM 2800 N N . LEU A 1 360 ? 10.844 3.716 -9.304 1.00 86.25 360 LEU A N 1
ATOM 2801 C CA . LEU A 1 360 ? 10.830 5.102 -8.857 1.00 86.25 360 LEU A CA 1
ATOM 2802 C C . LEU A 1 360 ? 10.605 5.167 -7.342 1.00 86.25 360 LEU A C 1
ATOM 2804 O O . LEU A 1 360 ? 9.655 4.578 -6.833 1.00 86.25 360 LEU A O 1
ATOM 2808 N N . SER A 1 361 ? 11.468 5.881 -6.617 1.00 86.38 361 SER A N 1
ATOM 2809 C CA . SER A 1 361 ? 11.287 6.133 -5.182 1.00 86.38 361 SER A CA 1
ATOM 2810 C C . SER A 1 361 ? 10.328 7.297 -4.923 1.00 86.38 361 SER A C 1
ATOM 2812 O O . SER A 1 361 ? 10.176 8.174 -5.779 1.00 86.38 361 SER A O 1
ATOM 2814 N N . LEU A 1 362 ? 9.752 7.375 -3.715 1.00 85.25 362 LEU A N 1
ATOM 2815 C CA . LEU A 1 362 ? 8.951 8.533 -3.289 1.00 85.25 362 LEU A CA 1
ATOM 2816 C C . LEU A 1 362 ? 9.704 9.854 -3.496 1.00 85.25 362 LEU A C 1
ATOM 2818 O O . LEU A 1 362 ? 9.152 10.808 -4.039 1.00 85.25 362 LEU A O 1
ATOM 2822 N N . ARG A 1 363 ? 10.990 9.902 -3.133 1.00 85.56 363 ARG A N 1
ATOM 2823 C CA . ARG A 1 363 ? 11.831 11.093 -3.313 1.00 85.56 363 ARG A CA 1
ATOM 2824 C C . ARG A 1 363 ? 11.930 11.503 -4.783 1.00 85.56 363 ARG A C 1
ATOM 2826 O O . ARG A 1 363 ? 11.737 12.674 -5.103 1.00 85.56 363 ARG A O 1
ATOM 2833 N N . ALA A 1 364 ? 12.191 10.550 -5.677 1.00 88.00 364 ALA A N 1
ATOM 2834 C CA . ALA A 1 364 ? 12.275 10.813 -7.112 1.00 88.00 364 ALA A CA 1
ATOM 2835 C C . ALA A 1 364 ? 10.924 11.268 -7.694 1.00 88.00 364 ALA A C 1
ATOM 2837 O O . ALA A 1 364 ? 10.882 12.198 -8.502 1.00 88.00 364 ALA A O 1
ATOM 2838 N N . PHE A 1 365 ? 9.821 10.666 -7.241 1.00 90.12 365 PHE A N 1
ATOM 2839 C CA . PHE A 1 365 ? 8.469 11.056 -7.635 1.00 90.12 365 PHE A CA 1
ATOM 2840 C C . PHE A 1 365 ? 8.119 12.481 -7.175 1.00 90.12 365 PHE A C 1
ATOM 2842 O O . PHE A 1 365 ? 7.628 13.282 -7.971 1.00 90.12 365 PHE A O 1
ATOM 2849 N N . THR A 1 366 ? 8.464 12.847 -5.937 1.00 89.69 366 THR A N 1
ATOM 2850 C CA . THR A 1 366 ? 8.299 14.212 -5.410 1.00 89.69 366 THR A CA 1
ATOM 2851 C C . THR A 1 366 ? 9.121 15.229 -6.202 1.00 89.69 366 THR A C 1
ATOM 2853 O O . THR A 1 366 ? 8.614 16.303 -6.529 1.00 89.69 366 THR A O 1
ATOM 2856 N N . VAL A 1 367 ? 10.366 14.904 -6.571 1.00 90.62 367 VAL A N 1
ATOM 2857 C CA . VAL A 1 367 ? 11.201 15.779 -7.415 1.00 90.62 367 VAL A CA 1
ATOM 2858 C C . VAL A 1 367 ? 10.559 15.998 -8.786 1.00 90.62 367 VAL A C 1
ATOM 2860 O O . VAL A 1 367 ? 10.455 17.143 -9.223 1.00 90.62 367 VAL A O 1
ATOM 2863 N N . MET A 1 368 ? 10.061 14.941 -9.435 1.00 92.94 368 MET A N 1
ATOM 2864 C CA . MET A 1 368 ? 9.336 15.063 -10.705 1.00 92.94 368 MET A CA 1
ATOM 2865 C C . MET A 1 368 ? 8.099 15.958 -10.563 1.00 92.94 368 MET A C 1
ATOM 2867 O O . MET A 1 368 ? 7.884 16.858 -11.376 1.00 92.94 368 MET A O 1
ATOM 2871 N N . ALA A 1 369 ? 7.288 15.733 -9.530 1.00 91.69 369 ALA A N 1
ATOM 2872 C CA . ALA A 1 369 ? 6.076 16.507 -9.301 1.00 91.69 369 ALA A CA 1
ATOM 2873 C C . ALA A 1 369 ? 6.380 17.993 -9.032 1.00 91.69 369 ALA A C 1
ATOM 2875 O O . ALA A 1 369 ? 5.641 18.864 -9.499 1.00 91.69 369 ALA A O 1
ATOM 2876 N N . ARG A 1 370 ? 7.485 18.302 -8.339 1.00 91.00 370 ARG A N 1
ATOM 2877 C CA . ARG A 1 370 ? 7.978 19.677 -8.150 1.00 91.00 370 ARG A CA 1
ATOM 2878 C C . ARG A 1 370 ? 8.465 20.300 -9.465 1.00 91.00 370 ARG A C 1
ATOM 2880 O O . ARG A 1 370 ? 8.048 21.410 -9.781 1.00 91.00 370 ARG A O 1
ATOM 2887 N N . ASP A 1 371 ? 9.268 19.590 -10.261 1.00 90.75 371 ASP A N 1
ATOM 2888 C CA . ASP A 1 371 ? 9.726 20.059 -11.584 1.00 90.75 371 ASP A CA 1
ATOM 2889 C C . ASP A 1 371 ? 8.543 20.368 -12.521 1.00 90.75 371 ASP A C 1
ATOM 2891 O O . ASP A 1 371 ? 8.543 21.369 -13.241 1.00 90.75 371 ASP A O 1
ATOM 2895 N N . CYS A 1 372 ? 7.487 19.553 -12.459 1.00 90.81 372 CYS A N 1
ATOM 2896 C CA . CYS A 1 372 ? 6.264 19.751 -13.240 1.00 90.81 372 CYS A CA 1
ATOM 2897 C C . CYS A 1 372 ? 5.338 20.848 -12.678 1.00 90.81 372 CYS A C 1
ATOM 2899 O O . CYS A 1 372 ? 4.300 21.154 -13.277 1.00 90.81 372 CYS A O 1
ATOM 2901 N N . LYS A 1 373 ? 5.711 21.472 -11.551 1.00 90.81 373 LYS A N 1
ATOM 2902 C CA . LYS A 1 373 ? 4.908 22.458 -10.807 1.00 90.81 373 LYS A CA 1
ATOM 2903 C C . LYS A 1 373 ? 3.533 21.915 -10.398 1.00 90.81 373 LYS A C 1
ATOM 2905 O O . LYS A 1 373 ? 2.530 22.617 -10.482 1.00 90.81 373 LYS A O 1
ATOM 2910 N N . LEU A 1 374 ? 3.480 20.640 -10.013 1.00 89.44 374 LEU A N 1
ATOM 2911 C CA . LEU A 1 374 ? 2.279 20.013 -9.456 1.00 89.44 374 LEU A CA 1
ATOM 2912 C C . LEU A 1 374 ? 2.180 20.299 -7.957 1.00 89.44 374 LEU A C 1
ATOM 2914 O O . LEU A 1 374 ? 1.117 20.679 -7.462 1.00 89.44 374 LEU A O 1
ATOM 2918 N N . VAL A 1 375 ? 3.311 20.169 -7.255 1.00 87.88 375 VAL A N 1
ATOM 2919 C CA . VAL A 1 375 ? 3.408 20.466 -5.823 1.00 87.88 375 VAL A CA 1
ATOM 2920 C C . VAL A 1 375 ? 3.270 21.968 -5.586 1.00 87.88 375 VAL A C 1
ATOM 2922 O O . VAL A 1 375 ? 3.965 22.765 -6.215 1.00 87.88 375 VAL A O 1
ATOM 2925 N N . GLY A 1 376 ? 2.368 22.346 -4.681 1.00 79.06 376 GLY A N 1
ATOM 2926 C CA . GLY A 1 376 ? 2.083 23.734 -4.306 1.00 79.06 376 GLY A CA 1
ATOM 2927 C C . GLY A 1 376 ? 1.018 24.420 -5.166 1.00 79.06 376 GLY A C 1
ATOM 2928 O O . GLY A 1 376 ? 0.375 25.346 -4.686 1.00 79.06 376 GLY A O 1
ATOM 2929 N N . SER A 1 377 ? 0.787 23.960 -6.402 1.00 82.94 377 SER A N 1
ATOM 2930 C CA . SER A 1 377 ? -0.277 24.492 -7.273 1.00 82.94 377 SER A CA 1
ATOM 2931 C C . SER A 1 377 ? -1.541 23.636 -7.284 1.00 82.94 377 SER A C 1
ATOM 2933 O O . SER A 1 377 ? -2.634 24.189 -7.332 1.00 82.94 377 SER A O 1
ATOM 2935 N N . PHE A 1 378 ? -1.404 22.310 -7.240 1.00 85.25 378 PHE A N 1
ATOM 2936 C CA . PHE A 1 378 ? -2.541 21.384 -7.335 1.00 85.25 378 PHE A CA 1
ATOM 2937 C C . PHE A 1 378 ? -2.550 20.353 -6.213 1.00 85.25 378 PHE A C 1
ATOM 2939 O O . PHE A 1 378 ? -3.602 20.014 -5.684 1.00 85.25 378 PHE A O 1
ATOM 2946 N N . VAL A 1 379 ? -1.371 19.855 -5.842 1.00 86.94 379 VAL A N 1
ATOM 2947 C CA . VAL A 1 379 ? -1.217 18.794 -4.845 1.00 86.94 379 VAL A CA 1
ATOM 2948 C C . VAL A 1 379 ? -0.193 19.186 -3.790 1.00 86.94 379 VAL A C 1
ATOM 2950 O O . VAL A 1 379 ? 0.688 20.017 -4.025 1.00 86.94 379 VAL A O 1
ATOM 2953 N N . THR A 1 380 ? -0.294 18.577 -2.615 1.00 87.25 380 THR A N 1
ATOM 2954 C CA . THR A 1 380 ? 0.727 18.670 -1.567 1.00 87.25 380 THR A CA 1
ATOM 2955 C C . THR A 1 380 ? 1.657 17.461 -1.634 1.00 87.25 380 THR A C 1
ATOM 2957 O O . THR A 1 380 ? 1.331 16.442 -2.242 1.00 87.25 380 THR A O 1
ATOM 2960 N N . GLU A 1 381 ? 2.814 17.531 -0.977 1.00 84.19 381 GLU A N 1
ATOM 2961 C CA . GLU A 1 381 ? 3.697 16.359 -0.843 1.00 84.19 381 GLU A CA 1
ATOM 2962 C C . GLU A 1 381 ? 3.009 15.211 -0.113 1.00 84.19 381 GLU A C 1
ATOM 2964 O O . GLU A 1 381 ? 3.217 14.048 -0.444 1.00 84.19 381 GLU A O 1
ATOM 2969 N N . HIS A 1 382 ? 2.124 15.548 0.821 1.00 80.81 382 HIS A N 1
ATOM 2970 C CA . HIS A 1 382 ? 1.248 14.594 1.481 1.00 80.81 382 HIS A CA 1
ATOM 2971 C C . HIS A 1 382 ? 0.331 13.856 0.497 1.00 80.81 382 HIS A C 1
ATOM 2973 O O . HIS A 1 382 ? 0.244 12.633 0.542 1.00 80.81 382 HIS A O 1
ATOM 2979 N N . THR A 1 383 ? -0.263 14.564 -0.468 1.00 83.25 383 THR A N 1
ATOM 2980 C CA . THR A 1 383 ? -1.085 13.923 -1.509 1.00 83.25 383 THR A CA 1
ATOM 2981 C C . THR A 1 383 ? -0.263 12.923 -2.327 1.00 83.25 383 THR A C 1
ATOM 2983 O O . THR A 1 383 ? -0.737 11.829 -2.622 1.00 83.25 383 THR A O 1
ATOM 2986 N N . LEU A 1 384 ? 0.992 13.257 -2.655 1.00 87.12 384 LEU A N 1
ATOM 2987 C CA . LEU A 1 384 ? 1.886 12.343 -3.377 1.00 87.12 384 LEU A CA 1
ATOM 2988 C C . LEU A 1 384 ? 2.212 11.089 -2.560 1.00 87.12 384 LEU A C 1
ATOM 2990 O O . LEU A 1 384 ? 2.221 9.994 -3.119 1.00 87.12 384 LEU A O 1
ATOM 2994 N N . LYS A 1 385 ? 2.446 11.243 -1.248 1.00 84.06 385 LYS A N 1
ATOM 2995 C CA . LYS A 1 385 ? 2.636 10.115 -0.325 1.00 84.06 385 LYS A CA 1
ATOM 2996 C C . LYS A 1 385 ? 1.412 9.202 -0.330 1.00 84.06 385 LYS A C 1
ATOM 2998 O O . LYS A 1 385 ? 1.567 8.004 -0.539 1.00 84.06 385 LYS A O 1
ATOM 3003 N N . GLN A 1 386 ? 0.213 9.770 -0.188 1.00 79.00 386 GLN A N 1
ATOM 3004 C CA . GLN A 1 386 ? -1.038 9.008 -0.173 1.00 79.00 386 GLN A CA 1
ATOM 3005 C C . GLN A 1 386 ? -1.251 8.225 -1.474 1.00 79.00 386 GLN A C 1
ATOM 3007 O O . GLN A 1 386 ? -1.612 7.051 -1.439 1.00 79.00 386 GLN A O 1
ATOM 3012 N N . VAL A 1 387 ? -0.992 8.856 -2.626 1.00 85.81 387 VAL A N 1
ATOM 3013 C CA . VAL A 1 387 ? -1.069 8.186 -3.932 1.00 85.81 387 VAL A CA 1
ATOM 3014 C C . VAL A 1 387 ? -0.102 7.004 -3.979 1.00 85.81 387 VAL A C 1
ATOM 3016 O O . VAL A 1 387 ? -0.511 5.911 -4.347 1.00 85.81 387 VAL A O 1
ATOM 3019 N N . LEU A 1 388 ? 1.152 7.184 -3.555 1.00 83.81 388 LEU A N 1
ATOM 3020 C CA . LEU A 1 388 ? 2.157 6.120 -3.598 1.00 83.81 388 LEU A CA 1
ATOM 3021 C C . LEU A 1 388 ? 1.874 4.973 -2.616 1.00 83.81 388 LEU A C 1
ATOM 3023 O O . LEU A 1 388 ? 2.132 3.819 -2.947 1.00 83.81 388 LEU A O 1
ATOM 3027 N N . VAL A 1 389 ? 1.310 5.269 -1.443 1.00 78.81 389 VAL A N 1
ATOM 3028 C CA . VAL A 1 389 ? 0.861 4.250 -0.481 1.00 78.81 389 VAL A CA 1
ATOM 3029 C C . VAL A 1 389 ? -0.278 3.417 -1.068 1.00 78.81 389 VAL A C 1
ATOM 3031 O O . VAL A 1 389 ? -0.216 2.194 -1.006 1.00 78.81 389 VAL A O 1
ATOM 3034 N N . ASN A 1 390 ? -1.264 4.053 -1.708 1.00 79.19 390 ASN A N 1
ATOM 3035 C CA . ASN A 1 390 ? -2.391 3.353 -2.336 1.00 79.19 390 ASN A CA 1
ATOM 3036 C C . ASN A 1 390 ? -1.986 2.516 -3.566 1.00 79.19 390 ASN A C 1
ATOM 3038 O O . ASN A 1 390 ? -2.727 1.616 -3.961 1.00 79.19 390 ASN A O 1
ATOM 3042 N N . LEU A 1 391 ? -0.840 2.825 -4.184 1.00 79.19 391 LEU A N 1
ATOM 3043 C CA . LEU A 1 391 ? -0.301 2.096 -5.336 1.00 79.19 391 LEU A CA 1
ATOM 3044 C C . LEU A 1 391 ? 0.418 0.810 -4.958 1.00 79.19 391 LEU A C 1
ATOM 3046 O O . LEU A 1 391 ? 0.492 -0.092 -5.790 1.00 79.19 391 LEU A O 1
ATOM 3050 N N . GLN A 1 392 ? 0.964 0.718 -3.742 1.00 72.88 392 GLN A N 1
ATOM 3051 C CA . GLN A 1 392 ? 1.709 -0.467 -3.342 1.00 72.88 392 GLN A CA 1
ATOM 3052 C C . GLN A 1 392 ? 0.798 -1.692 -3.353 1.00 72.88 392 GLN A C 1
ATOM 3054 O O . GLN A 1 392 ? -0.075 -1.853 -2.502 1.00 72.88 392 GLN A O 1
ATOM 3059 N N . ARG A 1 393 ? 1.035 -2.572 -4.324 1.00 62.38 393 ARG A N 1
ATOM 3060 C CA . ARG A 1 393 ? 0.541 -3.942 -4.288 1.00 62.38 393 ARG A CA 1
ATOM 3061 C C . ARG A 1 393 ? 1.357 -4.688 -3.246 1.00 62.38 393 ARG A C 1
ATOM 3063 O O . ARG A 1 393 ? 2.585 -4.594 -3.236 1.00 62.38 393 ARG A O 1
ATOM 3070 N N . ASP A 1 394 ? 0.681 -5.399 -2.355 1.00 51.94 394 ASP A N 1
ATOM 3071 C CA . ASP A 1 394 ? 1.334 -6.280 -1.391 1.00 51.94 394 ASP A CA 1
ATOM 3072 C C . ASP A 1 394 ? 1.868 -7.528 -2.118 1.00 51.94 394 ASP A C 1
ATOM 3074 O O . ASP A 1 394 ? 1.341 -8.628 -1.986 1.00 51.94 394 ASP A O 1
ATOM 3078 N N . ASP A 1 395 ? 2.903 -7.344 -2.943 1.00 40.38 395 ASP A N 1
ATOM 3079 C CA . ASP A 1 395 ? 3.548 -8.407 -3.722 1.00 40.38 395 ASP A CA 1
ATOM 3080 C C . ASP A 1 395 ? 4.565 -9.205 -2.878 1.00 40.38 395 ASP A C 1
ATOM 3082 O O . ASP A 1 395 ? 5.410 -9.911 -3.421 1.00 40.38 395 ASP A O 1
ATOM 3086 N N . GLY A 1 396 ? 4.532 -9.106 -1.541 1.00 41.22 396 GLY A N 1
ATOM 3087 C CA . GLY A 1 396 ? 5.358 -9.911 -0.622 1.00 41.22 396 GLY A CA 1
ATOM 3088 C C . GLY A 1 396 ? 6.885 -9.746 -0.754 1.00 41.22 396 GLY A C 1
ATOM 3089 O O . GLY A 1 396 ? 7.635 -10.314 0.029 1.00 41.22 396 GLY A O 1
ATOM 3090 N N . THR A 1 397 ? 7.382 -8.963 -1.715 1.00 36.28 397 THR A N 1
ATOM 3091 C CA . THR A 1 397 ? 8.800 -8.950 -2.122 1.00 36.28 397 THR A CA 1
ATOM 3092 C C . THR A 1 397 ? 9.646 -7.807 -1.561 1.00 36.28 397 THR A C 1
ATOM 3094 O O . THR A 1 397 ? 10.831 -7.727 -1.885 1.00 36.28 397 THR A O 1
ATOM 3097 N N . LEU A 1 398 ? 9.100 -6.916 -0.729 1.00 42.19 398 LEU A N 1
ATOM 3098 C CA . LEU A 1 398 ? 9.882 -5.807 -0.171 1.00 42.19 398 LEU A CA 1
ATOM 3099 C C . LEU A 1 398 ? 10.655 -6.244 1.085 1.00 42.19 398 LEU A C 1
ATOM 3101 O O . LEU A 1 398 ? 10.088 -6.507 2.142 1.00 42.19 398 LEU A O 1
ATOM 3105 N N . GLU A 1 399 ? 11.979 -6.315 0.936 1.00 35.59 399 GLU A N 1
ATOM 3106 C CA . GLU A 1 399 ? 12.964 -6.458 2.010 1.00 35.59 399 GLU A CA 1
ATOM 3107 C C . GLU A 1 399 ? 12.966 -5.216 2.906 1.00 35.59 399 GLU A C 1
ATOM 3109 O O . GLU A 1 399 ? 13.500 -4.180 2.518 1.00 35.59 399 GLU A O 1
ATOM 3114 N N . SER A 1 400 ? 12.396 -5.317 4.109 1.00 39.62 400 SER A N 1
ATOM 3115 C CA . SER A 1 400 ? 12.557 -4.308 5.159 1.00 39.62 400 SER A CA 1
ATOM 3116 C C . SER A 1 400 ? 13.256 -4.935 6.363 1.00 39.62 400 SER A C 1
ATOM 3118 O O . SER A 1 400 ? 12.620 -5.572 7.192 1.00 39.62 400 SER A O 1
ATOM 3120 N N . ASN A 1 401 ? 14.575 -4.758 6.448 1.00 32.34 401 ASN A N 1
ATOM 3121 C CA . ASN A 1 401 ? 15.378 -5.040 7.645 1.00 32.34 401 ASN A CA 1
ATOM 3122 C C . ASN A 1 401 ? 15.516 -3.769 8.512 1.00 32.34 401 ASN A C 1
ATOM 3124 O O . ASN A 1 401 ? 16.625 -3.415 8.913 1.00 32.34 401 ASN A O 1
ATOM 3128 N N . ALA A 1 402 ? 14.440 -3.015 8.748 1.00 35.75 402 ALA A N 1
ATOM 3129 C CA . ALA A 1 402 ? 14.535 -1.735 9.450 1.00 35.75 402 ALA A CA 1
ATOM 3130 C C . ALA A 1 402 ? 13.639 -1.687 10.690 1.00 35.75 402 ALA A C 1
ATOM 3132 O O . ALA A 1 402 ? 12.526 -1.172 10.672 1.00 35.75 402 ALA A O 1
ATOM 3133 N N . THR A 1 403 ? 14.185 -2.157 11.808 1.00 39.94 403 THR A N 1
ATOM 3134 C CA . THR A 1 403 ? 13.826 -1.654 13.135 1.00 39.94 403 THR A CA 1
ATOM 3135 C C . THR A 1 403 ? 14.190 -0.166 13.220 1.00 39.94 403 THR A C 1
ATOM 3137 O O . THR A 1 403 ? 15.371 0.172 13.277 1.00 39.94 403 THR A O 1
ATOM 3140 N N . GLY A 1 404 ? 13.180 0.709 13.235 1.00 40.78 404 GLY A N 1
ATOM 3141 C CA . GLY A 1 404 ? 13.271 2.085 13.740 1.00 40.78 404 GLY A CA 1
ATOM 3142 C C . GLY A 1 404 ? 13.871 3.146 12.806 1.00 40.78 404 GLY A C 1
ATOM 3143 O O . GLY A 1 404 ? 15.031 3.510 12.964 1.00 40.78 404 GLY A O 1
ATOM 3144 N N . ASN A 1 405 ? 13.063 3.703 11.891 1.00 36.50 405 ASN A N 1
ATOM 3145 C CA . ASN A 1 405 ? 12.966 5.156 11.631 1.00 36.50 405 ASN A CA 1
ATOM 3146 C C . ASN A 1 405 ? 11.906 5.462 10.551 1.00 36.50 405 ASN A C 1
ATOM 3148 O O . ASN A 1 405 ? 11.981 4.949 9.435 1.00 36.50 405 ASN A O 1
ATOM 3152 N N . SER A 1 406 ? 10.971 6.365 10.857 1.00 55.09 406 SER A N 1
ATOM 3153 C CA . SER A 1 406 ? 9.774 6.719 10.066 1.00 55.09 406 SER A CA 1
ATOM 3154 C C . SER A 1 406 ? 10.027 7.242 8.642 1.00 55.09 406 SER A C 1
ATOM 3156 O O . SER A 1 406 ? 9.150 7.179 7.781 1.00 55.09 406 SER A O 1
ATOM 3158 N N . GLU A 1 407 ? 11.216 7.777 8.366 1.00 54.78 407 GLU A N 1
ATOM 3159 C CA . GLU A 1 407 ? 11.590 8.283 7.038 1.00 54.78 407 GLU A CA 1
ATOM 3160 C C . GLU A 1 407 ? 12.136 7.165 6.132 1.00 54.78 407 GLU A C 1
ATOM 3162 O O . GLU A 1 407 ? 11.903 7.175 4.923 1.00 54.78 407 GLU A O 1
ATOM 3167 N N . ALA A 1 408 ? 12.775 6.146 6.716 1.00 56.66 408 ALA A N 1
ATOM 3168 C CA . ALA A 1 408 ? 13.394 5.047 5.979 1.00 56.66 408 ALA A CA 1
ATOM 3169 C C . ALA A 1 408 ? 12.354 4.123 5.321 1.00 56.66 408 ALA A C 1
ATOM 3171 O O . ALA A 1 408 ? 12.575 3.629 4.218 1.00 56.66 408 ALA A O 1
ATOM 3172 N N . GLU A 1 409 ? 11.190 3.931 5.945 1.00 60.78 409 GLU A N 1
ATOM 3173 C CA . GLU A 1 409 ? 10.114 3.108 5.377 1.00 60.78 409 GLU A CA 1
ATOM 3174 C C . GLU A 1 409 ? 9.421 3.798 4.189 1.00 60.78 409 GLU A C 1
ATOM 3176 O O . GLU A 1 409 ? 9.120 3.174 3.170 1.00 60.78 409 GLU A O 1
ATOM 3181 N N . LEU A 1 410 ? 9.269 5.124 4.250 1.00 60.84 410 LEU A N 1
ATOM 3182 C CA . LEU A 1 410 ? 8.831 5.935 3.110 1.00 60.84 410 LEU A CA 1
ATOM 3183 C C . LEU A 1 410 ? 9.854 5.904 1.962 1.00 60.84 410 LEU A C 1
ATOM 3185 O O . LEU A 1 410 ? 9.478 5.931 0.786 1.00 60.84 410 LEU A O 1
ATOM 3189 N N . GLU A 1 411 ? 11.145 5.803 2.287 1.00 62.62 411 GLU A N 1
ATOM 3190 C CA . GLU A 1 411 ? 12.211 5.586 1.310 1.00 62.62 411 GLU A CA 1
ATOM 3191 C C . GLU A 1 411 ? 12.218 4.175 0.707 1.00 62.62 411 GLU A C 1
ATOM 3193 O O . GLU A 1 411 ? 12.865 3.992 -0.328 1.00 62.62 411 GLU A O 1
ATOM 3198 N N . LEU A 1 412 ? 11.479 3.206 1.260 1.00 66.19 412 LEU A N 1
ATOM 3199 C CA . LEU A 1 412 ? 11.271 1.875 0.669 1.00 66.19 412 LEU A CA 1
ATOM 3200 C C . LEU A 1 412 ? 10.111 1.838 -0.329 1.00 66.19 412 LEU A C 1
ATOM 3202 O O . LEU A 1 412 ? 10.017 0.884 -1.102 1.00 66.19 412 LEU A O 1
ATOM 3206 N N . LEU A 1 413 ? 9.258 2.870 -0.381 1.00 72.31 413 LEU A N 1
ATOM 3207 C CA . LEU A 1 413 ? 8.214 2.941 -1.399 1.00 72.31 413 LEU A CA 1
ATOM 3208 C C . LEU A 1 413 ? 8.863 2.975 -2.790 1.00 72.31 413 LEU A C 1
ATOM 3210 O O . LEU A 1 413 ? 9.670 3.857 -3.119 1.00 72.31 413 LEU A O 1
ATOM 3214 N N . ARG A 1 414 ? 8.536 1.970 -3.600 1.00 79.25 414 ARG A N 1
ATOM 3215 C CA . ARG A 1 414 ? 9.018 1.787 -4.968 1.00 79.25 414 ARG A CA 1
ATOM 3216 C C . ARG A 1 414 ? 7.808 1.606 -5.871 1.00 79.25 414 ARG A C 1
ATOM 3218 O O . ARG A 1 414 ? 6.939 0.804 -5.555 1.00 79.25 414 ARG A O 1
ATOM 3225 N N . ALA A 1 415 ? 7.778 2.363 -6.960 1.00 83.88 415 ALA A N 1
ATOM 3226 C CA . ALA A 1 415 ? 6.772 2.265 -8.008 1.00 83.88 415 ALA A CA 1
ATOM 3227 C C . ALA A 1 415 ? 7.448 1.797 -9.298 1.00 83.88 415 ALA A C 1
ATOM 3229 O O . ALA A 1 415 ? 8.430 2.405 -9.741 1.00 83.88 415 ALA A O 1
ATOM 3230 N N . ASP A 1 416 ? 6.955 0.720 -9.897 1.00 88.19 416 ASP A N 1
ATOM 3231 C CA . ASP A 1 416 ? 7.394 0.322 -11.229 1.00 88.19 416 ASP A CA 1
ATOM 3232 C C . ASP A 1 416 ? 6.791 1.244 -12.314 1.00 88.19 416 ASP A C 1
ATOM 3234 O O . ASP A 1 416 ? 6.180 2.280 -12.034 1.00 88.19 416 ASP A O 1
ATOM 3238 N N . PHE A 1 417 ? 7.004 0.925 -13.593 1.00 89.44 417 PHE A N 1
ATOM 3239 C CA . PHE A 1 417 ? 6.454 1.753 -14.670 1.00 89.44 417 PHE A CA 1
ATOM 3240 C C . PHE A 1 417 ? 4.918 1.681 -14.769 1.00 89.44 417 PHE A C 1
ATOM 3242 O O . PHE A 1 417 ? 4.301 2.654 -15.202 1.00 89.44 417 PHE A O 1
ATOM 3249 N N . GLY A 1 418 ? 4.302 0.556 -14.404 1.00 89.12 418 GLY A N 1
ATOM 3250 C CA . GLY A 1 418 ? 2.848 0.410 -14.355 1.00 89.12 418 GLY A CA 1
ATOM 3251 C C . GLY A 1 418 ? 2.251 1.212 -13.201 1.00 89.12 418 GLY A C 1
ATOM 3252 O O . GLY A 1 418 ? 1.331 2.001 -13.423 1.00 89.12 418 GLY A O 1
ATOM 3253 N N . ASP A 1 419 ? 2.853 1.109 -12.018 1.00 89.88 419 ASP A N 1
ATOM 3254 C CA . ASP A 1 419 ? 2.493 1.897 -10.838 1.00 89.88 419 ASP A CA 1
ATOM 3255 C C . ASP A 1 419 ? 2.650 3.392 -11.116 1.00 89.88 419 ASP A C 1
ATOM 3257 O O . ASP A 1 419 ? 1.809 4.198 -10.733 1.00 89.88 419 ASP A O 1
ATOM 3261 N N . PHE A 1 420 ? 3.695 3.783 -11.852 1.00 92.19 420 PHE A N 1
ATOM 3262 C CA . PHE A 1 420 ? 3.880 5.163 -12.288 1.00 92.19 420 PHE A CA 1
ATOM 3263 C C . PHE A 1 420 ? 2.717 5.657 -13.158 1.00 92.19 420 PHE A C 1
ATOM 3265 O O . PHE A 1 420 ? 2.258 6.783 -12.983 1.00 92.19 420 PHE A O 1
ATOM 3272 N N . GLN A 1 421 ? 2.203 4.838 -14.079 1.00 93.44 421 GLN A N 1
ATOM 3273 C CA . GLN A 1 421 ? 1.042 5.211 -14.897 1.00 93.44 421 GLN A CA 1
ATOM 3274 C C . GLN A 1 421 ? -0.228 5.347 -14.050 1.00 93.44 421 GLN A C 1
ATOM 3276 O O . GLN A 1 421 ? -0.966 6.320 -14.214 1.00 93.44 421 GLN A O 1
ATOM 3281 N N . GLU A 1 422 ? -0.453 4.422 -13.117 1.00 92.50 422 GLU A N 1
ATOM 3282 C CA . GLU A 1 422 ? -1.570 4.481 -12.167 1.00 92.50 422 GLU A CA 1
ATOM 3283 C C . GLU A 1 422 ? -1.456 5.725 -11.259 1.00 92.50 422 GLU A C 1
ATOM 3285 O O . GLU A 1 422 ? -2.442 6.438 -11.075 1.00 92.50 422 GLU A O 1
ATOM 3290 N N . ALA A 1 423 ? -0.243 6.089 -10.821 1.00 92.19 423 ALA A N 1
ATOM 3291 C CA . ALA A 1 423 ? 0.033 7.318 -10.073 1.00 92.19 423 ALA A CA 1
ATOM 3292 C C . ALA A 1 423 ? -0.355 8.571 -10.855 1.00 92.19 423 ALA A C 1
ATOM 3294 O O . ALA A 1 423 ? -1.021 9.461 -10.329 1.00 92.19 423 ALA A O 1
ATOM 3295 N N . LEU A 1 424 ? 0.056 8.654 -12.124 1.00 94.00 424 LEU A N 1
ATOM 3296 C CA . LEU A 1 424 ? -0.277 9.790 -12.980 1.00 94.00 424 LEU A CA 1
ATOM 3297 C C . LEU A 1 424 ? -1.785 9.885 -13.216 1.00 94.00 424 LEU A C 1
ATOM 3299 O O . LEU A 1 424 ? -2.316 10.992 -13.211 1.00 94.00 424 LEU A O 1
ATOM 3303 N N . ALA A 1 425 ? -2.474 8.751 -13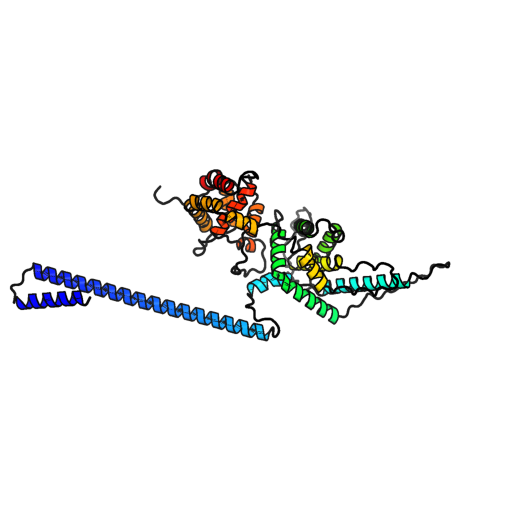.382 1.00 92.62 425 ALA A N 1
ATOM 3304 C CA . ALA A 1 425 ? -3.928 8.730 -13.473 1.00 92.62 425 ALA A CA 1
ATOM 3305 C C . ALA A 1 425 ? -4.572 9.249 -12.180 1.00 92.62 425 ALA A C 1
ATOM 3307 O O . ALA A 1 425 ? -5.444 10.113 -12.250 1.00 92.62 425 ALA A O 1
ATOM 3308 N N . ALA A 1 426 ? -4.105 8.799 -11.012 1.00 91.38 426 ALA A N 1
ATOM 3309 C CA . ALA A 1 426 ? -4.625 9.244 -9.720 1.00 91.38 426 ALA A CA 1
ATOM 3310 C C . ALA A 1 426 ? -4.416 10.752 -9.511 1.00 91.38 426 ALA A C 1
ATOM 3312 O O . ALA A 1 426 ? -5.308 11.447 -9.033 1.00 91.38 426 ALA A O 1
ATOM 3313 N N . LEU A 1 427 ? -3.275 11.298 -9.948 1.00 91.00 427 LEU A N 1
ATOM 3314 C CA . LEU A 1 427 ? -3.014 12.738 -9.882 1.00 91.00 427 LEU A CA 1
ATOM 3315 C C . LEU A 1 427 ? -3.992 13.569 -10.722 1.00 91.00 427 LEU A C 1
ATOM 3317 O O . LEU A 1 427 ? -4.239 14.728 -10.387 1.00 91.00 427 LEU A O 1
ATOM 3321 N N . THR A 1 428 ? -4.593 13.004 -11.774 1.00 90.19 428 THR A N 1
ATOM 3322 C CA . THR A 1 428 ? -5.585 13.743 -12.570 1.00 90.19 428 THR A CA 1
ATOM 3323 C C . THR A 1 428 ? -6.853 14.078 -11.798 1.00 90.19 428 THR A C 1
ATOM 3325 O O . THR A 1 428 ? -7.475 15.090 -12.111 1.00 90.19 428 THR A O 1
ATOM 3328 N N . GLU A 1 429 ? -7.190 13.312 -10.754 1.00 85.69 429 GLU A N 1
ATOM 3329 C CA . GLU A 1 429 ? -8.319 13.618 -9.865 1.00 85.69 429 GLU A CA 1
ATOM 3330 C C . GLU A 1 429 ? -8.119 14.920 -9.085 1.00 85.69 429 GLU A C 1
ATOM 3332 O O . GLU A 1 429 ? -9.094 15.563 -8.714 1.00 85.69 429 GLU A O 1
ATOM 3337 N N . TYR A 1 430 ? -6.865 15.329 -8.868 1.00 85.50 430 TYR A N 1
ATOM 3338 C CA . TYR A 1 430 ? -6.513 16.551 -8.138 1.00 85.50 430 TYR A CA 1
ATOM 3339 C C . TYR A 1 430 ? -6.184 17.727 -9.060 1.00 85.50 430 TYR A C 1
ATOM 3341 O O . TYR A 1 430 ? -6.295 18.886 -8.669 1.00 85.50 430 TYR A O 1
ATOM 3349 N N . VAL A 1 431 ? -5.725 17.437 -10.278 1.00 83.75 431 VAL A N 1
ATOM 3350 C CA . VAL A 1 431 ? -5.248 18.455 -11.223 1.00 83.75 431 VAL A CA 1
ATOM 3351 C C . VAL A 1 431 ? -6.336 18.845 -12.223 1.00 83.75 431 VAL A C 1
ATOM 3353 O O . VAL A 1 431 ? -6.485 20.019 -12.555 1.00 83.75 431 VAL A O 1
ATOM 3356 N N . VAL A 1 432 ? -7.116 17.871 -12.695 1.00 81.19 432 VAL A N 1
ATOM 3357 C CA . VAL A 1 432 ? -8.210 18.054 -13.655 1.00 81.19 432 VAL A CA 1
ATOM 3358 C C . VAL A 1 432 ? -9.503 17.588 -12.981 1.00 81.19 432 VAL A C 1
ATOM 3360 O O . VAL A 1 432 ? -10.099 16.573 -13.343 1.00 81.19 432 VAL A O 1
ATOM 3363 N N . CYS A 1 433 ? -9.931 18.333 -11.957 1.00 75.75 433 CYS A N 1
ATOM 3364 C CA . CYS A 1 433 ? -11.103 18.040 -11.121 1.00 75.75 433 CYS A CA 1
ATOM 3365 C C . CYS A 1 433 ? -12.435 18.299 -11.854 1.00 75.75 433 CYS A C 1
ATOM 3367 O O . CYS A 1 433 ? -13.256 19.101 -11.408 1.00 75.75 433 CYS A O 1
ATOM 3369 N N . ASN A 1 434 ? -12.652 17.669 -13.011 1.00 76.88 434 ASN A N 1
ATOM 3370 C CA . ASN A 1 434 ? -13.906 17.761 -13.753 1.00 76.88 434 ASN A CA 1
ATOM 3371 C C . ASN A 1 434 ? -14.621 16.399 -13.771 1.00 76.88 434 ASN A C 1
ATOM 3373 O O . ASN A 1 434 ? -14.267 15.549 -14.593 1.00 76.88 434 ASN A O 1
ATOM 3377 N N . PRO A 1 435 ? -15.655 16.195 -12.931 1.00 72.50 435 PRO A N 1
ATOM 3378 C CA . PRO A 1 435 ? -16.358 14.914 -12.832 1.00 72.50 435 PRO A CA 1
ATOM 3379 C C . PRO A 1 435 ? -17.164 14.561 -14.093 1.00 72.50 435 PRO A C 1
ATOM 3381 O O . PRO A 1 435 ? -17.547 13.412 -14.281 1.00 72.50 435 PRO A O 1
ATOM 3384 N N . TYR A 1 436 ? -17.405 15.526 -14.986 1.00 82.00 436 TYR A N 1
ATOM 3385 C CA . TYR A 1 436 ? -18.095 15.301 -16.259 1.00 82.00 436 TYR A CA 1
ATOM 3386 C C . TYR A 1 436 ? -17.141 14.887 -17.386 1.00 82.00 436 TYR A C 1
ATOM 3388 O O . TYR A 1 436 ? -17.580 14.600 -18.503 1.00 82.00 436 TYR A O 1
ATOM 3396 N N . MET A 1 437 ? -15.832 14.866 -17.119 1.00 85.56 437 MET A N 1
ATOM 3397 C CA . MET A 1 437 ? -14.826 14.449 -18.081 1.00 85.56 437 MET A CA 1
ATOM 3398 C C . MET A 1 437 ? -14.357 13.018 -17.774 1.00 85.56 437 MET A C 1
ATOM 3400 O O . MET A 1 437 ? -13.821 12.760 -16.695 1.00 85.56 437 MET A O 1
ATOM 3404 N N . PRO A 1 438 ? -14.492 12.073 -18.723 1.00 89.69 438 PRO A N 1
ATOM 3405 C CA . PRO A 1 438 ? -14.059 10.700 -18.493 1.00 89.69 438 PRO A CA 1
ATOM 3406 C C . PRO A 1 438 ? -12.536 10.627 -18.304 1.00 89.69 438 PRO A C 1
ATOM 3408 O O . PRO A 1 438 ? -11.797 11.379 -18.948 1.00 89.69 438 PRO A O 1
ATOM 3411 N N . LEU A 1 439 ? -12.066 9.686 -17.475 1.00 90.00 439 LEU A N 1
ATOM 3412 C CA . LEU A 1 439 ? -10.667 9.595 -17.031 1.00 90.00 439 LEU A CA 1
ATOM 3413 C C . LEU A 1 439 ? -9.649 9.652 -18.180 1.00 90.00 439 LEU A C 1
ATOM 3415 O O . LEU A 1 439 ? -8.707 10.430 -18.120 1.00 90.00 439 LEU A O 1
ATOM 3419 N N . HIS A 1 440 ? -9.868 8.922 -19.279 1.00 93.00 440 HIS A N 1
ATOM 3420 C CA . HIS A 1 440 ? -8.952 8.935 -20.432 1.00 93.00 440 HIS A CA 1
ATOM 3421 C C . HIS A 1 440 ? -8.708 10.339 -21.013 1.00 93.00 440 HIS A C 1
ATOM 3423 O O . HIS A 1 440 ? -7.588 10.634 -21.416 1.00 93.00 440 HIS A O 1
ATOM 3429 N N . LYS A 1 441 ? -9.722 11.218 -21.035 1.00 93.94 441 LYS A N 1
ATOM 3430 C CA . LYS A 1 441 ? -9.555 12.603 -21.505 1.00 93.94 441 LYS A CA 1
ATOM 3431 C C . LYS A 1 441 ? -8.788 13.450 -20.494 1.00 93.94 441 LYS A C 1
ATOM 3433 O O . LYS A 1 441 ? -7.927 14.220 -20.903 1.00 93.94 441 LYS A O 1
ATOM 3438 N N . ARG A 1 442 ? -9.059 13.270 -19.197 1.00 93.44 442 ARG A N 1
ATOM 3439 C CA . ARG A 1 442 ? -8.333 13.958 -18.118 1.00 93.44 442 ARG A CA 1
ATOM 3440 C C . ARG A 1 442 ? -6.858 13.573 -18.101 1.00 93.44 442 ARG A C 1
ATOM 3442 O O . ARG A 1 442 ? -6.005 14.447 -18.021 1.00 93.44 442 ARG A O 1
ATOM 3449 N N . VAL A 1 443 ? -6.564 12.281 -18.257 1.00 93.88 443 VAL A N 1
ATOM 3450 C CA . VAL A 1 443 ? -5.201 11.752 -18.401 1.00 93.88 443 VAL A CA 1
ATOM 3451 C C . VAL A 1 443 ? -4.522 12.336 -19.627 1.00 93.88 443 VAL A C 1
ATOM 3453 O O . VAL A 1 443 ? -3.429 12.873 -19.500 1.00 93.88 443 VAL A O 1
ATOM 3456 N N . ASP A 1 444 ? -5.157 12.298 -20.798 1.00 94.25 444 ASP A N 1
ATOM 3457 C CA . ASP A 1 444 ? -4.543 12.829 -22.019 1.00 94.25 444 ASP A CA 1
ATOM 3458 C C . ASP A 1 444 ? -4.235 14.332 -21.898 1.00 94.25 444 ASP A C 1
ATOM 3460 O O . ASP A 1 444 ? -3.122 14.759 -22.202 1.00 94.25 444 ASP A O 1
ATOM 3464 N N . GLN A 1 445 ? -5.178 15.115 -21.359 1.00 93.38 445 GLN A N 1
ATOM 3465 C CA . GLN A 1 445 ? -4.993 16.542 -21.096 1.00 93.38 445 GLN A CA 1
ATOM 3466 C C . GLN A 1 445 ? -3.839 16.792 -20.115 1.00 93.38 445 GLN A C 1
ATOM 3468 O O . GLN A 1 445 ? -2.931 17.572 -20.401 1.00 93.38 445 GLN A O 1
ATOM 3473 N N . PHE A 1 446 ? -3.837 16.100 -18.975 1.00 93.94 446 PHE A N 1
ATOM 3474 C CA . PHE A 1 446 ? -2.791 16.222 -17.963 1.00 93.94 446 PHE A CA 1
ATOM 3475 C C . PHE A 1 446 ? -1.399 15.905 -18.529 1.00 93.94 446 PHE A C 1
ATOM 3477 O O . PHE A 1 446 ? -0.435 16.635 -18.280 1.00 93.94 446 PHE A O 1
ATOM 3484 N N . LEU A 1 447 ? -1.287 14.838 -19.325 1.00 94.56 447 LEU A N 1
ATOM 3485 C CA . LEU A 1 447 ? -0.024 14.441 -19.935 1.00 94.56 447 LEU A CA 1
ATOM 3486 C C . LEU A 1 447 ? 0.482 15.485 -20.934 1.00 94.56 447 LEU A C 1
ATOM 3488 O O . LEU A 1 447 ? 1.659 15.847 -20.883 1.00 94.56 447 LEU A O 1
ATOM 3492 N N . GLN A 1 448 ? -0.387 15.978 -21.817 1.00 92.94 448 GLN A N 1
ATOM 3493 C CA . GLN A 1 448 ? -0.002 16.899 -22.887 1.00 92.94 448 GLN A CA 1
ATOM 3494 C C . GLN A 1 448 ? 0.261 18.325 -22.396 1.00 92.94 448 GLN A C 1
ATOM 3496 O O . GLN A 1 448 ? 1.202 18.958 -22.864 1.00 92.94 448 GLN A O 1
ATOM 3501 N N . GLU A 1 449 ? -0.545 18.835 -21.466 1.00 90.50 449 GLU A N 1
ATOM 3502 C CA . GLU A 1 449 ? -0.507 20.250 -21.074 1.00 90.50 449 GLU A CA 1
ATOM 3503 C C . GLU A 1 449 ? 0.403 20.513 -19.867 1.00 90.50 449 GLU A C 1
ATOM 3505 O O . GLU A 1 449 ? 0.941 21.614 -19.715 1.00 90.50 449 GLU A O 1
ATOM 3510 N N . LEU A 1 450 ? 0.589 19.514 -18.997 1.00 89.12 450 LEU A N 1
ATOM 3511 C CA . LEU A 1 450 ? 1.285 19.694 -17.723 1.00 89.12 450 LEU A CA 1
ATOM 3512 C C . LEU A 1 450 ? 2.526 18.821 -17.601 1.00 89.12 450 LEU A C 1
ATOM 3514 O O . LEU A 1 450 ? 3.610 19.363 -17.387 1.00 89.12 450 LEU A O 1
ATOM 3518 N N . LEU A 1 451 ? 2.396 17.499 -17.732 1.00 92.44 451 LEU A N 1
ATOM 3519 C CA . LEU A 1 451 ? 3.510 16.597 -17.445 1.00 92.44 451 LEU A CA 1
ATOM 3520 C C . LEU A 1 451 ? 4.612 16.697 -18.506 1.00 92.44 451 LEU A C 1
ATOM 3522 O O . LEU A 1 451 ? 5.732 17.084 -18.193 1.00 92.44 451 LEU A O 1
ATOM 3526 N N . LEU A 1 452 ? 4.317 16.359 -19.763 1.00 91.62 452 LEU A N 1
ATOM 3527 C CA . LEU A 1 452 ? 5.339 16.231 -20.809 1.00 91.62 452 LEU A CA 1
ATOM 3528 C C . LEU A 1 452 ? 6.074 17.542 -21.141 1.00 91.62 452 LEU A C 1
ATOM 3530 O O . LEU A 1 452 ? 7.287 17.471 -21.341 1.00 91.62 452 LEU A O 1
ATOM 3534 N N . PRO A 1 453 ? 5.425 18.725 -21.160 1.00 90.44 453 PRO A N 1
ATOM 3535 C CA . PRO A 1 453 ? 6.124 19.984 -21.425 1.00 90.44 453 PRO A CA 1
ATOM 3536 C C . PRO A 1 453 ? 7.069 20.425 -20.303 1.00 90.44 453 PRO A C 1
ATOM 3538 O O . PRO A 1 453 ? 7.953 21.247 -20.538 1.00 90.44 453 PRO A O 1
ATOM 3541 N N . ARG A 1 454 ? 6.857 19.942 -19.072 1.00 90.38 454 ARG A N 1
ATOM 3542 C CA . ARG A 1 454 ? 7.568 20.421 -17.874 1.00 90.38 454 ARG A CA 1
ATOM 3543 C C . ARG A 1 454 ? 8.524 19.385 -17.289 1.00 90.38 454 ARG A C 1
ATOM 3545 O O . ARG A 1 454 ? 9.509 19.759 -16.657 1.00 90.38 454 ARG A O 1
ATOM 3552 N N . ALA A 1 455 ? 8.248 18.101 -17.495 1.00 87.06 455 ALA A N 1
ATOM 3553 C CA . ALA A 1 455 ? 9.083 17.014 -17.018 1.00 87.06 455 ALA A CA 1
ATOM 3554 C C . ALA A 1 455 ? 10.442 17.026 -17.720 1.00 87.06 455 ALA A C 1
ATOM 3556 O O . ALA A 1 455 ? 10.542 17.121 -18.946 1.00 87.06 455 ALA A O 1
ATOM 3557 N N . ARG A 1 456 ? 11.510 16.870 -16.938 1.00 83.38 456 ARG A N 1
ATOM 3558 C CA . ARG A 1 456 ? 12.860 16.754 -17.487 1.00 83.38 456 ARG A CA 1
ATOM 3559 C C . ARG A 1 456 ? 13.032 15.408 -18.182 1.00 83.38 456 ARG A C 1
ATOM 3561 O O . ARG A 1 456 ? 12.540 14.376 -17.728 1.00 83.38 456 ARG A O 1
ATOM 3568 N N . GLN A 1 457 ? 13.774 15.423 -19.283 1.00 78.81 457 GLN A N 1
ATOM 3569 C CA . GLN A 1 457 ? 14.107 14.233 -20.059 1.00 78.81 457 GLN A CA 1
ATOM 3570 C C . GLN A 1 457 ? 15.600 14.255 -20.383 1.00 78.81 457 GLN A C 1
ATOM 3572 O O . GLN A 1 457 ? 16.187 15.315 -20.617 1.00 78.81 457 GLN A O 1
ATOM 3577 N N . LYS A 1 458 ? 16.240 13.082 -20.391 1.00 63.53 458 LYS A N 1
ATOM 3578 C CA . LYS A 1 458 ? 17.646 12.967 -20.790 1.00 63.53 458 LYS A CA 1
ATOM 3579 C C . LYS A 1 458 ? 17.736 13.289 -22.284 1.00 63.53 458 LYS A C 1
ATOM 3581 O O . LYS A 1 458 ? 17.243 12.512 -23.099 1.00 63.53 458 LYS A O 1
ATOM 3586 N N . LYS A 1 459 ? 18.334 14.432 -22.639 1.00 56.53 459 LYS A N 1
ATOM 3587 C CA . LYS A 1 459 ? 18.586 14.786 -24.043 1.00 56.53 459 LYS A CA 1
ATOM 3588 C C . LYS A 1 459 ? 19.378 13.660 -24.703 1.00 56.53 459 LYS A C 1
ATOM 3590 O O . LYS A 1 459 ? 20.358 13.176 -24.128 1.00 56.53 459 LYS A O 1
ATOM 3595 N N . LYS A 1 460 ? 18.949 13.221 -25.888 1.00 46.34 460 LYS A N 1
ATOM 3596 C CA . LYS A 1 460 ? 19.766 12.313 -26.696 1.00 46.34 460 LYS A CA 1
ATOM 3597 C C . LYS A 1 460 ? 21.059 13.061 -27.046 1.00 46.34 460 LYS A C 1
ATOM 3599 O O . LYS A 1 460 ? 20.970 14.215 -27.456 1.00 46.34 460 LYS A O 1
ATOM 3604 N N . PRO A 1 461 ? 22.248 12.460 -26.873 1.00 35.97 461 PRO A N 1
ATOM 3605 C CA . PRO A 1 461 ? 23.471 13.072 -27.373 1.00 35.97 461 PRO A CA 1
ATOM 3606 C C . PRO A 1 461 ? 23.361 13.132 -28.902 1.00 35.97 461 PRO A C 1
ATOM 3608 O O . PRO A 1 461 ? 23.425 12.095 -29.559 1.00 35.97 461 PRO A O 1
ATOM 3611 N N . GLY A 1 462 ? 23.098 14.326 -29.443 1.00 50.94 462 GLY A N 1
ATOM 3612 C CA . GLY A 1 462 ? 22.880 14.548 -30.876 1.00 50.94 462 GLY A CA 1
ATOM 3613 C C . GLY A 1 462 ? 21.807 15.578 -31.256 1.00 50.94 462 GLY A C 1
ATOM 3614 O O . GLY A 1 462 ? 21.667 15.829 -32.448 1.00 50.94 462 GLY A O 1
ATOM 3615 N N . GLU A 1 463 ? 21.084 16.170 -30.296 1.00 33.22 463 GLU A N 1
ATOM 3616 C CA . GLU A 1 463 ? 20.265 17.386 -30.497 1.00 33.22 463 GLU A CA 1
ATOM 3617 C C . GLU A 1 463 ? 20.839 18.604 -29.771 1.00 33.22 463 GLU A C 1
ATOM 3619 O O . GLU A 1 463 ? 21.178 18.478 -28.565 1.00 33.22 463 GLU A O 1
#

Mean predicted aligned error: 17.82 Å

Solvent-accessible surface area (backbone atoms only — not comparable to full-atom values): 26968 Å² total; per-residue (Å²): 92,72,69,43,48,52,50,35,52,52,46,52,53,50,52,60,70,40,73,87,70,61,56,71,68,57,55,53,50,38,53,51,38,46,51,51,33,50,54,46,50,54,50,52,52,51,52,53,52,51,52,53,51,53,51,52,52,51,52,50,52,51,51,53,52,52,51,51,53,50,52,50,51,52,49,55,54,50,51,43,70,79,34,79,85,57,78,92,61,88,73,52,66,65,58,51,60,71,34,46,45,44,42,54,67,56,62,66,60,50,41,52,52,52,39,52,52,49,52,49,52,49,53,55,51,48,57,69,67,61,74,77,76,83,88,81,87,91,79,98,71,95,72,80,77,80,71,75,74,77,80,78,57,68,71,58,41,53,54,50,45,52,47,34,36,54,48,30,59,74,43,27,65,60,52,51,53,46,48,40,56,33,12,44,66,40,81,85,58,37,55,67,29,29,39,65,68,25,49,51,47,50,48,47,56,33,39,68,87,43,86,71,63,35,74,69,51,51,50,52,36,52,55,54,22,72,69,68,66,75,98,76,75,81,76,74,75,73,83,79,86,82,79,81,94,78,89,77,90,76,91,69,78,78,75,74,79,72,52,34,36,58,28,32,47,44,43,27,50,50,52,46,15,62,63,59,63,50,74,72,84,74,76,96,55,100,78,67,75,78,78,76,74,71,54,68,39,56,29,34,50,49,40,41,68,72,33,35,66,80,34,48,72,76,67,57,50,69,61,49,50,53,53,54,65,31,71,66,31,42,50,46,51,59,75,44,36,72,61,51,51,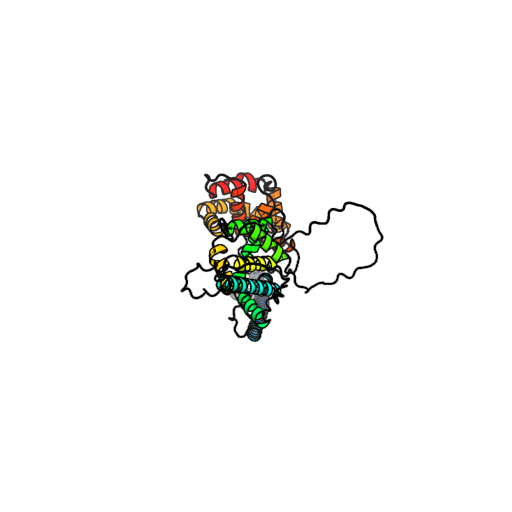40,34,49,43,40,42,13,50,76,76,37,64,100,84,44,63,71,37,33,35,49,67,38,50,52,50,48,36,45,61,36,53,36,48,84,72,54,39,50,71,45,53,53,51,42,49,55,60,70,56,58,70,91,73,84,73,81,88,73,95,68,87,85,55,64,64,59,61,53,61,62,42,65,33,43,72,68,43,46,52,54,45,56,50,58,50,26,64,56,67,52,74,47,91,90,52,59,65,42,59,39,41,47,49,44,41,65,74,39,40,63,78,41,45,66,60,75,74,64,95,88,119

Sequence (463 aa):
IVTAWRRVRGLLLEVKRMNDNYDALMIVHLLKEMRTCETLFKQLHAELTHLAVASNEASSALSQIAYKALALTWSCVRARDVHPQAPLALVDDRIHERVREFLDVDSSCIRELLVQDSDRAHQQMQQLVGGRRKSSVTTPGLAASSSMAPVVPERDVEFVTDAVRRVLLAYSKDLHDIFKHYSASGGAGSLAAMSPIEYNKFIKDCFSGDKLVTPAVAEAVFNAALQSEPLAFHHAALPTKGAPPGTGADGTPAEETRELSGHHFTNALVRLAATKYVPPPAPRQPTGTPTPMLPLDERFRLLMEQDVLPHALRSQSELFRAEVAAPKVREVFQRHKPALQSVFRYYASMHALREQQSTLSLRAFTVMARDCKLVGSFVTEHTLKQVLVNLQRDDGTLESNATGNSEAELELLRADFGDFQEALAALTEYVVCNPYMPLHKRVDQFLQELLLPRARQKKKPGE